Protein AF-0000000083396444 (afdb_homodimer)

pLDDT: mean 74.02, std 21.41, range [16.38, 98.0]

Structure (mmCIF, N/CA/C/O backbone):
data_AF-0000000083396444-model_v1
#
loop_
_entity.id
_entity.type
_entity.pdbx_description
1 polymer 'P-loop containing nucleoside triphosphate hydrolase protein'
#
loop_
_atom_site.group_PDB
_atom_site.id
_atom_site.type_symbol
_atom_site.label_atom_id
_atom_site.label_alt_id
_atom_site.label_comp_id
_atom_site.label_asym_id
_atom_site.label_entity_id
_atom_site.label_seq_id
_atom_site.pdbx_PDB_ins_code
_atom_site.Cartn_x
_atom_site.Cartn_y
_atom_site.Cartn_z
_atom_site.occupancy
_atom_site.B_iso_or_equiv
_atom_site.auth_seq_id
_atom_site.auth_comp_id
_atom_site.auth_asym_id
_atom_site.auth_atom_id
_atom_site.pdbx_PDB_model_num
ATOM 1 N N . MET A 1 1 ? 22.047 0.885 25.062 1 16.83 1 MET A N 1
ATOM 2 C CA . MET A 1 1 ? 21.484 2.23 25.094 1 16.83 1 MET A CA 1
ATOM 3 C C . MET A 1 1 ? 20.594 2.473 23.875 1 16.83 1 MET A C 1
ATOM 5 O O . MET A 1 1 ? 21.062 2.414 22.734 1 16.83 1 MET A O 1
ATOM 9 N N . ALA A 1 2 ? 19.391 2.041 23.828 1 25.8 2 ALA A N 1
ATOM 10 C CA . ALA A 1 2 ? 18.516 2.121 22.656 1 25.8 2 ALA A CA 1
ATOM 11 C C . ALA A 1 2 ? 18.562 3.514 22.031 1 25.8 2 ALA A C 1
ATOM 13 O O . ALA A 1 2 ? 18.375 4.516 22.719 1 25.8 2 ALA A O 1
ATOM 14 N N . HIS A 1 3 ? 19.156 3.809 21.078 1 30.02 3 HIS A N 1
ATOM 15 C CA . HIS A 1 3 ? 19.484 5.102 20.484 1 30.02 3 HIS A CA 1
ATOM 16 C C . HIS A 1 3 ? 18.219 5.895 20.156 1 30.02 3 HIS A C 1
ATOM 18 O O . HIS A 1 3 ? 17.344 5.414 19.438 1 30.02 3 HIS A O 1
ATOM 24 N N . SER A 1 4 ? 17.594 6.656 21.141 1 40.22 4 SER A N 1
ATOM 25 C CA . SER A 1 4 ? 16.484 7.605 21.062 1 40.22 4 SER A CA 1
ATOM 26 C C . SER A 1 4 ? 16.531 8.391 19.75 1 40.22 4 SER A C 1
ATOM 28 O O . SER A 1 4 ? 17.562 8.953 19.391 1 40.22 4 SER A O 1
ATOM 30 N N . ARG A 1 5 ? 15.797 7.934 18.828 1 54.69 5 ARG A N 1
ATOM 31 C CA . ARG A 1 5 ? 15.828 8.734 17.609 1 54.69 5 ARG A CA 1
ATOM 32 C C . ARG A 1 5 ? 15.555 10.203 17.906 1 54.69 5 ARG A C 1
ATOM 34 O O . ARG A 1 5 ? 14.656 10.523 18.688 1 54.69 5 ARG A O 1
ATOM 41 N N . PRO A 1 6 ? 16.406 11.039 17.609 1 63.97 6 PRO A N 1
ATOM 42 C CA . PRO A 1 6 ? 16.156 12.469 17.812 1 63.97 6 PRO A CA 1
ATOM 43 C C . PRO A 1 6 ? 14.852 12.938 17.188 1 63.97 6 PRO A C 1
ATOM 45 O O . PRO A 1 6 ? 14.469 12.453 16.109 1 63.97 6 PRO A O 1
ATOM 48 N N . ARG A 1 7 ? 14 13.688 17.984 1 72.25 7 ARG A N 1
ATOM 49 C CA . ARG A 1 7 ? 12.773 14.312 17.484 1 72.25 7 ARG A CA 1
ATOM 50 C C . ARG A 1 7 ? 13.086 15.328 16.391 1 72.25 7 ARG A C 1
ATOM 52 O O . ARG A 1 7 ? 14.133 15.969 16.422 1 72.25 7 ARG A O 1
ATOM 59 N N . ASP A 1 8 ? 12.219 15.352 15.438 1 81.88 8 ASP A N 1
ATOM 60 C CA . ASP A 1 8 ? 12.336 16.406 14.438 1 81.88 8 ASP A CA 1
ATOM 61 C C . ASP A 1 8 ? 12.07 17.781 15.047 1 81.88 8 ASP A C 1
ATOM 63 O O . ASP A 1 8 ? 11.086 17.969 15.773 1 81.88 8 ASP A O 1
ATOM 67 N N . PRO A 1 9 ? 12.984 18.656 14.867 1 80.56 9 PRO A N 1
ATOM 68 C CA . PRO A 1 9 ? 12.805 19.969 15.484 1 80.56 9 PRO A CA 1
ATOM 69 C C . PRO A 1 9 ? 11.578 20.719 14.961 1 80.56 9 PRO A C 1
ATOM 71 O O . PRO A 1 9 ? 11.344 20.75 13.75 1 80.56 9 PRO A O 1
ATOM 74 N N . VAL A 1 10 ? 10.93 21.188 16 1 85.69 10 VAL A N 1
ATOM 75 C CA . VAL A 1 10 ? 9.867 22.094 15.578 1 85.69 10 VAL A CA 1
ATOM 76 C C . VAL A 1 10 ? 10.469 23.359 14.984 1 85.69 10 VAL A C 1
ATOM 78 O O . VAL A 1 10 ? 11.648 23.656 15.188 1 85.69 10 VAL A O 1
ATOM 81 N N . LEU A 1 11 ? 9.812 24.219 14.305 1 86.06 11 LEU A N 1
ATOM 82 C CA . LEU A 1 11 ? 10.25 25.406 13.586 1 86.06 11 LEU A CA 1
ATOM 83 C C . LEU A 1 11 ? 11.023 26.344 14.508 1 86.06 11 LEU A C 1
ATOM 85 O O . LEU A 1 11 ? 10.5 26.781 15.539 1 86.06 11 LEU A O 1
ATOM 89 N N . GLU A 1 12 ? 12.328 26.531 14.07 1 85.12 12 GLU A N 1
ATOM 90 C CA . GLU A 1 12 ? 13.102 27.562 14.773 1 85.12 12 GLU A CA 1
ATOM 91 C C . GLU A 1 12 ? 12.492 28.953 14.57 1 85.12 12 GLU A C 1
ATOM 93 O O . GLU A 1 12 ? 12.203 29.344 13.438 1 85.12 12 GLU A O 1
ATOM 98 N N . GLY A 1 13 ? 12.203 29.656 15.656 1 86.44 13 GLY A N 1
ATOM 99 C CA . GLY A 1 13 ? 11.594 30.969 15.539 1 86.44 13 GLY A CA 1
ATOM 100 C C . GLY A 1 13 ? 10.078 30.922 15.461 1 86.44 13 GLY A C 1
ATOM 101 O O . GLY A 1 13 ? 9.445 31.859 14.969 1 86.44 13 GLY A O 1
ATOM 102 N N . GLY A 1 14 ? 9.617 29.844 15.836 1 88.81 14 GLY A N 1
ATOM 103 C CA . GLY A 1 14 ? 8.172 29.734 15.875 1 88.81 14 GLY A CA 1
ATOM 104 C C . GLY A 1 14 ? 7.52 30.719 16.828 1 88.81 14 GLY A C 1
ATOM 105 O O . GLY A 1 14 ? 8.055 31 17.891 1 88.81 14 GLY A O 1
ATOM 106 N N . GLN A 1 15 ? 6.402 31.234 16.328 1 89.44 15 GLN A N 1
ATOM 107 C CA . GLN A 1 15 ? 5.625 32.188 17.125 1 89.44 15 GLN A CA 1
ATOM 108 C C . GLN A 1 15 ? 4.273 31.594 17.516 1 89.44 15 GLN A C 1
ATOM 110 O O . GLN A 1 15 ? 3.725 30.75 16.797 1 89.44 15 GLN A O 1
ATOM 115 N N . ASN A 1 16 ? 3.758 32.062 18.641 1 88.94 16 ASN A N 1
ATOM 116 C CA . ASN A 1 16 ? 2.482 31.547 19.125 1 88.94 16 ASN A CA 1
ATOM 117 C C . ASN A 1 16 ? 1.321 31.984 18.25 1 88.94 16 ASN A C 1
ATOM 119 O O . ASN A 1 16 ? 0.198 31.5 18.406 1 88.94 16 ASN A O 1
ATOM 123 N N . THR A 1 17 ? 1.574 32.844 17.297 1 88.44 17 THR A N 1
ATOM 124 C CA . THR A 1 17 ? 0.544 33.281 16.375 1 88.44 17 THR A CA 1
ATOM 125 C C . THR A 1 17 ? 0.634 32.531 15.055 1 88.44 17 THR A C 1
ATOM 127 O O . THR A 1 17 ? -0.191 32.75 14.156 1 88.44 17 THR A O 1
ATOM 130 N N . ASP A 1 18 ? 1.624 31.688 14.945 1 92.56 18 ASP A N 1
ATOM 131 C CA . ASP A 1 18 ? 1.839 30.984 13.68 1 92.56 18 ASP A CA 1
ATOM 132 C C . ASP A 1 18 ? 0.683 30.031 13.375 1 92.56 18 ASP A C 1
ATOM 134 O O . ASP A 1 18 ? 0.172 29.359 14.273 1 92.56 18 ASP A O 1
ATOM 138 N N . LEU A 1 19 ? 0.274 30.078 12.133 1 92.38 19 LEU A N 1
ATOM 139 C CA . LEU A 1 19 ? -0.752 29.156 11.633 1 92.38 19 LEU A CA 1
ATOM 140 C C . LEU A 1 19 ? -0.122 27.953 10.953 1 92.38 19 LEU A C 1
ATOM 142 O O . LEU A 1 19 ? 0.546 28.078 9.93 1 92.38 19 LEU A O 1
ATOM 146 N N . VAL A 1 20 ? -0.366 26.797 11.516 1 93.94 20 VAL A N 1
ATOM 147 C CA . VAL A 1 20 ? 0.302 25.578 11.078 1 93.94 20 VAL A CA 1
ATOM 148 C C . VAL A 1 20 ? -0.603 24.812 10.109 1 93.94 20 VAL A C 1
ATOM 150 O O . VAL A 1 20 ? -1.771 24.547 10.414 1 93.94 20 VAL A O 1
ATOM 153 N N . ILE A 1 21 ? -0.064 24.406 8.961 1 95.81 21 ILE A N 1
ATOM 154 C CA . ILE A 1 21 ? -0.789 23.594 7.98 1 95.81 21 ILE A CA 1
ATOM 155 C C . ILE A 1 21 ? 0.051 22.391 7.578 1 95.81 21 ILE A C 1
ATOM 157 O O . ILE A 1 21 ? 0.877 22.469 6.668 1 95.81 21 ILE A O 1
ATOM 161 N N . PRO A 1 22 ? -0.188 21.281 8.242 1 96.44 22 PRO A N 1
ATOM 162 C CA . PRO A 1 22 ? 0.508 20.062 7.844 1 96.44 22 PRO A CA 1
ATOM 163 C C . PRO A 1 22 ? 0.025 19.516 6.496 1 96.44 22 PRO A C 1
ATOM 165 O O . PRO A 1 22 ? -1.17 19.578 6.195 1 96.44 22 PRO A O 1
ATOM 168 N N . VAL A 1 23 ? 0.986 19.094 5.695 1 96.88 23 VAL A N 1
ATOM 169 C CA . VAL A 1 23 ? 0.71 18.406 4.434 1 96.88 23 VAL A CA 1
ATOM 170 C C . VAL A 1 23 ? 0.989 16.922 4.578 1 96.88 23 VAL A C 1
ATOM 172 O O . VAL A 1 23 ? 2.135 16.516 4.785 1 96.88 23 VAL A O 1
ATOM 175 N N . MET A 1 24 ? -0.096 16.156 4.48 1 95.75 24 MET A N 1
ATOM 176 C CA . MET A 1 24 ? -0.03 14.719 4.73 1 95.75 24 MET A CA 1
ATOM 177 C C . MET A 1 24 ? -0.481 13.93 3.504 1 95.75 24 MET A C 1
ATOM 179 O O . MET A 1 24 ? -0.908 14.516 2.508 1 95.75 24 MET A O 1
ATOM 183 N N . GLY A 1 25 ? -0.339 12.602 3.621 1 94.56 25 GLY A N 1
ATOM 184 C CA . GLY A 1 25 ? -0.701 11.703 2.537 1 94.56 25 GLY A CA 1
ATOM 185 C C . GLY A 1 25 ? 0.295 10.578 2.34 1 94.56 25 GLY A C 1
ATOM 186 O O . GLY A 1 25 ? 1.335 10.539 3 1 94.56 25 GLY A O 1
ATOM 187 N N . PRO A 1 26 ? -0.082 9.695 1.422 1 93.75 26 PRO A N 1
ATOM 188 C CA . PRO A 1 26 ? 0.812 8.562 1.161 1 93.75 26 PRO A CA 1
ATOM 189 C C . PRO A 1 26 ? 2.117 8.992 0.493 1 93.75 26 PRO A C 1
ATOM 191 O O . PRO A 1 26 ? 2.209 10.094 -0.051 1 93.75 26 PRO A O 1
ATOM 194 N N . THR A 1 27 ? 3.057 8.07 0.644 1 91.5 27 THR A N 1
ATOM 195 C CA . THR A 1 27 ? 4.34 8.273 -0.019 1 91.5 27 THR A CA 1
ATOM 196 C C . THR A 1 27 ? 4.148 8.484 -1.518 1 91.5 27 THR A C 1
ATOM 198 O O . THR A 1 27 ? 3.316 7.828 -2.143 1 91.5 27 THR A O 1
ATOM 201 N N . LYS A 1 28 ? 4.848 9.531 -2.08 1 92.12 28 LYS A N 1
ATOM 202 C CA . LYS A 1 28 ? 4.914 9.844 -3.506 1 92.12 28 LYS A CA 1
ATOM 203 C C . LYS A 1 28 ? 3.607 10.469 -3.992 1 92.12 28 LYS A C 1
ATOM 205 O O . LYS A 1 28 ? 3.33 10.477 -5.191 1 92.12 28 LYS A O 1
ATOM 210 N N . ALA A 1 29 ? 2.814 10.961 -3.057 1 93.38 29 ALA A N 1
ATOM 211 C CA . ALA A 1 29 ? 1.575 11.625 -3.447 1 93.38 29 ALA A CA 1
ATOM 212 C C . ALA A 1 29 ? 1.847 13.039 -3.953 1 93.38 29 ALA A C 1
ATOM 214 O O . ALA A 1 29 ? 0.974 13.672 -4.559 1 93.38 29 ALA A O 1
ATOM 215 N N . GLY A 1 30 ? 3.096 13.57 -3.672 1 91.94 30 GLY A N 1
ATOM 216 C CA . GLY A 1 30 ? 3.449 14.891 -4.16 1 91.94 30 GLY A CA 1
ATOM 217 C C . GLY A 1 30 ? 3.49 15.945 -3.064 1 91.94 30 GLY A C 1
ATOM 218 O O . GLY A 1 30 ? 3.396 17.141 -3.34 1 91.94 30 GLY A O 1
ATOM 219 N N . LYS A 1 31 ? 3.658 15.562 -1.846 1 94.19 31 LYS A N 1
ATOM 220 C CA . LYS A 1 31 ? 3.625 16.453 -0.693 1 94.19 31 LYS A CA 1
ATOM 221 C C . LYS A 1 31 ? 4.711 17.531 -0.794 1 94.19 31 LYS A C 1
ATOM 223 O O . LYS A 1 31 ? 4.426 18.719 -0.712 1 94.19 31 LYS A O 1
ATOM 228 N N . SER A 1 32 ? 5.949 17.047 -0.984 1 93.06 32 SER A N 1
ATOM 229 C CA . SER A 1 32 ? 7.066 18 -1.058 1 93.06 32 SER A CA 1
ATOM 230 C C . SER A 1 32 ? 6.926 18.922 -2.258 1 93.06 32 SER A C 1
ATOM 232 O O . SER A 1 32 ? 7.215 20.109 -2.162 1 93.06 32 SER A O 1
ATOM 234 N N . SER A 1 33 ? 6.508 18.359 -3.375 1 90 33 SER A N 1
ATOM 235 C CA . SER A 1 33 ? 6.277 19.172 -4.562 1 90 33 SER A CA 1
ATOM 236 C C . SER A 1 33 ? 5.203 20.219 -4.312 1 90 33 SER A C 1
ATOM 238 O O . SER A 1 33 ? 5.316 21.359 -4.777 1 90 33 SER A O 1
ATOM 240 N N . PHE A 1 34 ? 4.172 19.828 -3.598 1 92 34 PHE A N 1
ATOM 241 C CA . PHE A 1 34 ? 3.082 20.734 -3.273 1 92 34 PHE A CA 1
ATOM 242 C C . PHE A 1 34 ? 3.566 21.875 -2.371 1 92 34 PHE A C 1
ATOM 244 O O . PHE A 1 34 ? 3.258 23.031 -2.607 1 92 34 PHE A O 1
ATOM 251 N N . VAL A 1 35 ? 4.324 21.562 -1.371 1 93.94 35 VAL A N 1
ATOM 252 C CA . VAL A 1 35 ? 4.875 22.562 -0.457 1 93.94 35 VAL A CA 1
ATOM 253 C C . VAL A 1 35 ? 5.797 23.516 -1.221 1 93.94 35 VAL A C 1
ATOM 255 O O . VAL A 1 35 ? 5.758 24.719 -1.014 1 93.94 35 VAL A O 1
ATOM 258 N N . ASN A 1 36 ? 6.594 22.969 -2.148 1 91.56 36 ASN A N 1
ATOM 259 C CA . ASN A 1 36 ? 7.48 23.797 -2.955 1 91.56 36 ASN A CA 1
ATOM 260 C C . ASN A 1 36 ? 6.699 24.797 -3.811 1 91.56 36 ASN A C 1
ATOM 262 O O . ASN A 1 36 ? 7.16 25.906 -4.051 1 91.56 36 ASN A O 1
ATOM 266 N N . GLN A 1 37 ? 5.594 24.359 -4.234 1 88.5 37 GLN A N 1
ATOM 267 C CA . GLN A 1 37 ? 4.746 25.25 -5.008 1 88.5 37 GLN A CA 1
ATOM 268 C C . GLN A 1 37 ? 4.266 26.422 -4.156 1 88.5 37 GLN A C 1
ATOM 270 O O . GLN A 1 37 ? 4.188 27.562 -4.637 1 88.5 37 GLN A O 1
ATOM 275 N N . LEU A 1 38 ? 3.939 26.172 -2.957 1 90.5 38 LEU A N 1
ATOM 276 C CA . LEU A 1 38 ? 3.482 27.203 -2.041 1 90.5 38 LEU A CA 1
ATOM 277 C C . LEU A 1 38 ? 4.633 28.125 -1.643 1 90.5 38 LEU A C 1
ATOM 279 O O . LEU A 1 38 ? 4.441 29.328 -1.481 1 90.5 38 LEU A O 1
ATOM 283 N N . LEU A 1 39 ? 5.77 27.547 -1.544 1 90.31 39 LEU A N 1
ATOM 284 C CA . LEU A 1 39 ? 6.941 28.297 -1.121 1 90.31 39 LEU A CA 1
ATOM 285 C C . LEU A 1 39 ? 7.516 29.109 -2.281 1 90.31 39 LEU A C 1
ATOM 287 O O . LEU A 1 39 ? 8.211 30.094 -2.068 1 90.31 39 LEU A O 1
ATOM 291 N N . GLY A 1 40 ? 7.219 28.688 -3.434 1 84.25 40 GLY A N 1
ATOM 292 C CA . GLY A 1 40 ? 7.832 29.297 -4.598 1 84.25 40 GLY A CA 1
ATOM 293 C C . GLY A 1 40 ? 9.312 29 -4.723 1 84.25 40 GLY A C 1
ATOM 294 O O . GLY A 1 40 ? 10.062 29.797 -5.301 1 84.25 40 GLY A O 1
ATOM 295 N N . SER A 1 41 ? 9.758 28.062 -4.035 1 81.88 41 SER A N 1
ATOM 296 C CA . SER A 1 41 ? 11.148 27.609 -4.035 1 81.88 41 SER A CA 1
ATOM 297 C C . SER A 1 41 ? 11.25 26.094 -3.9 1 81.88 41 SER A C 1
ATOM 299 O O . SER A 1 41 ? 10.242 25.422 -3.689 1 81.88 41 SER A O 1
ATOM 301 N N . HIS A 1 42 ? 12.445 25.641 -4.148 1 82.81 42 HIS A N 1
ATOM 302 C CA . HIS A 1 42 ? 12.68 24.203 -4.059 1 82.81 42 HIS A CA 1
ATOM 303 C C . HIS A 1 42 ? 13.383 23.828 -2.756 1 82.81 42 HIS A C 1
ATOM 305 O O . HIS A 1 42 ? 14.438 23.188 -2.775 1 82.81 42 HIS A O 1
ATOM 311 N N . LEU A 1 43 ? 12.742 24.25 -1.723 1 80.31 43 LEU A N 1
ATOM 312 C CA . LEU A 1 43 ? 13.336 23.984 -0.415 1 80.31 43 LEU A CA 1
ATOM 313 C C . LEU A 1 43 ? 13.125 22.547 0.003 1 80.31 43 LEU A C 1
ATOM 315 O O . LEU A 1 43 ? 14.008 21.938 0.624 1 80.31 43 LEU A O 1
ATOM 319 N N . CYS A 1 44 ? 11.984 22.016 -0.353 1 84.19 44 CYS A N 1
ATOM 320 C CA . CYS A 1 44 ? 11.727 20.625 -0.049 1 84.19 44 CYS A CA 1
ATOM 321 C C . CYS A 1 44 ? 12.398 19.703 -1.068 1 84.19 44 CYS A C 1
ATOM 323 O O . CYS A 1 44 ? 12.328 19.953 -2.273 1 84.19 44 CYS A O 1
ATOM 325 N N . GLU A 1 45 ? 13.047 18.719 -0.571 1 81.75 45 GLU A N 1
ATOM 326 C CA . GLU A 1 45 ? 13.641 17.734 -1.474 1 81.75 45 GLU A CA 1
ATOM 327 C C . GLU A 1 45 ? 12.562 16.922 -2.188 1 81.75 45 GLU A C 1
ATOM 329 O O . GLU A 1 45 ? 11.625 16.438 -1.554 1 81.75 45 GLU A O 1
ATOM 334 N N . VAL A 1 46 ? 12.609 17 -3.48 1 80.44 46 VAL A N 1
ATOM 335 C CA . VAL A 1 46 ? 11.695 16.219 -4.293 1 80.44 46 VAL A CA 1
ATOM 336 C C . VAL A 1 46 ? 12.461 15.117 -5.023 1 80.44 46 VAL A C 1
ATOM 338 O O . VAL A 1 46 ? 13.492 15.383 -5.648 1 80.44 46 VAL A O 1
ATOM 341 N N . GLY A 1 47 ? 12.055 13.898 -4.797 1 70.56 47 GLY A N 1
ATOM 342 C CA . GLY A 1 47 ? 12.797 12.805 -5.395 1 70.56 47 GLY A CA 1
ATOM 343 C C . GLY A 1 47 ? 12.172 12.281 -6.676 1 70.56 47 GLY A C 1
ATOM 344 O O . GLY A 1 47 ? 10.945 12.266 -6.809 1 70.56 47 GLY A O 1
ATOM 345 N N . GLY A 1 48 ? 13.023 12.062 -7.648 1 77.81 48 GLY A N 1
ATOM 346 C CA . GLY A 1 48 ? 12.633 11.391 -8.883 1 77.81 48 GLY A CA 1
ATOM 347 C C . GLY A 1 48 ? 12.836 9.891 -8.836 1 77.81 48 GLY A C 1
ATOM 348 O O . GLY A 1 48 ? 12.562 9.195 -9.812 1 77.81 48 GLY A O 1
ATOM 349 N N . LYS A 1 49 ? 13.219 9.508 -7.727 1 84.44 49 LYS A N 1
ATOM 350 C CA . LYS A 1 49 ? 13.484 8.086 -7.559 1 84.44 49 LYS A CA 1
ATOM 351 C C . LYS A 1 49 ? 12.273 7.363 -6.973 1 84.44 49 LYS A C 1
ATOM 353 O O . LYS A 1 49 ? 11.352 8 -6.453 1 84.44 49 LYS A O 1
ATOM 358 N N . LEU A 1 50 ? 12.297 6.098 -7.152 1 88.81 50 LEU A N 1
ATOM 359 C CA . LEU A 1 50 ? 11.211 5.273 -6.629 1 88.81 50 LEU A CA 1
ATOM 360 C C . LEU A 1 50 ? 11.203 5.293 -5.105 1 88.81 50 LEU A C 1
ATOM 362 O O . LEU A 1 50 ? 10.141 5.254 -4.484 1 88.81 50 LEU A O 1
ATOM 366 N N . ALA A 1 51 ? 12.352 5.387 -4.531 1 83.75 51 ALA A N 1
ATOM 367 C CA . ALA A 1 51 ? 12.453 5.496 -3.08 1 83.75 51 ALA A CA 1
ATOM 368 C C . ALA A 1 51 ? 12.055 6.891 -2.607 1 83.75 51 ALA A C 1
ATOM 370 O O . ALA A 1 51 ? 12.328 7.883 -3.289 1 83.75 51 ALA A O 1
ATOM 371 N N . SER A 1 52 ? 11.438 6.922 -1.429 1 84.19 52 SER A N 1
ATOM 372 C CA . SER A 1 52 ? 11.055 8.211 -0.858 1 84.19 52 SER A CA 1
ATOM 373 C C . SER A 1 52 ? 12.281 9.016 -0.438 1 84.19 52 SER A C 1
ATOM 375 O O . SER A 1 52 ? 13.344 8.445 -0.172 1 84.19 52 SER A O 1
ATOM 377 N N . CYS A 1 53 ? 12.062 10.312 -0.422 1 81.56 53 CYS A N 1
ATOM 378 C CA . CYS A 1 53 ? 13.195 11.156 -0.056 1 81.56 53 CYS A CA 1
ATOM 379 C C . CYS A 1 53 ? 12.883 11.984 1.179 1 81.56 53 CYS A C 1
ATOM 381 O O . CYS A 1 53 ? 13.773 12.617 1.752 1 81.56 53 CYS A O 1
ATOM 383 N N . THR A 1 54 ? 11.656 12.094 1.618 1 86.69 54 THR A N 1
ATOM 384 C CA . THR A 1 54 ? 11.281 12.844 2.811 1 86.69 54 THR A CA 1
ATOM 385 C C . THR A 1 54 ? 11.312 11.945 4.047 1 86.69 54 THR A C 1
ATOM 387 O O . THR A 1 54 ? 10.523 11.008 4.156 1 86.69 54 THR A O 1
ATOM 390 N N . SER A 1 55 ? 12.234 12.188 4.949 1 86.12 55 SER A N 1
ATOM 391 C CA . SER A 1 55 ? 12.359 11.32 6.113 1 86.12 55 SER A CA 1
ATOM 392 C C . SER A 1 55 ? 12.055 12.07 7.402 1 86.12 55 SER A C 1
ATOM 394 O O . SER A 1 55 ? 11.781 11.461 8.438 1 86.12 55 SER A O 1
ATOM 396 N N . LEU A 1 56 ? 12.055 13.352 7.336 1 89.19 56 LEU A N 1
ATOM 397 C CA . LEU A 1 56 ? 11.828 14.172 8.516 1 89.19 56 LEU A CA 1
ATOM 398 C C . LEU A 1 56 ? 10.586 15.039 8.352 1 89.19 56 LEU A C 1
ATOM 400 O O . LEU A 1 56 ? 10.141 15.281 7.227 1 89.19 56 LEU A O 1
ATOM 404 N N . VAL A 1 57 ? 10.023 15.391 9.461 1 93.69 57 VAL A N 1
ATOM 405 C CA . VAL A 1 57 ? 8.977 16.406 9.461 1 93.69 57 VAL A CA 1
ATOM 406 C C . VAL A 1 57 ? 9.609 17.797 9.57 1 93.69 57 VAL A C 1
ATOM 408 O O . VAL A 1 57 ? 10.367 18.078 10.508 1 93.69 57 VAL A O 1
ATOM 411 N N . THR A 1 58 ? 9.336 18.641 8.609 1 93.81 58 THR A N 1
ATOM 412 C CA . THR A 1 58 ? 9.984 19.953 8.586 1 93.81 58 THR A CA 1
ATOM 413 C C . THR A 1 58 ? 8.961 21.047 8.312 1 93.81 58 THR A C 1
ATOM 415 O O . THR A 1 58 ? 8.102 20.906 7.441 1 93.81 58 THR A O 1
ATOM 418 N N . GLY A 1 59 ? 9.07 22.094 9.102 1 94.88 59 GLY A N 1
ATOM 419 C CA . GLY A 1 59 ? 8.234 23.266 8.883 1 94.88 59 GLY A CA 1
ATOM 420 C C . GLY A 1 59 ? 8.906 24.328 8.023 1 94.88 59 GLY A C 1
ATOM 421 O O . GLY A 1 59 ? 10.109 24.562 8.148 1 94.88 59 GLY A O 1
ATOM 422 N N . TYR A 1 60 ? 8.086 24.938 7.133 1 93.88 60 TYR A N 1
ATOM 423 C CA . TYR A 1 60 ? 8.57 26 6.246 1 93.88 60 TYR A CA 1
ATOM 424 C C . TYR A 1 60 ? 7.664 27.219 6.32 1 93.88 60 TYR A C 1
ATOM 426 O O . TYR A 1 60 ? 6.441 27.094 6.379 1 93.88 60 TYR A O 1
ATOM 434 N N . VAL A 1 61 ? 8.297 28.344 6.34 1 92.75 61 VAL A N 1
ATOM 435 C CA . VAL A 1 61 ? 7.578 29.609 6.266 1 92.75 61 VAL A CA 1
ATOM 436 C C . VAL A 1 61 ? 7.75 30.219 4.879 1 92.75 61 VAL A C 1
ATOM 438 O O . VAL A 1 61 ? 8.875 30.484 4.438 1 92.75 61 VAL A O 1
ATOM 441 N N . PRO A 1 62 ? 6.629 30.359 4.207 1 91.06 62 PRO A N 1
ATOM 442 C CA . PRO A 1 62 ? 6.777 31.016 2.906 1 91.06 62 PRO A CA 1
ATOM 443 C C . PRO A 1 62 ? 7.211 32.469 3.025 1 91.06 62 PRO A C 1
ATOM 445 O O . PRO A 1 62 ? 6.793 33.156 3.951 1 91.06 62 PRO A O 1
ATOM 448 N N . PRO A 1 63 ? 8.023 32.938 2.107 1 81.44 63 PRO A N 1
ATOM 449 C CA . PRO A 1 63 ? 8.523 34.312 2.195 1 81.44 63 PRO A CA 1
ATOM 450 C C . PRO A 1 63 ? 7.43 35.344 1.964 1 81.44 63 PRO A C 1
ATOM 452 O O . PRO A 1 63 ? 7.414 36.375 2.629 1 81.44 63 PRO A O 1
ATOM 455 N N . GLN A 1 64 ? 6.594 35.125 0.961 1 80.69 64 GLN A N 1
ATOM 456 C CA . GLN A 1 64 ? 5.562 36.125 0.668 1 80.69 64 GLN A CA 1
ATOM 457 C C . GLN A 1 64 ? 4.266 35.469 0.222 1 80.69 64 GLN A C 1
ATOM 459 O O . GLN A 1 64 ? 4.117 35.094 -0.948 1 80.69 64 GLN A O 1
ATOM 464 N N . PRO A 1 65 ? 3.377 35.344 1.192 1 84.19 65 PRO A N 1
ATOM 465 C CA . PRO A 1 65 ? 2.066 34.906 0.736 1 84.19 65 PRO A CA 1
ATOM 466 C C . PRO A 1 65 ? 1.394 35.875 -0.223 1 84.19 65 PRO A C 1
ATOM 468 O O . PRO A 1 65 ? 1.775 37.031 -0.283 1 84.19 65 PRO A O 1
ATOM 471 N N . PRO A 1 66 ? 0.552 35.312 -1.054 1 85.19 66 PRO A N 1
ATOM 472 C CA . PRO A 1 66 ? -0.137 36.219 -1.974 1 85.19 66 PRO A CA 1
ATOM 473 C C . PRO A 1 66 ? -0.882 37.344 -1.251 1 85.19 66 PRO A C 1
ATOM 475 O O . PRO A 1 66 ? -1.374 37.125 -0.137 1 85.19 66 PRO A O 1
ATOM 478 N N . ASP A 1 67 ? -1.031 38.406 -1.905 1 81.56 67 ASP A N 1
ATOM 479 C CA . ASP A 1 67 ? -1.61 39.625 -1.335 1 81.56 67 ASP A CA 1
ATOM 480 C C . ASP A 1 67 ? -3.051 39.375 -0.885 1 81.56 67 ASP A C 1
ATOM 482 O O . ASP A 1 67 ? -3.498 39.969 0.108 1 81.56 67 ASP A O 1
ATOM 486 N N . ASN A 1 68 ? -3.699 38.531 -1.582 1 80.75 68 ASN A N 1
ATOM 487 C CA . ASN A 1 68 ? -5.109 38.344 -1.276 1 80.75 68 ASN A CA 1
ATOM 488 C C . ASN A 1 68 ? -5.293 37.531 0.012 1 80.75 68 ASN A C 1
ATOM 490 O O . ASN A 1 68 ? -6.422 37.312 0.453 1 80.75 68 ASN A O 1
ATOM 494 N N . LEU A 1 69 ? -4.172 37.188 0.64 1 88.44 69 LEU A N 1
ATOM 495 C CA . LEU A 1 69 ? -4.25 36.469 1.893 1 88.44 69 LEU A CA 1
ATOM 496 C C . LEU A 1 69 ? -3.973 37.375 3.084 1 88.44 69 LEU A C 1
ATOM 498 O O . LEU A 1 69 ? -4.141 36.969 4.234 1 88.44 69 LEU A O 1
ATOM 502 N N . THR A 1 70 ? -3.639 38.594 2.852 1 85.06 70 THR A N 1
ATOM 503 C CA . THR A 1 70 ? -3.232 39.5 3.906 1 85.06 70 THR A CA 1
ATOM 504 C C . THR A 1 70 ? -4.359 39.688 4.918 1 85.06 70 THR A C 1
ATOM 506 O O . THR A 1 70 ? -4.129 39.656 6.125 1 85.06 70 THR A O 1
ATOM 509 N N . THR A 1 71 ? -5.523 39.875 4.383 1 85.44 71 THR A N 1
ATOM 510 C CA . THR A 1 71 ? -6.66 40.125 5.258 1 85.44 71 THR A CA 1
ATOM 511 C C . THR A 1 71 ? -6.992 38.906 6.094 1 85.44 71 THR A C 1
ATOM 513 O O . THR A 1 71 ? -7.332 39 7.273 1 85.44 71 THR A O 1
ATOM 516 N N . VAL A 1 72 ? -6.824 37.781 5.488 1 88.5 72 VAL A N 1
ATOM 517 C CA . VAL A 1 72 ? -7.191 36.562 6.16 1 88.5 72 VAL A CA 1
ATOM 518 C C . VAL A 1 72 ? -6.133 36.188 7.199 1 88.5 72 VAL A C 1
ATOM 520 O O . VAL A 1 72 ? -6.449 35.625 8.25 1 88.5 72 VAL A O 1
ATOM 523 N N . LEU A 1 73 ? -4.984 36.562 7.031 1 89.94 73 LEU A N 1
ATOM 524 C CA . LEU A 1 73 ? -3.871 36.219 7.914 1 89.94 73 LEU A CA 1
ATOM 525 C C . LEU A 1 73 ? -3.82 37.156 9.109 1 89.94 73 LEU A C 1
ATOM 527 O O . LEU A 1 73 ? -3.396 36.75 10.203 1 89.94 73 LEU A O 1
ATOM 531 N N . GLY A 1 74 ? -4.227 38.406 8.969 1 86.38 74 GLY A N 1
ATOM 532 C CA . GLY A 1 74 ? -4.219 39.375 10.055 1 86.38 74 GLY A CA 1
ATOM 533 C C . GLY A 1 74 ? -2.854 39.531 10.688 1 86.38 74 GLY A C 1
ATOM 534 O O . GLY A 1 74 ? -2.732 39.562 11.914 1 86.38 74 GLY A O 1
ATOM 535 N N . GLY A 1 75 ? -1.778 39.531 9.867 1 86.31 75 GLY A N 1
ATOM 536 C CA . GLY A 1 75 ? -0.428 39.719 10.367 1 86.31 75 GLY A CA 1
ATOM 537 C C . GLY A 1 75 ? 0.22 38.438 10.875 1 86.31 75 GLY A C 1
ATOM 538 O O . GLY A 1 75 ? 1.386 38.469 11.281 1 86.31 75 GLY A O 1
ATOM 539 N N . ARG A 1 76 ? -0.476 37.406 10.789 1 90.06 76 ARG A N 1
ATOM 540 C CA . ARG A 1 76 ? 0.063 36.125 11.242 1 90.06 76 ARG A CA 1
ATOM 541 C C . ARG A 1 76 ? 0.856 35.438 10.133 1 90.06 76 ARG A C 1
ATOM 543 O O . ARG A 1 76 ? 0.672 35.75 8.953 1 90.06 76 ARG A O 1
ATOM 550 N N . ARG A 1 77 ? 1.731 34.562 10.539 1 92.25 77 ARG A N 1
ATOM 551 C CA . ARG A 1 77 ? 2.547 33.781 9.594 1 92.25 77 ARG A CA 1
ATOM 552 C C . ARG A 1 77 ? 2.006 32.375 9.414 1 92.25 77 ARG A C 1
ATOM 554 O O . ARG A 1 77 ? 1.417 31.812 10.336 1 92.25 77 ARG A O 1
ATOM 561 N N . ILE A 1 78 ? 2.189 31.875 8.195 1 94 78 ILE A N 1
ATOM 562 C CA . ILE A 1 78 ? 1.812 30.5 7.91 1 94 78 ILE A CA 1
ATOM 563 C C . ILE A 1 78 ? 3.049 29.594 7.973 1 94 78 ILE A C 1
ATOM 565 O O . ILE A 1 78 ? 4.129 29.984 7.523 1 94 78 ILE A O 1
ATOM 569 N N . VAL A 1 79 ? 2.879 28.438 8.555 1 95.31 79 VAL A N 1
ATOM 570 C CA . VAL A 1 79 ? 3.92 27.422 8.562 1 95.31 79 VAL A CA 1
ATOM 571 C C . VAL A 1 79 ? 3.416 26.156 7.863 1 95.31 79 VAL A C 1
ATOM 573 O O . VAL A 1 79 ? 2.541 25.453 8.383 1 95.31 79 VAL A O 1
ATOM 576 N N . PHE A 1 80 ? 3.984 25.875 6.715 1 96.12 80 PHE A N 1
ATOM 577 C CA . PHE A 1 80 ? 3.699 24.609 6.043 1 96.12 80 PHE A CA 1
ATOM 578 C C . PHE A 1 80 ? 4.582 23.5 6.586 1 96.12 80 PHE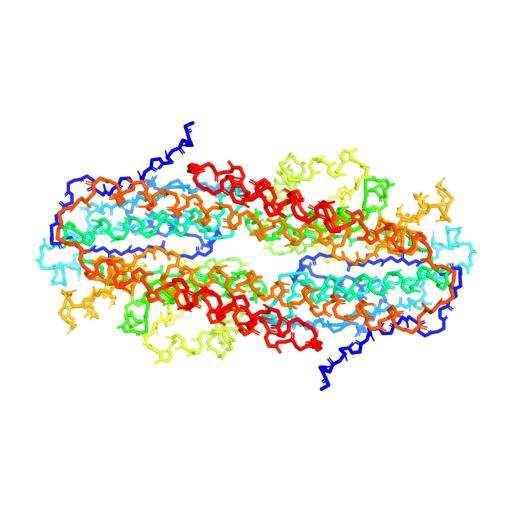 A C 1
ATOM 580 O O . PHE A 1 80 ? 5.797 23.672 6.719 1 96.12 80 PHE A O 1
ATOM 587 N N . VAL A 1 81 ? 3.992 22.391 6.895 1 96 81 VAL A N 1
ATOM 588 C CA . VAL A 1 81 ? 4.746 21.281 7.465 1 96 81 VAL A CA 1
ATOM 589 C C . VAL A 1 81 ? 4.812 20.141 6.465 1 96 81 VAL A C 1
ATOM 591 O O . VAL A 1 81 ? 3.795 19.5 6.164 1 96 81 VAL A O 1
ATOM 594 N N . ASP A 1 82 ? 5.953 19.891 5.93 1 95.56 82 ASP A N 1
ATOM 595 C CA . ASP A 1 82 ? 6.203 18.734 5.082 1 95.56 82 ASP A CA 1
ATOM 596 C C . ASP A 1 82 ? 6.406 17.469 5.926 1 95.56 82 ASP A C 1
ATOM 598 O O . ASP A 1 82 ? 7.211 17.469 6.859 1 95.56 82 ASP A O 1
ATOM 602 N N . THR A 1 83 ? 5.645 16.484 5.633 1 94.75 83 THR A N 1
ATOM 603 C CA . THR A 1 83 ? 5.688 15.25 6.422 1 94.75 83 THR A CA 1
ATOM 604 C C . THR A 1 83 ? 6.062 14.062 5.543 1 94.75 83 THR A C 1
ATOM 606 O O . THR A 1 83 ? 5.734 14.031 4.355 1 94.75 83 THR A O 1
ATOM 609 N N . PRO A 1 84 ? 6.809 13.117 6.152 1 92.81 84 PRO A N 1
ATOM 610 C CA . PRO A 1 84 ? 6.98 11.867 5.41 1 92.81 84 PRO A CA 1
ATOM 611 C C . PRO A 1 84 ? 5.66 11.141 5.172 1 92.81 84 PRO A C 1
ATOM 613 O O . PRO A 1 84 ? 4.75 11.219 5.996 1 92.81 84 PRO A O 1
ATOM 616 N N . GLY A 1 85 ? 5.602 10.523 4.051 1 91.69 85 GLY A N 1
ATOM 617 C CA . GLY A 1 85 ? 4.398 9.766 3.734 1 91.69 85 GLY A CA 1
ATOM 618 C C . GLY A 1 85 ? 4.371 8.391 4.375 1 91.69 85 GLY A C 1
ATOM 619 O O . GLY A 1 85 ? 5.41 7.75 4.523 1 91.69 85 GLY A O 1
ATOM 620 N N . PHE A 1 86 ? 3.158 7.984 4.754 1 87.62 86 PHE A N 1
ATOM 621 C CA . PHE A 1 86 ? 3.002 6.609 5.215 1 87.62 86 PHE A CA 1
ATOM 622 C C . PHE A 1 86 ? 3.258 5.625 4.082 1 87.62 86 PHE A C 1
ATOM 624 O O . PHE A 1 86 ? 3.314 6.02 2.912 1 87.62 86 PHE A O 1
ATOM 631 N N . ASP A 1 87 ? 3.465 4.367 4.438 1 88.56 87 ASP A N 1
ATOM 632 C CA . ASP A 1 87 ? 3.748 3.311 3.473 1 88.56 87 ASP A CA 1
ATOM 633 C C . ASP A 1 87 ? 5.098 3.533 2.795 1 88.56 87 ASP A C 1
ATOM 635 O O . ASP A 1 87 ? 5.246 3.271 1.6 1 88.56 87 ASP A O 1
ATOM 639 N N . ASP A 1 88 ? 5.945 4.145 3.566 1 84.56 88 ASP A N 1
ATOM 640 C CA . ASP A 1 88 ? 7.309 4.375 3.098 1 84.56 88 ASP A CA 1
ATOM 641 C C . ASP A 1 88 ? 8.109 3.074 3.072 1 84.56 88 ASP A C 1
ATOM 643 O O . ASP A 1 88 ? 7.945 2.223 3.949 1 84.56 88 ASP A O 1
ATOM 647 N N . THR A 1 89 ? 8.953 3.008 2.055 1 80.69 89 THR A N 1
ATOM 648 C CA . THR A 1 89 ? 9.719 1.782 1.872 1 80.69 89 THR A CA 1
ATOM 649 C C . THR A 1 89 ? 10.734 1.608 2.996 1 80.69 89 THR A C 1
ATOM 651 O O . THR A 1 89 ? 11.039 0.483 3.4 1 80.69 89 THR A O 1
ATOM 654 N N . HIS A 1 90 ? 11.273 2.689 3.512 1 79.31 90 HIS A N 1
ATOM 655 C CA . HIS A 1 90 ? 12.43 2.598 4.398 1 79.31 90 HIS A CA 1
ATOM 656 C C . HIS A 1 90 ? 12.062 2.996 5.824 1 79.31 90 HIS A C 1
ATOM 658 O O . HIS A 1 90 ? 12.742 2.609 6.777 1 79.31 90 HIS A O 1
ATOM 664 N N . ILE A 1 91 ? 11.031 3.785 5.98 1 80 91 ILE A N 1
ATOM 665 C CA . ILE A 1 91 ? 10.617 4.242 7.301 1 80 91 ILE A CA 1
ATOM 666 C C . ILE A 1 91 ? 9.258 3.635 7.652 1 80 91 ILE A C 1
ATOM 668 O O . ILE A 1 91 ? 8.297 3.771 6.895 1 80 91 ILE A O 1
ATOM 672 N N . GLY A 1 92 ? 9.164 2.979 8.758 1 75.56 92 GLY A N 1
ATOM 673 C CA . GLY A 1 92 ? 7.926 2.338 9.172 1 75.56 92 GLY A CA 1
ATOM 674 C C . GLY A 1 92 ? 6.832 3.328 9.531 1 75.56 92 GLY A C 1
ATOM 675 O O . GLY A 1 92 ? 7.117 4.438 9.984 1 75.56 92 GLY A O 1
ATOM 676 N N . ASP A 1 93 ? 5.629 2.922 9.32 1 77.81 93 ASP A N 1
ATOM 677 C CA . ASP A 1 93 ? 4.477 3.779 9.586 1 77.81 93 ASP A CA 1
ATOM 678 C C . ASP A 1 93 ? 4.461 4.242 11.039 1 77.81 93 ASP A C 1
ATOM 680 O O . ASP A 1 93 ? 4.016 5.355 11.336 1 77.81 93 ASP A O 1
ATOM 684 N N . GLU A 1 94 ? 4.941 3.449 11.898 1 70.94 94 GLU A N 1
ATOM 685 C CA . GLU A 1 94 ? 5.008 3.816 13.312 1 70.94 94 GLU A CA 1
ATOM 686 C C . GLU A 1 94 ? 5.941 5.004 13.531 1 70.94 94 GLU A C 1
ATOM 688 O O . GLU A 1 94 ? 5.633 5.906 14.312 1 70.94 94 GLU A O 1
ATOM 693 N N . GLU A 1 95 ? 7.109 4.816 12.969 1 74.5 95 GLU A N 1
ATOM 694 C CA . GLU A 1 95 ? 8.062 5.918 13.07 1 74.5 95 GLU A CA 1
ATOM 695 C C . GLU A 1 95 ? 7.496 7.195 12.461 1 74.5 95 GLU A C 1
ATOM 697 O O . GLU A 1 95 ? 7.66 8.281 13.016 1 74.5 95 GLU A O 1
ATOM 702 N N . ILE A 1 96 ? 6.855 7.094 11.375 1 83.31 96 ILE A N 1
ATOM 703 C CA . ILE A 1 96 ? 6.258 8.234 10.695 1 83.31 96 ILE A CA 1
ATOM 704 C C . ILE A 1 96 ? 5.195 8.867 11.594 1 83.31 96 ILE A C 1
ATOM 706 O O . ILE A 1 96 ? 5.18 10.086 11.789 1 83.31 96 ILE A O 1
ATOM 710 N N . LEU A 1 97 ? 4.309 8.023 12.141 1 79.81 97 LEU A N 1
ATOM 711 C CA . LEU A 1 97 ? 3.281 8.531 13.047 1 79.81 97 LEU A CA 1
ATOM 712 C C . LEU A 1 97 ? 3.908 9.242 14.242 1 79.81 97 LEU A C 1
ATOM 714 O O . LEU A 1 97 ? 3.436 10.297 14.656 1 79.81 97 LEU A O 1
ATOM 718 N N . SER A 1 98 ? 4.902 8.633 14.781 1 75.19 98 SER A N 1
ATOM 719 C CA . SER A 1 98 ? 5.594 9.227 15.922 1 75.19 98 SER A CA 1
ATOM 720 C C . SER A 1 98 ? 6.156 10.602 15.57 1 75.19 98 SER A C 1
ATOM 722 O O . SER A 1 98 ? 6.008 11.555 16.344 1 75.19 98 SER A O 1
ATOM 724 N N . ARG A 1 99 ? 6.785 10.695 14.477 1 82.75 99 ARG A N 1
ATOM 725 C CA . ARG A 1 99 ? 7.391 11.953 14.055 1 82.75 99 ARG A CA 1
ATOM 726 C C . ARG A 1 99 ? 6.332 13.031 13.844 1 82.75 99 ARG A C 1
ATOM 728 O O . ARG A 1 99 ? 6.488 14.164 14.305 1 82.75 99 ARG A O 1
ATOM 735 N N . ILE A 1 100 ? 5.301 12.648 13.18 1 88.38 100 ILE A N 1
ATOM 736 C CA . ILE A 1 100 ? 4.219 13.586 12.914 1 88.38 100 ILE A CA 1
ATOM 737 C C . ILE A 1 100 ? 3.576 14.023 14.234 1 88.38 100 ILE A C 1
ATOM 739 O O . ILE A 1 100 ? 3.365 15.211 14.461 1 88.38 100 ILE A O 1
ATOM 743 N N . SER A 1 101 ? 3.307 13.062 15.078 1 80.38 101 SER A N 1
ATOM 744 C CA . SER A 1 101 ? 2.695 13.336 16.375 1 80.38 101 SER A CA 1
ATOM 745 C C . SER A 1 101 ? 3.576 14.258 17.219 1 80.38 101 SER A C 1
ATOM 747 O O . SER A 1 101 ? 3.09 15.219 17.812 1 80.38 101 SER A O 1
ATOM 749 N N . ASP A 1 102 ? 4.836 13.922 17.234 1 78.56 102 ASP A N 1
ATOM 750 C CA . ASP A 1 102 ? 5.781 14.719 18.016 1 78.56 102 ASP A CA 1
ATOM 751 C C . ASP A 1 102 ? 5.812 16.172 17.531 1 78.56 102 ASP A C 1
ATOM 753 O O . ASP A 1 102 ? 5.805 17.094 18.328 1 78.56 102 ASP A O 1
ATOM 757 N N . TRP A 1 103 ? 5.898 16.312 16.297 1 89.56 103 TRP A N 1
ATOM 758 C CA . TRP A 1 103 ? 5.973 17.656 15.727 1 89.56 103 TRP A CA 1
ATOM 759 C C . TRP A 1 103 ? 4.699 18.438 16.016 1 89.56 103 TRP A C 1
ATOM 761 O O . TRP A 1 103 ? 4.762 19.594 16.438 1 89.56 103 TRP A O 1
ATOM 771 N N . LEU A 1 104 ? 3.568 17.812 15.773 1 88.69 104 LEU A N 1
ATOM 772 C CA . LEU A 1 104 ? 2.285 18.484 15.969 1 88.69 104 LEU A CA 1
ATOM 773 C C . LEU A 1 104 ? 2.074 18.828 17.438 1 88.69 104 LEU A C 1
ATOM 775 O O . LEU A 1 104 ? 1.557 19.906 17.75 1 88.69 104 LEU A O 1
ATOM 779 N N . THR A 1 1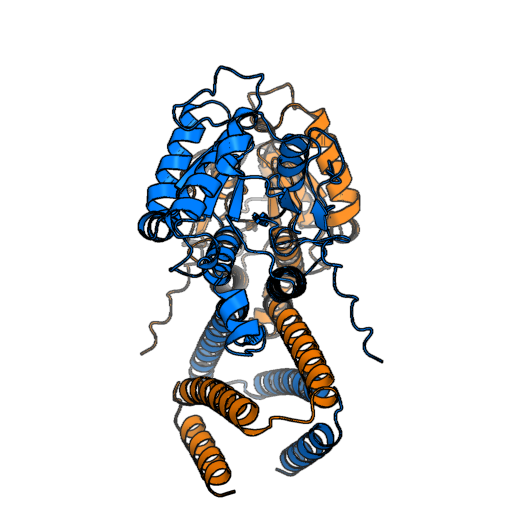05 ? 2.416 17.922 18.297 1 82.75 105 THR A N 1
ATOM 780 C CA . THR A 1 105 ? 2.281 18.203 19.719 1 82.75 105 THR A CA 1
ATOM 781 C C . THR A 1 105 ? 3.264 19.281 20.156 1 82.75 105 THR A C 1
ATOM 783 O O . THR A 1 105 ? 2.936 20.109 21 1 82.75 105 THR A O 1
ATOM 786 N N . GLY A 1 106 ? 4.461 19.203 19.625 1 83.38 106 GLY A N 1
ATOM 787 C CA . GLY A 1 106 ? 5.441 20.234 19.906 1 83.38 106 GLY A CA 1
ATOM 788 C C . GLY A 1 106 ? 4.992 21.625 19.484 1 83.38 106 GLY A C 1
ATOM 789 O O . GLY A 1 106 ? 5.156 22.594 20.234 1 83.38 106 GLY A O 1
ATOM 790 N N . SER A 1 107 ? 4.469 21.734 18.344 1 88.38 107 SER A N 1
ATOM 791 C CA . SER A 1 107 ? 3.963 23.016 17.859 1 88.38 107 SER A CA 1
ATOM 792 C C . SER A 1 107 ? 2.816 23.516 18.719 1 88.38 107 SER A C 1
ATOM 794 O O . SER A 1 107 ? 2.732 24.703 19.016 1 88.38 107 SER A O 1
ATOM 796 N N . TYR A 1 108 ? 1.951 22.625 19.141 1 84.69 108 TYR A N 1
ATOM 797 C CA . TYR A 1 108 ? 0.83 22.969 20.016 1 84.69 108 TYR A CA 1
ATOM 798 C C . TYR A 1 108 ? 1.321 23.484 21.359 1 84.69 108 TYR A C 1
ATOM 800 O O . TYR A 1 108 ? 0.782 24.469 21.875 1 84.69 108 TYR A O 1
ATOM 808 N N . ARG A 1 109 ? 2.312 22.922 21.891 1 82.19 109 ARG A N 1
ATOM 809 C CA . ARG A 1 109 ? 2.877 23.344 23.172 1 82.19 109 ARG A CA 1
ATOM 810 C C . ARG A 1 109 ? 3.484 24.734 23.078 1 82.19 109 ARG A C 1
ATOM 812 O O . ARG A 1 109 ? 3.514 25.469 24.062 1 82.19 109 ARG A O 1
ATOM 819 N N . LYS A 1 110 ? 3.893 25.109 21.891 1 85.06 110 LYS A N 1
ATOM 820 C CA . LYS A 1 110 ? 4.48 26.422 21.656 1 85.06 110 LYS A CA 1
ATOM 821 C C . LYS A 1 110 ? 3.406 27.453 21.359 1 85.06 110 LYS A C 1
ATOM 823 O O . LYS A 1 110 ? 3.717 28.625 21.078 1 85.06 110 LYS A O 1
ATOM 828 N N . GLY A 1 111 ? 2.195 26.984 21.312 1 85.81 111 GLY A N 1
ATOM 829 C CA . GLY A 1 111 ? 1.078 27.891 21.078 1 85.81 111 GLY A CA 1
ATOM 830 C C . GLY A 1 111 ? 0.741 28.062 19.609 1 85.81 111 GLY A C 1
ATOM 831 O O . GLY A 1 111 ? -0.123 28.875 19.25 1 85.81 111 GLY A O 1
ATOM 832 N N . MET A 1 112 ? 1.434 27.359 18.781 1 87.62 112 MET A N 1
ATOM 833 C CA . MET A 1 112 ? 1.098 27.375 17.359 1 87.62 112 MET A CA 1
ATOM 834 C C . MET A 1 112 ? -0.162 26.562 17.078 1 87.62 112 MET A C 1
ATOM 836 O O . MET A 1 112 ? -0.339 25.484 17.641 1 87.62 112 MET A O 1
ATOM 840 N N . HIS A 1 113 ? -0.997 27.078 16.234 1 85.94 113 HIS A N 1
ATOM 841 C CA . HIS A 1 113 ? -2.281 26.422 16.047 1 85.94 113 HIS A CA 1
ATOM 842 C C . HIS A 1 113 ? -2.406 25.875 14.625 1 85.94 113 HIS A C 1
ATOM 844 O O . HIS A 1 113 ? -2.004 26.531 13.664 1 85.94 113 HIS A O 1
ATOM 850 N N . VAL A 1 114 ? -2.965 24.719 14.578 1 89.56 114 VAL A N 1
ATOM 851 C CA . VAL A 1 114 ? -3.26 24.141 13.273 1 89.56 114 VAL A CA 1
ATOM 852 C C . VAL A 1 114 ? -4.461 24.844 12.656 1 89.56 114 VAL A C 1
ATOM 854 O O . VAL A 1 114 ? -5.504 24.984 13.297 1 89.56 114 VAL A O 1
ATOM 857 N N . SER A 1 115 ? -4.293 25.312 11.492 1 91.06 115 SER A N 1
ATOM 858 C CA . SER A 1 115 ? -5.344 26.078 10.828 1 91.06 115 SER A CA 1
ATOM 859 C C . SER A 1 115 ? -5.828 25.359 9.57 1 91.06 115 SER A C 1
ATOM 861 O O . SER A 1 115 ? -6.602 25.922 8.789 1 91.06 115 SER A O 1
ATOM 863 N N . GLY A 1 116 ? -5.422 24.219 9.375 1 93.81 116 GLY A N 1
ATOM 864 C CA . GLY A 1 116 ? -5.801 23.375 8.25 1 93.81 116 GLY A CA 1
ATOM 865 C C . GLY A 1 116 ? -4.891 22.188 8.07 1 93.81 116 GLY A C 1
ATOM 866 O O . GLY A 1 116 ? -3.764 22.172 8.562 1 93.81 116 GLY A O 1
ATOM 867 N N . VAL A 1 117 ? -5.41 21.203 7.461 1 95.88 117 VAL A N 1
ATOM 868 C CA . VAL A 1 117 ? -4.648 20.016 7.09 1 95.88 117 VAL A CA 1
ATOM 869 C C . VAL A 1 117 ? -4.867 19.703 5.609 1 95.88 117 VAL A C 1
ATOM 871 O O . VAL A 1 117 ? -6.004 19.688 5.133 1 95.88 117 VAL A O 1
ATOM 874 N N . ILE A 1 118 ? -3.803 19.531 4.953 1 97.5 118 ILE A N 1
ATOM 875 C CA . ILE A 1 118 ? -3.891 19.172 3.545 1 97.5 118 ILE A CA 1
ATOM 876 C C . ILE A 1 118 ? -3.508 17.703 3.371 1 97.5 118 ILE A C 1
ATOM 878 O O . ILE A 1 118 ? -2.43 17.281 3.797 1 97.5 118 ILE A O 1
ATOM 882 N N . TYR A 1 119 ? -4.367 16.922 2.789 1 97.62 119 TYR A N 1
ATOM 883 C CA . TYR A 1 119 ? -4.133 15.516 2.465 1 97.62 119 TYR A CA 1
ATOM 884 C C . TYR A 1 119 ? -4.059 15.312 0.956 1 97.62 119 TYR A C 1
ATOM 886 O O . TYR A 1 119 ? -5.039 15.531 0.243 1 97.62 119 TYR A O 1
ATOM 894 N N . LEU A 1 120 ? -2.939 14.805 0.501 1 97.31 120 LEU A N 1
ATOM 895 C CA . LEU A 1 120 ? -2.773 14.648 -0.94 1 97.31 120 LEU A CA 1
ATOM 896 C C . LEU A 1 120 ? -3.09 13.219 -1.368 1 97.31 120 LEU A C 1
ATOM 898 O O . LEU A 1 120 ? -2.732 12.266 -0.674 1 97.31 120 LEU A O 1
ATOM 902 N N . HIS A 1 121 ? -3.787 13.117 -2.463 1 96.62 121 HIS A N 1
ATOM 903 C CA . HIS A 1 121 ? -4.09 11.852 -3.107 1 96.62 121 HIS A CA 1
ATOM 904 C C . HIS A 1 121 ? -3.652 11.852 -4.57 1 96.62 121 HIS A C 1
ATOM 906 O O . HIS A 1 121 ? -4.086 12.703 -5.348 1 96.62 121 HIS A O 1
ATOM 912 N N . ASP A 1 122 ? -2.793 10.93 -4.938 1 94.81 122 ASP A N 1
ATOM 913 C CA . ASP A 1 122 ? -2.371 10.75 -6.324 1 94.81 122 ASP A CA 1
ATOM 914 C C . ASP A 1 122 ? -3.494 10.148 -7.168 1 94.81 122 ASP A C 1
ATOM 916 O O . ASP A 1 122 ? -3.768 8.953 -7.086 1 94.81 122 ASP A O 1
ATOM 920 N N . ILE A 1 123 ? -4.07 10.914 -8.016 1 93.75 123 ILE A N 1
ATOM 921 C CA . ILE A 1 123 ? -5.266 10.523 -8.758 1 93.75 123 ILE A CA 1
ATOM 922 C C . ILE A 1 123 ? -4.887 9.531 -9.859 1 93.75 123 ILE A C 1
ATOM 924 O O . ILE A 1 123 ? -5.758 8.875 -10.438 1 93.75 123 ILE A O 1
ATOM 928 N N . SER A 1 124 ? -3.633 9.414 -10.148 1 91.5 124 SER A N 1
ATOM 929 C CA . SER A 1 124 ? -3.207 8.547 -11.25 1 91.5 124 SER A CA 1
ATOM 930 C C . SER A 1 124 ? -3.188 7.086 -10.82 1 91.5 124 SER A C 1
ATOM 932 O O . SER A 1 124 ? -3.023 6.191 -11.656 1 91.5 124 SER A O 1
ATOM 934 N N . ARG A 1 125 ? -3.35 6.828 -9.602 1 91.25 125 ARG A N 1
ATOM 935 C CA . ARG A 1 125 ? -3.396 5.449 -9.125 1 91.25 125 ARG A CA 1
ATOM 936 C C . ARG A 1 125 ? -4.629 4.727 -9.656 1 91.25 125 ARG A C 1
ATOM 938 O O . ARG A 1 125 ? -5.711 5.309 -9.734 1 91.25 125 ARG A O 1
ATOM 945 N N . ASP A 1 126 ? -4.449 3.463 -9.969 1 89.12 126 ASP A N 1
ATOM 946 C CA . ASP A 1 126 ? -5.543 2.709 -10.578 1 89.12 126 ASP A CA 1
ATOM 947 C C . ASP A 1 126 ? -6.375 2 -9.508 1 89.12 126 ASP A C 1
ATOM 949 O O . ASP A 1 126 ? -7.445 1.465 -9.805 1 89.12 126 ASP A O 1
ATOM 953 N N . GLY A 1 127 ? -5.93 2.027 -8.398 1 90.5 127 GLY A N 1
ATOM 954 C CA . GLY A 1 127 ? -6.664 1.356 -7.34 1 90.5 127 GLY A CA 1
ATOM 955 C C . GLY A 1 127 ? -6.59 2.086 -6.012 1 90.5 127 GLY A C 1
ATOM 956 O O . GLY A 1 127 ? -5.641 2.828 -5.758 1 90.5 127 GLY A O 1
ATOM 957 N N . PHE A 1 128 ? -7.711 1.99 -5.219 1 92.88 128 PHE A N 1
ATOM 958 C CA . PHE A 1 128 ? -7.699 2.412 -3.824 1 92.88 128 PHE A CA 1
ATOM 959 C C . PHE A 1 128 ? -7.395 1.235 -2.904 1 92.88 128 PHE A C 1
ATOM 961 O O . PHE A 1 128 ? -8.305 0.525 -2.477 1 92.88 128 PHE A O 1
ATOM 968 N N . THR A 1 129 ? -6.16 1.058 -2.611 1 91.25 129 THR A N 1
ATOM 969 C CA . THR A 1 129 ? -5.633 -0.114 -1.921 1 91.25 129 THR A CA 1
ATOM 970 C C . THR A 1 129 ? -5.875 -0.01 -0.417 1 91.25 129 THR A C 1
ATOM 972 O O . THR A 1 129 ? -6.32 1.028 0.075 1 91.25 129 THR A O 1
ATOM 975 N N . GLU A 1 130 ? -5.641 -1.1 0.25 1 85.75 130 GLU A N 1
ATOM 976 C CA . GLU A 1 130 ? -5.73 -1.104 1.707 1 85.75 130 GLU A CA 1
ATOM 977 C C . GLU A 1 130 ? -4.773 -0.085 2.32 1 85.75 130 GLU A C 1
ATOM 979 O O . GLU A 1 130 ? -5.117 0.586 3.297 1 85.75 130 GLU A O 1
ATOM 984 N N . SER A 1 131 ? -3.566 -0.053 1.798 1 86.5 131 SER A N 1
ATOM 985 C CA . SER A 1 131 ? -2.59 0.907 2.299 1 86.5 131 SER A CA 1
ATOM 986 C C . SER A 1 131 ? -3.111 2.336 2.191 1 86.5 131 SER A C 1
ATOM 988 O O . SER A 1 131 ? -2.9 3.148 3.094 1 86.5 131 SER A O 1
ATOM 990 N N . LEU A 1 132 ? -3.766 2.666 1.1 1 91.56 132 LEU A N 1
ATOM 991 C CA . LEU A 1 132 ? -4.348 3.99 0.922 1 91.56 132 LEU A CA 1
ATOM 992 C C . LEU A 1 132 ? -5.484 4.223 1.912 1 91.56 132 LEU A C 1
ATOM 994 O O . LEU A 1 132 ? -5.609 5.309 2.477 1 91.56 132 LEU A O 1
ATOM 998 N N . SER A 1 133 ? -6.285 3.229 2.033 1 88.62 133 SER A N 1
ATOM 999 C CA . SER A 1 133 ? -7.379 3.307 2.998 1 88.62 133 SER A CA 1
ATOM 1000 C C . SER A 1 133 ? -6.852 3.547 4.41 1 88.62 133 SER A C 1
ATOM 1002 O O . SER A 1 133 ? -7.406 4.359 5.152 1 88.62 133 SER A O 1
ATOM 1004 N N . ARG A 1 134 ? -5.875 2.85 4.711 1 83.38 134 ARG A N 1
ATOM 1005 C CA . ARG A 1 134 ? -5.262 2.996 6.027 1 83.38 134 ARG A CA 1
ATOM 1006 C C . ARG A 1 134 ? -4.68 4.395 6.207 1 83.38 134 ARG A C 1
ATOM 1008 O O . ARG A 1 134 ? -4.738 4.961 7.301 1 83.38 134 ARG A O 1
ATOM 1015 N N . ASN A 1 135 ? -4.035 4.832 5.215 1 90 135 ASN A N 1
ATOM 1016 C CA . ASN A 1 135 ? -3.496 6.188 5.254 1 90 135 ASN A CA 1
ATOM 1017 C C . ASN A 1 135 ? -4.59 7.215 5.527 1 90 135 ASN A C 1
ATOM 1019 O O . ASN A 1 135 ? -4.406 8.117 6.352 1 90 135 ASN A O 1
ATOM 1023 N N . LEU A 1 136 ? -5.676 7.078 4.828 1 91.62 136 LEU A N 1
ATOM 1024 C CA . LEU A 1 136 ? -6.805 7.988 4.992 1 91.62 136 LEU A CA 1
ATOM 1025 C C . LEU A 1 136 ? -7.375 7.895 6.402 1 91.62 136 LEU A C 1
ATOM 1027 O O . LEU A 1 136 ? -7.684 8.914 7.02 1 91.62 136 LEU A O 1
ATOM 1031 N N . THR A 1 137 ? -7.523 6.73 6.875 1 86.25 137 THR A N 1
ATOM 1032 C CA . THR A 1 137 ? -8.031 6.516 8.227 1 86.25 137 THR A CA 1
ATOM 1033 C C . THR A 1 137 ? -7.09 7.117 9.258 1 86.25 137 THR A C 1
ATOM 1035 O O . THR A 1 137 ? -7.535 7.723 10.234 1 86.25 137 THR A O 1
ATOM 1038 N N . MET A 1 138 ? -5.809 6.871 9.023 1 85.69 138 MET A N 1
ATOM 1039 C CA . MET A 1 138 ? -4.797 7.445 9.906 1 85.69 138 MET A CA 1
ATOM 1040 C C . MET A 1 138 ? -4.938 8.961 9.984 1 85.69 138 MET A C 1
ATOM 1042 O O . MET A 1 138 ? -4.922 9.539 11.07 1 85.69 138 MET A O 1
ATOM 1046 N N . MET A 1 139 ? -5.023 9.562 8.875 1 90.62 139 MET A N 1
ATOM 1047 C CA . MET A 1 139 ? -5.211 11.016 8.828 1 90.62 139 MET A CA 1
ATOM 1048 C C . MET A 1 139 ? -6.477 11.422 9.578 1 90.62 139 MET A C 1
ATOM 1050 O O . MET A 1 139 ? -6.465 12.383 10.344 1 90.62 139 MET A O 1
ATOM 1054 N N . SER A 1 140 ? -7.535 10.719 9.359 1 90 140 SER A N 1
ATOM 1055 C CA . SER A 1 140 ? -8.805 11.016 10.023 1 90 140 SER A CA 1
ATOM 1056 C C . SER A 1 140 ? -8.664 10.922 11.539 1 90 140 SER A C 1
ATOM 1058 O O . SER A 1 140 ? -9.227 11.734 12.266 1 90 140 SER A O 1
ATOM 1060 N N . LYS A 1 141 ? -7.938 9.984 11.977 1 83.12 141 LYS A N 1
ATOM 1061 C CA . LYS A 1 141 ? -7.762 9.766 13.406 1 83.12 141 LYS A CA 1
ATOM 1062 C C . LYS A 1 141 ? -6.832 10.812 14.008 1 83.12 141 LYS A C 1
ATOM 1064 O O . LYS A 1 141 ? -6.996 11.203 15.172 1 83.12 141 LYS A O 1
ATOM 1069 N N . LEU A 1 142 ? -5.84 11.18 13.266 1 86.94 142 LEU A N 1
ATOM 1070 C CA . LEU A 1 142 ? -4.953 12.258 13.711 1 86.94 142 LEU A CA 1
ATOM 1071 C C . LEU A 1 142 ? -5.73 13.555 13.891 1 86.94 142 LEU A C 1
ATOM 1073 O O . LEU A 1 142 ? -5.488 14.297 14.852 1 86.94 142 LEU A O 1
ATOM 1077 N N . CYS A 1 143 ? -6.617 13.828 12.984 1 89.75 143 CYS A N 1
ATOM 1078 C CA . CYS A 1 143 ? -7.367 15.078 12.984 1 89.75 143 CYS A CA 1
ATOM 1079 C C . CYS A 1 143 ? -8.562 15.008 13.93 1 89.75 143 CYS A C 1
ATOM 1081 O O . CYS A 1 143 ? -8.82 15.945 14.68 1 89.75 143 CYS A O 1
ATOM 1083 N N . GLY A 1 144 ? -9.219 13.891 13.875 1 85.75 144 GLY A N 1
ATOM 1084 C CA . GLY A 1 144 ? -10.461 13.758 14.617 1 85.75 144 GLY A CA 1
ATOM 1085 C C . GLY A 1 144 ? -11.672 14.289 13.859 1 85.75 144 GLY A C 1
ATOM 1086 O O . GLY A 1 144 ? -11.539 15.18 13.016 1 85.75 144 GLY A O 1
ATOM 1087 N N . GLU A 1 145 ? -12.852 13.812 14.25 1 82.38 145 GLU A N 1
ATOM 1088 C CA . GLU A 1 145 ? -14.102 14.18 13.578 1 82.38 145 GLU A CA 1
ATOM 1089 C C . GLU A 1 145 ? -14.391 15.672 13.734 1 82.38 145 GLU A C 1
ATOM 1091 O O . GLU A 1 145 ? -14.906 16.312 12.812 1 82.38 145 GLU A O 1
ATOM 1096 N N . GLY A 1 146 ? -14.016 16.234 14.805 1 82.94 146 GLY A N 1
ATOM 1097 C CA . GLY A 1 146 ? -14.297 17.625 15.102 1 82.94 146 GLY A CA 1
ATOM 1098 C C . GLY A 1 146 ? -13.445 18.594 14.305 1 82.94 146 GLY A C 1
ATOM 1099 O O . GLY A 1 146 ? -13.75 19.781 14.234 1 82.94 146 GLY A O 1
ATOM 1100 N N . ALA A 1 147 ? -12.438 18.094 13.695 1 88.31 147 ALA A N 1
ATOM 1101 C CA . ALA A 1 147 ? -11.523 18.953 12.945 1 88.31 147 ALA A CA 1
ATOM 1102 C C . ALA A 1 147 ? -11.547 18.625 11.461 1 88.31 147 ALA A C 1
ATOM 1104 O O . ALA A 1 147 ? -10.734 19.141 10.688 1 88.31 147 ALA A O 1
ATOM 1105 N N . MET A 1 148 ? -12.539 17.859 10.984 1 91.44 148 MET A N 1
ATOM 1106 C CA . MET A 1 148 ? -12.547 17.391 9.602 1 91.44 148 MET A CA 1
ATOM 1107 C C . MET A 1 148 ? -12.891 18.516 8.641 1 91.44 148 MET A C 1
ATOM 1109 O O . MET A 1 148 ? -12.523 18.484 7.465 1 91.44 148 MET A O 1
ATOM 1113 N N . ASP A 1 149 ? -13.602 19.484 9.141 1 91.94 149 ASP A N 1
ATOM 1114 C CA . ASP A 1 149 ? -13.922 20.641 8.289 1 91.94 149 ASP A CA 1
ATOM 1115 C C . ASP A 1 149 ? -12.68 21.469 7.996 1 91.94 149 ASP A C 1
ATOM 1117 O O . ASP A 1 149 ? -12.719 22.391 7.172 1 91.94 149 ASP A O 1
ATOM 1121 N N . GLN A 1 150 ? -11.555 21.125 8.609 1 92.56 150 GLN A N 1
ATOM 1122 C CA . GLN A 1 150 ? -10.281 21.781 8.359 1 92.56 150 GLN A CA 1
ATOM 1123 C C . GLN A 1 150 ? -9.375 20.938 7.484 1 92.56 150 GLN A C 1
ATOM 1125 O O . GLN A 1 150 ? -8.172 21.188 7.387 1 92.56 150 GLN A O 1
ATOM 1130 N N . VAL A 1 151 ? -9.945 19.938 6.914 1 95.19 151 VAL A N 1
ATOM 1131 C CA . VAL A 1 151 ? -9.156 19.031 6.086 1 95.19 151 VAL A CA 1
ATOM 1132 C C . VAL A 1 151 ? -9.5 19.266 4.609 1 95.19 151 VAL A C 1
ATOM 1134 O O . VAL A 1 151 ? -10.672 19.266 4.23 1 95.19 151 VAL A O 1
ATOM 1137 N N . ALA A 1 152 ? -8.508 19.516 3.857 1 96.75 152 ALA A N 1
ATOM 1138 C CA . ALA A 1 152 ? -8.617 19.562 2.402 1 96.75 152 ALA A CA 1
ATOM 1139 C C . ALA A 1 152 ? -7.977 18.344 1.761 1 96.75 152 ALA A C 1
ATOM 1141 O O . ALA A 1 152 ? -6.766 18.141 1.876 1 96.75 152 ALA A O 1
ATOM 1142 N N . ILE A 1 153 ? -8.781 17.531 1.067 1 97.19 153 ILE A N 1
ATOM 1143 C CA . ILE A 1 153 ? -8.242 16.453 0.258 1 97.19 153 ILE A CA 1
ATOM 1144 C C . ILE A 1 153 ? -7.91 16.969 -1.141 1 97.19 153 ILE A C 1
ATOM 1146 O O . ILE A 1 153 ? -8.789 17.438 -1.862 1 97.19 153 ILE A O 1
ATOM 1150 N N . VAL A 1 154 ? -6.672 16.812 -1.479 1 96.31 154 VAL A N 1
ATOM 1151 C CA . VAL A 1 154 ? -6.219 17.391 -2.738 1 96.31 154 VAL A CA 1
ATOM 1152 C C . VAL A 1 154 ? -5.723 16.281 -3.668 1 96.31 154 VAL A C 1
ATOM 1154 O O . VAL A 1 154 ? -4.805 15.539 -3.316 1 96.31 154 VAL A O 1
ATOM 1157 N N . THR A 1 155 ? -6.336 16.156 -4.871 1 95.25 155 THR A N 1
ATOM 1158 C CA . THR A 1 155 ? -5.875 15.203 -5.863 1 95.25 155 THR A CA 1
ATOM 1159 C C . THR A 1 155 ? -4.762 15.797 -6.723 1 95.25 155 THR A C 1
ATOM 1161 O O . THR A 1 155 ? -4.867 16.938 -7.176 1 95.25 155 THR A O 1
ATOM 1164 N N . THR A 1 156 ? -3.703 15.039 -6.828 1 92.69 156 THR A N 1
ATOM 1165 C CA . THR A 1 156 ? -2.527 15.461 -7.578 1 92.69 156 THR A CA 1
ATOM 1166 C C . THR A 1 156 ? -2.301 14.562 -8.789 1 92.69 156 THR A C 1
ATOM 1168 O O . THR A 1 156 ? -2.99 13.555 -8.953 1 92.69 156 THR A O 1
ATOM 1171 N N . LYS A 1 157 ? -1.394 14.977 -9.742 1 90.44 157 LYS A N 1
ATOM 1172 C CA . LYS A 1 157 ? -0.863 14.211 -10.867 1 90.44 157 LYS A CA 1
ATOM 1173 C C . LYS A 1 157 ? -1.941 13.953 -11.914 1 90.44 157 LYS A C 1
ATOM 1175 O O . LYS A 1 157 ? -2.025 12.859 -12.477 1 90.44 157 LYS A O 1
ATOM 1180 N N . TRP A 1 158 ? -2.729 14.875 -12.133 1 87.75 158 TRP A N 1
ATOM 1181 C CA . TRP A 1 158 ? -3.764 14.812 -13.164 1 87.75 158 TRP A CA 1
ATOM 1182 C C . TRP A 1 158 ? -3.143 14.695 -14.555 1 87.75 158 TRP A C 1
ATOM 1184 O O . TRP A 1 158 ? -3.781 14.203 -15.484 1 87.75 158 TRP A O 1
ATOM 1194 N N . ASP A 1 159 ? -1.875 15.141 -14.688 1 82.19 159 ASP A N 1
ATOM 1195 C CA . ASP A 1 159 ? -1.166 15.117 -15.961 1 82.19 159 ASP A CA 1
ATOM 1196 C C . ASP A 1 159 ? -0.768 13.695 -16.344 1 82.19 159 ASP A C 1
ATOM 1198 O O . ASP A 1 159 ? -0.369 13.438 -17.484 1 82.19 159 ASP A O 1
ATOM 1202 N N . ARG A 1 160 ? -0.911 12.812 -15.414 1 84.19 160 ARG A N 1
ATOM 1203 C CA . ARG A 1 160 ? -0.548 11.422 -15.672 1 84.19 160 ARG A CA 1
ATOM 1204 C C . ARG A 1 160 ? -1.741 10.633 -16.203 1 84.19 160 ARG A C 1
ATOM 1206 O O . ARG A 1 160 ? -1.605 9.461 -16.562 1 84.19 160 ARG A O 1
ATOM 1213 N N . LEU A 1 161 ? -2.836 11.234 -16.25 1 87 161 LEU A N 1
ATOM 1214 C CA . LEU A 1 161 ? -4.047 10.57 -16.719 1 87 161 LEU A CA 1
ATOM 1215 C C . LEU A 1 161 ? -4.199 10.719 -18.219 1 87 161 LEU A C 1
ATOM 1217 O O . LEU A 1 161 ? -3.555 11.57 -18.844 1 87 161 LEU A O 1
ATOM 1221 N N . GLN A 1 162 ? -4.988 9.828 -18.797 1 81.62 162 GLN A N 1
ATOM 1222 C CA . GLN A 1 162 ? -5.246 9.891 -20.234 1 81.62 162 GLN A CA 1
ATOM 1223 C C . GLN A 1 162 ? -6.039 11.148 -20.594 1 81.62 162 GLN A C 1
ATOM 1225 O O . GLN A 1 162 ? -5.75 11.797 -21.594 1 81.62 162 GLN A O 1
ATOM 1230 N N . ASP A 1 163 ? -7.113 11.422 -19.812 1 83.25 163 ASP A N 1
ATOM 1231 C CA . ASP A 1 163 ? -7.918 12.625 -20 1 83.25 163 ASP A CA 1
ATOM 1232 C C . ASP A 1 163 ? -8.648 13.008 -18.703 1 83.25 163 ASP A C 1
ATOM 1234 O O . ASP A 1 163 ? -8.555 12.297 -17.703 1 83.25 163 ASP A O 1
ATOM 1238 N N . VAL A 1 164 ? -9.281 14.109 -18.844 1 83.69 164 VAL A N 1
ATOM 1239 C CA . VAL A 1 164 ? -9.953 14.672 -17.672 1 83.69 164 VAL A CA 1
ATOM 1240 C C . VAL A 1 164 ? -11.148 13.797 -17.297 1 83.69 164 VAL A C 1
ATOM 1242 O O . VAL A 1 164 ? -11.477 13.656 -16.109 1 83.69 164 VAL A O 1
ATOM 1245 N N . LYS A 1 165 ? -11.742 13.156 -18.266 1 87.38 165 LYS A N 1
ATOM 1246 C CA . LYS A 1 165 ? -12.906 12.312 -18.016 1 87.38 165 LYS A CA 1
ATOM 1247 C C . LYS A 1 165 ? -12.539 11.133 -17.125 1 87.38 165 LYS A C 1
ATOM 1249 O O . LYS A 1 165 ? -13.305 10.75 -16.234 1 87.38 165 LYS A O 1
ATOM 1254 N N . GLU A 1 166 ? -11.367 10.586 -17.344 1 88.75 166 GLU A N 1
ATOM 1255 C CA . GLU A 1 166 ? -10.875 9.508 -16.484 1 88.75 166 GLU A CA 1
ATOM 1256 C C . GLU A 1 166 ? -10.75 9.969 -15.031 1 88.75 166 GLU A C 1
ATOM 1258 O O . GLU A 1 166 ? -11.18 9.273 -14.109 1 88.75 166 GLU A O 1
ATOM 1263 N N . GLY A 1 167 ? -10.148 11.078 -14.875 1 89.62 167 GLY A N 1
ATOM 1264 C CA . GLY A 1 167 ? -9.961 11.633 -13.539 1 89.62 167 GLY A CA 1
ATOM 1265 C C . GLY A 1 167 ? -11.266 11.945 -12.836 1 89.62 167 GLY A C 1
ATOM 1266 O O . GLY A 1 167 ? -11.414 11.648 -11.648 1 89.62 167 GLY A O 1
ATOM 1267 N N . ASP A 1 168 ? -12.195 12.539 -13.594 1 90.31 168 ASP A N 1
ATOM 1268 C CA . ASP A 1 168 ? -13.492 12.875 -13.023 1 90.31 168 ASP A CA 1
ATOM 1269 C C . ASP A 1 168 ? -14.219 11.617 -12.539 1 90.31 168 ASP A C 1
ATOM 1271 O O . ASP A 1 168 ? -14.867 11.633 -11.492 1 90.31 168 ASP A O 1
ATOM 1275 N N . GLY A 1 169 ? -14.156 10.633 -13.344 1 92.31 169 GLY A N 1
ATOM 1276 C CA . GLY A 1 169 ? -14.742 9.375 -12.93 1 92.31 169 GLY A CA 1
ATOM 1277 C C . GLY A 1 169 ? -14.133 8.82 -11.656 1 92.31 169 GLY A C 1
ATOM 1278 O O . GLY A 1 169 ? -14.852 8.336 -10.781 1 92.31 169 GLY A O 1
ATOM 1279 N N . LYS A 1 170 ? -12.844 8.922 -11.562 1 93.94 170 LYS A N 1
ATOM 1280 C CA . LYS A 1 170 ? -12.141 8.445 -10.367 1 93.94 170 LYS A CA 1
ATOM 1281 C C . LYS A 1 170 ? -12.539 9.25 -9.141 1 93.94 170 LYS A C 1
ATOM 1283 O O . LYS A 1 170 ? -12.75 8.688 -8.062 1 93.94 170 LYS A O 1
ATOM 1288 N N . VAL A 1 171 ? -12.617 10.539 -9.297 1 93.62 171 VAL A N 1
ATOM 1289 C CA . VAL A 1 171 ? -12.984 11.406 -8.188 1 93.62 171 VAL A CA 1
ATOM 1290 C C . VAL A 1 171 ? -14.398 11.055 -7.707 1 93.62 171 VAL A C 1
ATOM 1292 O O . VAL A 1 171 ? -14.648 10.992 -6.504 1 93.62 171 VAL A O 1
ATOM 1295 N N . GLU A 1 172 ? -15.25 10.875 -8.664 1 94.44 172 GLU A N 1
ATOM 1296 C CA . GLU A 1 172 ? -16.625 10.5 -8.305 1 94.44 172 GLU A CA 1
ATOM 1297 C C . GLU A 1 172 ? -16.656 9.195 -7.516 1 94.44 172 GLU A C 1
ATOM 1299 O O . GLU A 1 172 ? -17.375 9.086 -6.52 1 94.44 172 GLU A O 1
ATOM 1304 N N . GLU A 1 173 ? -15.922 8.273 -7.957 1 95.12 173 GLU A N 1
ATOM 1305 C CA . GLU A 1 173 ? -15.852 6.996 -7.25 1 95.12 173 GLU A CA 1
ATOM 1306 C C . GLU A 1 173 ? -15.234 7.168 -5.867 1 95.12 173 GLU A C 1
ATOM 1308 O O . GLU A 1 173 ? -15.711 6.582 -4.891 1 95.12 173 GLU A O 1
ATOM 1313 N N . LEU A 1 174 ? -14.164 7.914 -5.793 1 96.19 174 LEU A N 1
ATOM 1314 C CA . LEU A 1 174 ? -13.508 8.18 -4.512 1 96.19 174 LEU A CA 1
ATOM 1315 C C . LEU A 1 174 ? -14.484 8.82 -3.529 1 96.19 174 LEU A C 1
ATOM 1317 O O . LEU A 1 174 ? -14.578 8.398 -2.377 1 96.19 174 LEU A O 1
ATOM 1321 N N . ARG A 1 175 ? -15.219 9.859 -3.996 1 95.81 175 ARG A N 1
ATOM 1322 C CA . ARG A 1 175 ? -16.172 10.57 -3.164 1 95.81 175 ARG A CA 1
ATOM 1323 C C . ARG A 1 175 ? -17.25 9.633 -2.639 1 95.81 175 ARG A C 1
ATOM 1325 O O . ARG A 1 175 ? -17.609 9.68 -1.459 1 95.81 175 ARG A O 1
ATOM 1332 N N . LYS A 1 176 ? -17.703 8.805 -3.494 1 94.06 176 LYS A N 1
ATOM 1333 C CA . LYS A 1 176 ? -18.844 7.957 -3.178 1 94.06 176 LYS A CA 1
ATOM 1334 C C . LYS A 1 176 ? -18.422 6.762 -2.324 1 94.06 176 LYS A C 1
ATOM 1336 O O . LYS A 1 176 ? -19.109 6.422 -1.35 1 94.06 176 LYS A O 1
ATOM 1341 N N . ASP A 1 177 ? -17.312 6.184 -2.656 1 92.31 177 ASP A N 1
ATOM 1342 C CA . ASP A 1 177 ? -17.031 4.867 -2.098 1 92.31 177 ASP A CA 1
ATOM 1343 C C . ASP A 1 177 ? -15.992 4.953 -0.986 1 92.31 177 ASP A C 1
ATOM 1345 O O . ASP A 1 177 ? -15.938 4.094 -0.106 1 92.31 177 ASP A O 1
ATOM 1349 N N . PHE A 1 178 ? -15.156 5.945 -0.993 1 93 178 PHE A N 1
ATOM 1350 C CA . PHE A 1 178 ? -14.008 5.875 -0.095 1 93 178 PHE A CA 1
ATOM 1351 C C . PHE A 1 178 ? -13.922 7.125 0.771 1 93 178 PHE A C 1
ATOM 1353 O O . PHE A 1 178 ? -13.43 7.074 1.899 1 93 178 PHE A O 1
ATOM 1360 N N . TRP A 1 179 ? -14.383 8.297 0.232 1 95.81 179 TRP A N 1
ATOM 1361 C CA . TRP A 1 179 ? -14.242 9.555 0.958 1 95.81 179 TRP A CA 1
ATOM 1362 C C . TRP A 1 179 ? -15.578 9.977 1.574 1 95.81 179 TRP A C 1
ATOM 1364 O O . TRP A 1 179 ? -15.672 11.039 2.182 1 95.81 179 TRP A O 1
ATOM 1374 N N . SER A 1 180 ? -16.625 9.219 1.458 1 94 180 SER A N 1
ATOM 1375 C CA . SER A 1 180 ? -17.984 9.625 1.827 1 94 180 SER A CA 1
ATOM 1376 C C . SER A 1 180 ? -18.047 10.055 3.289 1 94 180 SER A C 1
ATOM 1378 O O . SER A 1 180 ? -18.625 11.094 3.609 1 94 180 SER A O 1
ATOM 1380 N N . LYS A 1 181 ? -17.453 9.344 4.168 1 91.62 181 LYS A N 1
ATOM 1381 C CA . LYS A 1 181 ? -17.531 9.641 5.598 1 91.62 181 LYS A CA 1
ATOM 1382 C C . LYS A 1 181 ? -16.797 10.938 5.934 1 91.62 181 LYS A C 1
ATOM 1384 O O . LYS A 1 181 ? -17.328 11.789 6.641 1 91.62 181 LYS A O 1
ATOM 1389 N N . ILE A 1 182 ? -15.586 11.047 5.43 1 93.31 182 ILE A N 1
ATOM 1390 C CA . ILE A 1 182 ? -14.797 12.219 5.789 1 93.31 182 ILE A CA 1
ATOM 1391 C C . ILE A 1 182 ? -15.414 13.469 5.164 1 93.31 182 ILE A C 1
ATOM 1393 O O . ILE A 1 182 ? -15.375 14.555 5.758 1 93.31 182 ILE A O 1
ATOM 1397 N N . LEU A 1 183 ? -15.969 13.312 4.004 1 95.44 183 LEU A N 1
ATOM 1398 C CA . LEU A 1 183 ? -16.672 14.422 3.373 1 95.44 183 LEU A CA 1
ATOM 1399 C C . LEU A 1 183 ? -17.922 14.797 4.164 1 95.44 183 LEU A C 1
ATOM 1401 O O . LEU A 1 183 ? -18.219 15.984 4.336 1 95.44 183 LEU A O 1
ATOM 1405 N N . ALA A 1 184 ? -18.609 13.828 4.633 1 93.56 184 ALA A N 1
ATOM 1406 C CA . ALA A 1 184 ? -19.781 14.07 5.465 1 93.56 184 ALA A CA 1
ATOM 1407 C C . ALA A 1 184 ? -19.406 14.781 6.758 1 93.56 184 ALA A C 1
ATOM 1409 O O . ALA A 1 184 ? -20.188 15.586 7.281 1 93.56 184 ALA A O 1
ATOM 1410 N N . ASP A 1 185 ? -18.219 14.547 7.207 1 92.44 185 ASP A N 1
ATOM 1411 C CA . ASP A 1 185 ? -17.734 15.141 8.453 1 92.44 185 ASP A CA 1
ATOM 1412 C C . ASP A 1 185 ? -17.203 16.547 8.219 1 92.44 185 ASP A C 1
ATOM 1414 O O . ASP A 1 185 ? -16.812 17.234 9.172 1 92.44 185 ASP A O 1
ATOM 1418 N N . GLY A 1 186 ? -17.109 16.938 6.941 1 93.88 186 GLY A N 1
ATOM 1419 C CA . GLY A 1 186 ? -16.828 18.344 6.699 1 93.88 186 GLY A CA 1
ATOM 1420 C C . GLY A 1 186 ? -15.609 18.562 5.828 1 93.88 186 GLY A C 1
ATOM 1421 O O . GLY A 1 186 ? -15.336 19.688 5.41 1 93.88 186 GLY A O 1
ATOM 1422 N N . ALA A 1 187 ? -14.82 17.484 5.57 1 95.38 187 ALA A N 1
ATOM 1423 C CA . ALA A 1 187 ? -13.664 17.641 4.691 1 95.38 187 ALA A CA 1
ATOM 1424 C C . ALA A 1 187 ? -14.094 18.078 3.293 1 95.38 187 ALA A C 1
ATOM 1426 O O . ALA A 1 187 ? -15.234 17.844 2.887 1 95.38 187 ALA A O 1
ATOM 1427 N N . ARG A 1 188 ? -13.203 18.766 2.633 1 94.56 188 ARG A N 1
ATOM 1428 C CA . ARG A 1 188 ? -13.453 19.203 1.262 1 94.56 188 ARG A CA 1
ATOM 1429 C C . ARG A 1 188 ? -12.367 18.703 0.319 1 94.56 188 ARG A C 1
ATOM 1431 O O . ARG A 1 188 ? -11.203 18.594 0.705 1 94.56 188 ARG A O 1
ATOM 1438 N N . ASP A 1 189 ? -12.773 18.344 -0.901 1 94.44 189 ASP A N 1
ATOM 1439 C CA . ASP A 1 189 ? -11.789 17.875 -1.859 1 94.44 189 ASP A CA 1
ATOM 1440 C C . ASP A 1 189 ? -11.531 18.906 -2.953 1 94.44 189 ASP A C 1
ATOM 1442 O O . ASP A 1 189 ? -12.453 19.625 -3.359 1 94.44 189 ASP A O 1
ATOM 1446 N N . PHE A 1 190 ? -10.273 18.984 -3.338 1 93.12 190 PHE A N 1
ATOM 1447 C CA . PHE A 1 190 ? -9.797 19.922 -4.359 1 93.12 190 PHE A CA 1
ATOM 1448 C C . PHE A 1 190 ? -8.93 19.188 -5.387 1 93.12 190 PHE A C 1
ATOM 1450 O O . PHE A 1 190 ? -8.477 18.078 -5.141 1 93.12 190 PHE A O 1
ATOM 1457 N N . ARG A 1 191 ? -8.797 19.828 -6.566 1 89.5 191 ARG A N 1
ATOM 1458 C CA . ARG A 1 191 ? -7.887 19.359 -7.605 1 89.5 191 ARG A CA 1
ATOM 1459 C C . ARG A 1 191 ? -6.766 20.359 -7.848 1 89.5 191 ARG A C 1
ATOM 1461 O O . ARG A 1 191 ? -7 21.562 -7.859 1 89.5 191 ARG A O 1
ATOM 1468 N N . VAL A 1 192 ? -5.586 19.828 -7.848 1 85.44 192 VAL A N 1
ATOM 1469 C CA . VAL A 1 192 ? -4.465 20.688 -8.219 1 85.44 192 VAL A CA 1
ATOM 1470 C C . VAL A 1 192 ? -3.838 20.188 -9.516 1 85.44 192 VAL A C 1
ATOM 1472 O O . VAL A 1 192 ? -3.586 19 -9.672 1 85.44 192 VAL A O 1
ATOM 1475 N N . GLN A 1 193 ? -3.824 20.969 -10.5 1 72.69 193 GLN A N 1
ATOM 1476 C CA . GLN A 1 193 ? -3.236 20.625 -11.789 1 72.69 193 GLN A CA 1
ATOM 1477 C C . GLN A 1 193 ? -2.064 21.547 -12.133 1 72.69 193 GLN A C 1
ATOM 1479 O O . GLN A 1 193 ? -1.975 22.656 -11.609 1 72.69 193 GLN A O 1
ATOM 1484 N N . PRO A 1 194 ? -1.179 20.859 -12.945 1 62.31 194 PRO A N 1
ATOM 1485 C CA . PRO A 1 194 ? -0.116 21.75 -13.414 1 62.31 194 PRO A CA 1
ATOM 1486 C C . PRO A 1 194 ? -0.646 22.906 -14.258 1 62.31 194 PRO A C 1
ATOM 1488 O O . PRO A 1 194 ? -1.648 22.75 -14.961 1 62.31 194 PRO A O 1
ATOM 1491 N N . PRO A 1 195 ? -0.161 24.016 -13.938 1 56.44 195 PRO A N 1
ATOM 1492 C CA . PRO A 1 195 ? -0.623 25.25 -14.586 1 56.44 195 PRO A CA 1
ATOM 1493 C C . PRO A 1 195 ? -0.679 25.125 -16.109 1 56.44 195 PRO A C 1
ATOM 1495 O O . PRO A 1 195 ? -1.497 25.781 -16.75 1 56.44 195 PRO A O 1
ATOM 1498 N N . ASP A 1 196 ? 0.171 24.359 -16.641 1 55.16 196 ASP A N 1
ATOM 1499 C CA . ASP A 1 196 ? 0.362 24.484 -18.078 1 55.16 196 ASP A CA 1
ATOM 1500 C C . ASP A 1 196 ? -0.682 23.688 -18.844 1 55.16 196 ASP A C 1
ATOM 1502 O O . ASP A 1 196 ? -0.726 23.719 -20.078 1 55.16 196 ASP A O 1
ATOM 1506 N N . ASN A 1 197 ? -1.521 23.016 -18.094 1 54.56 197 ASN A N 1
ATOM 1507 C CA . ASN A 1 197 ? -2.404 22.203 -18.922 1 54.56 197 ASN A CA 1
ATOM 1508 C C . ASN A 1 197 ? -3.869 22.578 -18.703 1 54.56 197 ASN A C 1
ATOM 1510 O O . ASN A 1 197 ? -4.5 22.141 -17.75 1 54.56 197 ASN A O 1
ATOM 1514 N N . MET A 1 198 ? -4.324 23.562 -19.5 1 53.75 198 MET A N 1
ATOM 1515 C CA . MET A 1 198 ? -5.68 24.109 -19.469 1 53.75 198 MET A CA 1
ATOM 1516 C C . MET A 1 198 ? -6.711 23 -19.672 1 53.75 198 MET A C 1
ATOM 1518 O O . MET A 1 198 ? -7.887 23.172 -19.344 1 53.75 198 MET A O 1
ATOM 1522 N N . ALA A 1 199 ? -6.277 21.938 -20.234 1 52 199 ALA A N 1
ATOM 1523 C CA . ALA A 1 199 ? -7.238 20.906 -20.594 1 52 199 ALA A CA 1
ATOM 1524 C C . ALA A 1 199 ? -7.84 20.266 -19.344 1 52 199 ALA A C 1
ATOM 1526 O O . ALA A 1 199 ? -8.945 19.703 -19.391 1 52 199 ALA A O 1
ATOM 1527 N N . TYR A 1 200 ? -7.223 20.578 -18.297 1 56.09 200 TYR A N 1
ATOM 1528 C CA . TYR A 1 200 ? -7.699 19.875 -17.094 1 56.09 200 TYR A CA 1
ATOM 1529 C C . TYR A 1 200 ? -8.344 20.859 -16.125 1 56.09 200 TYR A C 1
ATOM 1531 O O . TYR A 1 200 ? -8.516 20.531 -14.945 1 56.09 200 TYR A O 1
ATOM 1539 N N . PHE A 1 201 ? -8.703 22.031 -16.594 1 53.59 201 PHE A N 1
ATOM 1540 C CA . PHE A 1 201 ? -9.289 23.031 -15.711 1 53.59 201 PHE A CA 1
ATOM 1541 C C . PHE A 1 201 ? -10.734 22.688 -15.375 1 53.59 201 PHE A C 1
ATOM 1543 O O . PHE A 1 201 ? -11.5 22.297 -16.25 1 53.59 201 PHE A O 1
ATOM 1550 N N . SER A 1 202 ? -11.039 22.219 -14.172 1 54.72 202 SER A N 1
ATOM 1551 C CA . SER A 1 202 ? -12.391 22.016 -13.664 1 54.72 202 SER A CA 1
ATOM 1552 C C . SER A 1 202 ? -12.695 22.953 -12.5 1 54.72 202 SER A C 1
ATOM 1554 O O . SER A 1 202 ? -11.805 23.656 -12.023 1 54.72 202 SER A O 1
ATOM 1556 N N . ALA A 1 203 ? -14.039 23.125 -12.203 1 49.62 203 ALA A N 1
ATOM 1557 C CA . ALA A 1 203 ? -14.5 23.938 -11.07 1 49.62 203 ALA A CA 1
ATOM 1558 C C . ALA A 1 203 ? -13.719 23.594 -9.805 1 49.62 203 ALA A C 1
ATOM 1560 O O . ALA A 1 203 ? -13.648 24.406 -8.875 1 49.62 203 ALA A O 1
ATOM 1561 N N . TYR A 1 204 ? -13.125 22.484 -9.844 1 54.22 204 TYR A N 1
ATOM 1562 C CA . TYR A 1 204 ? -12.445 22.016 -8.648 1 54.22 204 TYR A CA 1
ATOM 1563 C C . TYR A 1 204 ? -10.961 22.359 -8.695 1 54.22 204 TYR A C 1
ATOM 1565 O O . TYR A 1 204 ? -10.234 22.125 -7.723 1 54.22 204 TYR A O 1
ATOM 1573 N N . HIS A 1 205 ? -10.648 23 -9.812 1 62.28 205 HIS A N 1
ATOM 1574 C CA . HIS A 1 205 ? -9.25 23.406 -9.914 1 62.28 205 HIS A CA 1
ATOM 1575 C C . HIS A 1 205 ? -8.953 24.594 -9.016 1 62.28 205 HIS A C 1
ATOM 1577 O O . HIS A 1 205 ? -9.734 25.547 -8.961 1 62.28 205 HIS A O 1
ATOM 1583 N N . ARG A 1 206 ? -8.102 24.391 -8.141 1 65.62 206 ARG A N 1
ATOM 1584 C CA . ARG A 1 206 ? -7.625 25.531 -7.363 1 65.62 206 ARG A CA 1
ATOM 1585 C C . ARG A 1 206 ? -6.102 25.594 -7.371 1 65.62 206 ARG A C 1
ATOM 1587 O O . ARG A 1 206 ? -5.434 24.562 -7.465 1 65.62 206 ARG A O 1
ATOM 1594 N N . ASP A 1 207 ? -5.742 26.812 -7.539 1 82.56 207 ASP A N 1
ATOM 1595 C CA . ASP A 1 207 ? -4.336 27.047 -7.219 1 82.56 207 ASP A CA 1
ATOM 1596 C C . ASP A 1 207 ? -4.031 26.688 -5.77 1 82.56 207 ASP A C 1
ATOM 1598 O O . ASP A 1 207 ? -4.898 26.797 -4.902 1 82.56 207 ASP A O 1
ATOM 1602 N N . PRO A 1 208 ? -2.877 26.125 -5.527 1 89.69 208 PRO A N 1
ATOM 1603 C CA . PRO A 1 208 ? -2.498 25.734 -4.168 1 89.69 208 PRO A CA 1
ATOM 1604 C C . PRO A 1 208 ? -2.814 26.797 -3.129 1 89.69 208 PRO A C 1
ATOM 1606 O O . PRO A 1 208 ? -3.324 26.484 -2.051 1 89.69 208 PRO A O 1
ATOM 1609 N N . TRP A 1 209 ? -2.621 28.047 -3.43 1 90.44 209 TRP A N 1
ATOM 1610 C CA . TRP A 1 209 ? -2.9 29.141 -2.492 1 90.44 209 TRP A CA 1
ATOM 1611 C C . TRP A 1 209 ? -4.402 29.312 -2.303 1 90.44 209 TRP A C 1
ATOM 1613 O O . TRP A 1 209 ? -4.852 29.75 -1.241 1 90.44 209 TRP A O 1
ATOM 1623 N N . GLY A 1 210 ? -5.148 29.016 -3.369 1 90.19 210 GLY A N 1
ATOM 1624 C CA . GLY A 1 210 ? -6.598 29.031 -3.215 1 90.19 210 GLY A CA 1
ATOM 1625 C C . GLY A 1 210 ? -7.09 28.031 -2.18 1 90.19 210 GLY A C 1
ATOM 1626 O O . GLY A 1 210 ? -8.016 28.328 -1.42 1 90.19 210 GLY A O 1
ATOM 1627 N N . ILE A 1 211 ? -6.492 26.875 -2.158 1 93.06 211 ILE A N 1
ATOM 1628 C CA . ILE A 1 211 ? -6.832 25.844 -1.178 1 93.06 211 ILE A CA 1
ATOM 1629 C C . ILE A 1 211 ? -6.488 26.344 0.226 1 93.06 211 ILE A C 1
ATOM 1631 O O . ILE A 1 211 ? -7.293 26.219 1.15 1 93.06 211 ILE A O 1
ATOM 1635 N N . VAL A 1 212 ? -5.324 26.938 0.371 1 93.81 212 VAL A N 1
ATOM 1636 C CA . VAL A 1 212 ? -4.867 27.469 1.653 1 93.81 212 VAL A CA 1
ATOM 1637 C C . VAL A 1 212 ? -5.82 28.562 2.135 1 93.81 212 VAL A C 1
ATOM 1639 O O . VAL A 1 212 ? -6.188 28.594 3.312 1 93.81 212 VAL A O 1
ATOM 1642 N N . ARG A 1 213 ? -6.203 29.422 1.229 1 91.94 213 ARG A N 1
ATOM 1643 C CA . ARG A 1 213 ? -7.133 30.484 1.574 1 91.94 213 ARG A CA 1
ATOM 1644 C C . ARG A 1 213 ? -8.438 29.922 2.127 1 91.94 213 ARG A C 1
ATOM 1646 O O . ARG A 1 213 ? -8.953 30.406 3.135 1 91.94 213 ARG A O 1
ATOM 1653 N N . ASP A 1 214 ? -8.945 28.938 1.443 1 91.31 214 ASP A N 1
ATOM 1654 C CA . ASP A 1 214 ? -10.188 28.312 1.886 1 91.31 214 ASP A CA 1
ATOM 1655 C C . ASP A 1 214 ? -10.039 27.75 3.295 1 91.31 214 ASP A C 1
ATOM 1657 O O . ASP A 1 214 ? -10.953 27.859 4.113 1 91.31 214 ASP A O 1
ATOM 1661 N N . LEU A 1 215 ? -8.938 27.109 3.559 1 92.88 215 LEU A N 1
ATOM 1662 C CA . LEU A 1 215 ? -8.68 26.531 4.875 1 92.88 215 LEU A CA 1
ATOM 1663 C C . LEU A 1 215 ? -8.617 27.625 5.941 1 92.88 215 LEU A C 1
ATOM 1665 O O . LEU A 1 215 ? -9.195 27.469 7.02 1 92.88 215 LEU A O 1
ATOM 1669 N N . LEU A 1 216 ? -7.984 28.719 5.66 1 91.44 216 LEU A N 1
ATOM 1670 C CA . LEU A 1 216 ? -7.824 29.812 6.613 1 91.44 216 LEU A CA 1
ATOM 1671 C C . LEU A 1 216 ? -9.164 30.484 6.906 1 91.44 216 LEU A C 1
ATOM 1673 O O . LEU A 1 216 ? -9.43 30.875 8.039 1 91.44 216 LEU A O 1
ATOM 1677 N N . LEU A 1 217 ? -9.938 30.641 5.875 1 90.62 217 LEU A N 1
ATOM 1678 C CA . LEU A 1 217 ? -11.258 31.234 6.066 1 90.62 217 LEU A CA 1
ATOM 1679 C C . LEU A 1 217 ? -12.102 30.375 7.008 1 90.62 217 LEU A C 1
ATOM 1681 O O . LEU A 1 217 ? -12.797 30.906 7.879 1 90.62 217 LEU A O 1
ATOM 1685 N N . THR A 1 218 ? -12.016 29.094 6.801 1 89.19 218 THR A N 1
ATOM 1686 C CA . THR A 1 218 ? -12.742 28.172 7.672 1 89.19 218 THR A CA 1
ATOM 1687 C C . THR A 1 218 ? -12.211 28.25 9.102 1 89.19 218 THR A C 1
ATOM 1689 O O . THR A 1 218 ? -12.984 28.25 10.055 1 89.19 218 THR A O 1
ATOM 1692 N N . ALA A 1 219 ? -10.922 28.297 9.242 1 88 219 ALA A N 1
ATOM 1693 C CA . ALA A 1 219 ? -10.289 28.375 10.562 1 88 219 ALA A CA 1
ATOM 1694 C C . ALA A 1 219 ? -10.68 29.656 11.281 1 88 219 ALA A C 1
ATOM 1696 O O . ALA A 1 219 ? -10.93 29.656 12.492 1 88 219 ALA A O 1
ATOM 1697 N N . ASN A 1 220 ? -10.734 30.719 10.562 1 86.38 220 ASN A N 1
ATOM 1698 C CA . ASN A 1 220 ? -11.078 32 11.141 1 86.38 220 ASN A CA 1
ATOM 1699 C C . ASN A 1 220 ? -12.539 32.031 11.602 1 86.38 220 ASN A C 1
ATOM 1701 O O . ASN A 1 220 ? -12.875 32.719 12.562 1 86.38 220 ASN A O 1
ATOM 1705 N N . ALA A 1 221 ? -13.289 31.359 10.852 1 83.5 221 ALA A N 1
ATOM 1706 C CA . ALA A 1 221 ? -14.695 31.312 11.227 1 83.5 221 ALA A CA 1
ATOM 1707 C C . ALA A 1 221 ? -14.883 30.562 12.547 1 83.5 221 ALA A C 1
ATOM 1709 O O . ALA A 1 221 ? -15.797 30.875 13.312 1 83.5 221 ALA A O 1
ATOM 1710 N N . ARG A 1 222 ? -14.164 29.578 12.914 1 77.56 222 ARG A N 1
ATOM 1711 C CA . ARG A 1 222 ? -14.195 28.812 14.156 1 77.56 222 ARG A CA 1
ATOM 1712 C C . ARG A 1 222 ? -13.422 29.547 15.258 1 77.56 222 ARG A C 1
ATOM 1714 O O . ARG A 1 222 ? -13.523 29.188 16.438 1 77.56 222 ARG A O 1
ATOM 1721 N N . ASP A 1 223 ? -12.938 30.562 15.078 1 65 223 ASP A N 1
ATOM 1722 C CA . ASP A 1 223 ? -11.875 31.094 15.922 1 65 223 ASP A CA 1
ATOM 1723 C C . ASP A 1 223 ? -10.695 30.125 15.992 1 65 223 ASP A C 1
ATOM 1725 O O . ASP A 1 223 ? -10.836 29 16.484 1 65 223 ASP A O 1
ATOM 1729 N N . ALA A 1 224 ? -9.648 30.297 15.375 1 56.12 224 ALA A N 1
ATOM 1730 C CA . ALA A 1 224 ? -8.469 29.469 15.133 1 56.12 224 ALA A CA 1
ATOM 1731 C C . ALA A 1 224 ? -8.016 28.766 16.406 1 56.12 224 ALA A C 1
ATOM 1733 O O . ALA A 1 224 ? -7.566 27.609 16.359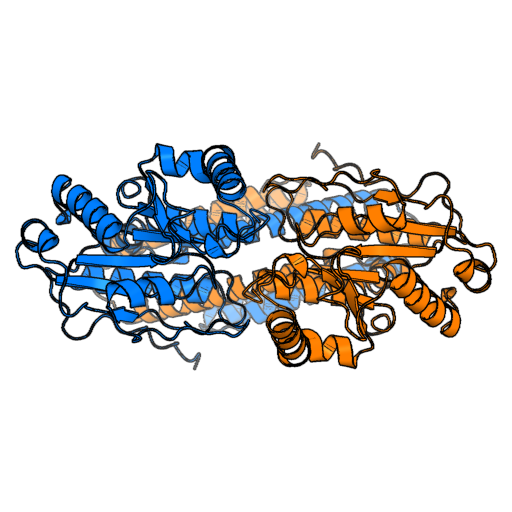 1 56.12 224 ALA A O 1
ATOM 1734 N N . GLN A 1 225 ? -8.234 29.453 17.484 1 59.91 225 GLN A N 1
ATOM 1735 C CA . GLN A 1 225 ? -7.746 28.906 18.75 1 59.91 225 GLN A CA 1
ATOM 1736 C C . GLN A 1 225 ? -8.523 27.656 19.156 1 59.91 225 GLN A C 1
ATOM 1738 O O . GLN A 1 225 ? -8.055 26.859 19.969 1 59.91 225 GLN A O 1
ATOM 1743 N N . ASP A 1 226 ? -9.469 27.438 18.281 1 64.81 226 ASP A N 1
ATOM 1744 C CA . ASP A 1 226 ? -10.359 26.359 18.719 1 64.81 226 ASP A CA 1
ATOM 1745 C C . ASP A 1 226 ? -10.094 25.078 17.953 1 64.81 226 ASP A C 1
ATOM 1747 O O . ASP A 1 226 ? -10.586 24 18.328 1 64.81 226 ASP A O 1
ATOM 1751 N N . VAL A 1 227 ? -9.188 25.25 17.031 1 71.56 227 VAL A N 1
ATOM 1752 C CA . VAL A 1 227 ? -8.992 24.016 16.266 1 71.56 227 VAL A CA 1
ATOM 1753 C C . VAL A 1 227 ? -7.844 23.203 16.859 1 71.56 227 VAL A C 1
ATOM 1755 O O . VAL A 1 227 ? -6.691 23.641 16.844 1 71.56 227 VAL A O 1
ATOM 1758 N N . ILE A 1 228 ? -8.172 22.172 17.547 1 77.38 228 ILE A N 1
ATOM 1759 C CA . ILE A 1 228 ? -7.195 21.25 18.094 1 77.38 228 ILE A CA 1
ATOM 1760 C C . ILE A 1 228 ? -7.379 19.875 17.469 1 77.38 228 ILE A C 1
ATOM 1762 O O . ILE A 1 228 ? -8.484 19.328 17.469 1 77.38 228 ILE A O 1
ATOM 1766 N N . LEU A 1 229 ? -6.316 19.438 16.844 1 80.31 229 LEU A N 1
ATOM 1767 C CA . LEU A 1 229 ? -6.379 18.094 16.297 1 80.31 229 LEU A CA 1
ATOM 1768 C C . LEU A 1 229 ? -6.527 17.062 17.406 1 80.31 229 LEU A C 1
ATOM 1770 O O . LEU A 1 229 ? -6.062 17.281 18.531 1 80.31 229 LEU A O 1
ATOM 1774 N N . GLN A 1 230 ? -7.148 15.977 17 1 80.5 230 GLN A N 1
ATOM 1775 C CA . GLN A 1 230 ? -7.387 14.914 17.969 1 80.5 230 GLN A CA 1
ATOM 1776 C C . GLN A 1 230 ? -6.078 14.445 18.609 1 80.5 230 GLN A C 1
ATOM 1778 O O . GLN A 1 230 ? -6.02 14.203 19.812 1 80.5 230 GLN A O 1
ATOM 1783 N N . ILE A 1 231 ? -5.055 14.336 17.812 1 77.25 231 ILE A N 1
ATOM 1784 C CA . ILE A 1 231 ? -3.779 13.828 18.312 1 77.25 231 ILE A CA 1
ATOM 1785 C C . ILE A 1 231 ? -3.193 14.812 19.328 1 77.25 231 ILE A C 1
ATOM 1787 O O . ILE A 1 231 ? -2.578 14.406 20.312 1 77.25 231 ILE A O 1
ATOM 1791 N N . GLN A 1 232 ? -3.357 16.062 19.094 1 78.25 232 GLN A N 1
ATOM 1792 C CA . GLN A 1 232 ? -2.893 17.094 20.016 1 78.25 232 GLN A CA 1
ATOM 1793 C C . GLN A 1 232 ? -3.686 17.062 21.328 1 78.25 232 GLN A C 1
ATOM 1795 O O . GLN A 1 232 ? -3.105 17.078 22.406 1 78.25 232 GLN A O 1
ATOM 1800 N N . HIS A 1 233 ? -4.957 16.969 21.125 1 82.62 233 HIS A N 1
ATOM 1801 C CA . HIS A 1 233 ? -5.82 16.875 22.297 1 82.62 233 HIS A CA 1
ATOM 1802 C C . HIS A 1 233 ? -5.492 15.625 23.109 1 82.62 233 HIS A C 1
ATOM 1804 O O . HIS A 1 233 ? -5.398 15.703 24.344 1 82.62 233 HIS A O 1
ATOM 1810 N N . GLU A 1 234 ? -5.32 14.594 22.484 1 77.81 234 GLU A N 1
ATOM 1811 C CA . GLU A 1 234 ? -5.094 13.32 23.156 1 77.81 234 GLU A CA 1
ATOM 1812 C C . GLU A 1 234 ? -3.754 13.305 23.891 1 77.81 234 GLU A C 1
ATOM 1814 O O . GLU A 1 234 ? -3.668 12.867 25.031 1 77.81 234 GLU A O 1
ATOM 1819 N N . ILE A 1 235 ? -2.771 13.836 23.266 1 71.12 235 ILE A N 1
ATOM 1820 C CA . ILE A 1 235 ? -1.429 13.719 23.828 1 71.12 235 ILE A CA 1
ATOM 1821 C C . ILE A 1 235 ? -1.17 14.875 24.797 1 71.12 235 ILE A C 1
ATOM 1823 O O . ILE A 1 235 ? -0.643 14.664 25.891 1 71.12 235 ILE A O 1
ATOM 1827 N N . VAL A 1 236 ? -1.569 16.078 24.453 1 73.94 236 VAL A N 1
ATOM 1828 C CA . VAL A 1 236 ? -1.199 17.25 25.25 1 73.94 236 VAL A CA 1
ATOM 1829 C C . VAL A 1 236 ? -2.229 17.469 26.344 1 73.94 236 VAL A C 1
ATOM 1831 O O . VAL A 1 236 ? -1.875 17.594 27.531 1 73.94 236 VAL A O 1
ATOM 1834 N N . ASP A 1 237 ? -3.455 17.469 26 1 79.56 237 ASP A N 1
ATOM 1835 C CA . ASP A 1 237 ? -4.492 17.797 26.984 1 79.56 237 ASP A CA 1
ATOM 1836 C C . ASP A 1 237 ? -4.824 16.578 27.844 1 79.56 237 ASP A C 1
ATOM 1838 O O . ASP A 1 237 ? -4.91 16.688 29.062 1 79.56 237 ASP A O 1
ATOM 1842 N N . ARG A 1 238 ? -4.98 15.391 27.188 1 80.56 238 ARG A N 1
ATOM 1843 C CA . ARG A 1 238 ? -5.391 14.195 27.922 1 80.56 238 ARG A CA 1
ATOM 1844 C C . ARG A 1 238 ? -4.18 13.391 28.375 1 80.56 238 ARG A C 1
ATOM 1846 O O . ARG A 1 238 ? -4.32 12.414 29.125 1 80.56 238 ARG A O 1
ATOM 1853 N N . LYS A 1 239 ? -2.961 13.812 27.922 1 77.75 239 LYS A N 1
ATOM 1854 C CA . LYS A 1 239 ? -1.688 13.234 28.344 1 77.75 239 LYS A CA 1
ATOM 1855 C C . LYS A 1 239 ? -1.626 11.742 28.016 1 77.75 239 LYS A C 1
ATOM 1857 O O . LYS A 1 239 ? -1.189 10.938 28.844 1 77.75 239 LYS A O 1
ATOM 1862 N N . LEU A 1 240 ? -2.303 11.5 26.875 1 66.5 240 LEU A N 1
ATOM 1863 C CA . LEU A 1 240 ? -2.227 10.117 26.406 1 66.5 240 LEU A CA 1
ATOM 1864 C C . LEU A 1 240 ? -0.886 9.844 25.734 1 66.5 240 LEU A C 1
ATOM 1866 O O . LEU A 1 240 ? -0.29 10.742 25.141 1 66.5 240 LEU A O 1
ATOM 1870 N N . LEU A 1 241 ? -0.478 8.656 25.859 1 62.97 241 LEU A N 1
ATOM 1871 C CA . LEU A 1 241 ? 0.647 8.203 25.047 1 62.97 241 LEU A CA 1
ATOM 1872 C C . LEU A 1 241 ? 0.201 7.898 23.625 1 62.97 241 LEU A C 1
ATOM 1874 O O . LEU A 1 241 ? -0.976 7.617 23.391 1 62.97 241 LEU A O 1
ATOM 1878 N N . LEU A 1 242 ? 1.103 7.969 22.672 1 62.59 242 LEU A N 1
ATOM 1879 C CA . LEU A 1 242 ? 0.791 7.828 21.25 1 62.59 242 LEU A CA 1
ATOM 1880 C C . LEU A 1 242 ? 0.017 6.539 21 1 62.59 242 LEU A C 1
ATOM 1882 O O . LEU A 1 242 ? -1.013 6.559 20.312 1 62.59 242 LEU A O 1
ATOM 1886 N N . PRO A 1 243 ? 0.405 5.41 21.562 1 59.81 243 PRO A N 1
ATOM 1887 C CA . PRO A 1 243 ? -0.318 4.168 21.281 1 59.81 243 PRO A CA 1
ATOM 1888 C C . PRO A 1 243 ? -1.76 4.199 21.781 1 59.81 243 PRO A C 1
ATOM 1890 O O . PRO A 1 243 ? -2.594 3.41 21.328 1 59.81 243 PRO A O 1
ATOM 1893 N N . GLN A 1 244 ? -2.041 5.168 22.656 1 60.72 244 GLN A N 1
ATOM 1894 C CA . GLN A 1 244 ? -3.373 5.285 23.234 1 60.72 244 GLN A CA 1
ATOM 1895 C C . GLN A 1 244 ? -4.266 6.191 22.391 1 60.72 244 GLN A C 1
ATOM 1897 O O . GLN A 1 244 ? -5.48 6.238 22.594 1 60.72 244 GLN A O 1
ATOM 1902 N N . THR A 1 245 ? -3.676 6.82 21.578 1 68.25 245 THR A N 1
ATOM 1903 C CA . THR A 1 245 ? -4.441 7.727 20.734 1 68.25 245 THR A CA 1
ATOM 1904 C C . THR A 1 245 ? -5.207 6.949 19.672 1 68.25 245 THR A C 1
ATOM 1906 O O . THR A 1 245 ? -4.91 5.781 19.406 1 68.25 245 THR A O 1
ATOM 1909 N N . GLU A 1 246 ? -6.211 7.555 19.094 1 69.88 246 GLU A N 1
ATOM 1910 C CA . GLU A 1 246 ? -6.969 6.934 18 1 69.88 246 GLU A CA 1
ATOM 1911 C C . GLU A 1 246 ? -6.07 6.617 16.812 1 69.88 246 GLU A C 1
ATOM 1913 O O . GLU A 1 246 ? -6.223 5.578 16.172 1 69.88 246 GLU A O 1
ATOM 1918 N N . ALA A 1 247 ? -5.152 7.465 16.531 1 69.5 247 ALA A N 1
ATOM 1919 C CA . ALA A 1 247 ? -4.203 7.215 15.445 1 69.5 247 ALA A CA 1
ATOM 1920 C C . ALA A 1 247 ? -3.289 6.039 15.781 1 69.5 247 ALA A C 1
ATOM 1922 O O . ALA A 1 247 ? -2.992 5.215 14.914 1 69.5 247 ALA A O 1
ATOM 1923 N N . GLY A 1 248 ? -2.891 6.039 16.969 1 63.75 248 GLY A N 1
ATOM 1924 C CA . GLY A 1 248 ? -2.074 4.918 17.422 1 63.75 248 GLY A CA 1
ATOM 1925 C C . GLY A 1 248 ? -2.801 3.588 17.344 1 63.75 248 GLY A C 1
ATOM 1926 O O . GLY A 1 248 ? -2.223 2.58 16.938 1 63.75 248 GLY A O 1
ATOM 1927 N N . LYS A 1 249 ? -4.07 3.629 17.719 1 62.53 249 LYS A N 1
ATOM 1928 C CA . LYS A 1 249 ? -4.898 2.428 17.672 1 62.53 249 LYS A CA 1
ATOM 1929 C C . LYS A 1 249 ? -5.094 1.942 16.234 1 62.53 249 LYS A C 1
ATOM 1931 O O . LYS A 1 249 ? -5.145 0.737 15.992 1 62.53 249 LYS A O 1
ATOM 1936 N N . GLU A 1 250 ? -5.277 2.842 15.375 1 65.75 250 GLU A N 1
ATOM 1937 C CA . GLU A 1 250 ? -5.422 2.482 13.969 1 65.75 250 GLU A CA 1
ATOM 1938 C C . GLU A 1 250 ? -4.215 1.697 13.469 1 65.75 250 GLU A C 1
ATOM 1940 O O . GLU A 1 250 ? -4.355 0.751 12.688 1 65.75 250 GLU A O 1
ATOM 1945 N N . LEU A 1 251 ? -3.166 2.096 13.789 1 60.91 251 LEU A N 1
ATOM 1946 C CA . LEU A 1 251 ? -1.948 1.399 13.391 1 60.91 251 LEU A CA 1
ATOM 1947 C C . LEU A 1 251 ? -1.91 -0.008 13.984 1 60.91 251 LEU A C 1
ATOM 1949 O O . LEU A 1 251 ? -1.469 -0.95 13.32 1 60.91 251 LEU A O 1
ATOM 1953 N N . GLN A 1 252 ? -2.633 -0.085 15.117 1 54.84 252 GLN A N 1
ATOM 1954 C CA . GLN A 1 252 ? -2.662 -1.354 15.844 1 54.84 252 GLN A CA 1
ATOM 1955 C C . GLN A 1 252 ? -3.705 -2.299 15.25 1 54.84 252 GLN A C 1
ATOM 1957 O O . GLN A 1 252 ? -3.492 -3.512 15.195 1 54.84 252 GLN A O 1
ATOM 1962 N N . MET A 1 253 ? -4.816 -1.798 14.938 1 51.34 253 MET A N 1
ATOM 1963 C CA . MET A 1 253 ? -5.918 -2.592 14.398 1 51.34 253 MET A CA 1
ATOM 1964 C C . MET A 1 253 ? -5.473 -3.385 13.18 1 51.34 253 MET A C 1
ATOM 1966 O O . MET A 1 253 ? -5.852 -4.547 13.016 1 51.34 253 MET A O 1
ATOM 1970 N N . SER A 1 254 ? -4.773 -2.824 12.391 1 50.09 254 SER A N 1
ATOM 1971 C CA . SER A 1 254 ? -4.324 -3.602 11.242 1 50.09 254 SER A CA 1
ATOM 1972 C C . SER A 1 254 ? -3.574 -4.855 11.688 1 50.09 254 SER A C 1
ATOM 1974 O O . SER A 1 254 ? -3.76 -5.93 11.109 1 50.09 254 SER A O 1
ATOM 1976 N N . LEU A 1 255 ? -2.982 -4.746 12.695 1 45.94 255 LEU A N 1
ATOM 1977 C CA . LEU A 1 255 ? -2.24 -5.863 13.273 1 45.94 255 LEU A CA 1
ATOM 1978 C C . LEU A 1 255 ? -3.186 -6.855 13.945 1 45.94 255 LEU A C 1
ATOM 1980 O O . LEU A 1 255 ? -3.033 -8.07 13.789 1 45.94 255 LEU A O 1
ATOM 1984 N N . ALA A 1 256 ? -4.09 -6.32 14.609 1 46.09 256 ALA A N 1
ATOM 1985 C CA . ALA A 1 256 ? -5.078 -7.133 15.32 1 46.09 256 ALA A CA 1
ATOM 1986 C C . ALA A 1 256 ? -5.887 -7.977 14.336 1 46.09 256 ALA A C 1
ATOM 1988 O O . ALA A 1 256 ? -6.164 -9.148 14.609 1 46.09 256 ALA A O 1
ATOM 1989 N N . ASN A 1 257 ? -6.195 -7.379 13.352 1 45.56 257 ASN A N 1
ATOM 1990 C CA . ASN A 1 257 ? -6.949 -8.125 12.344 1 45.56 257 ASN A CA 1
ATOM 1991 C C . ASN A 1 257 ? -6.152 -9.32 11.828 1 45.56 257 ASN A C 1
ATOM 1993 O O . ASN A 1 257 ? -6.711 -10.398 11.617 1 45.56 257 ASN A O 1
ATOM 1997 N N . LEU A 1 258 ? -4.969 -9.039 11.633 1 44.22 258 LEU A N 1
ATOM 1998 C CA . LEU A 1 258 ? -4.113 -10.125 11.164 1 44.22 258 LEU A CA 1
ATOM 1999 C C . LEU A 1 258 ? -4.008 -11.227 12.211 1 44.22 258 LEU A C 1
ATOM 2001 O O . LEU A 1 258 ? -4.062 -12.414 11.883 1 44.22 258 LEU A O 1
ATOM 2005 N N . LEU A 1 259 ? -3.91 -10.727 13.359 1 44.47 259 LEU A N 1
ATOM 2006 C CA . LEU A 1 259 ? -3.82 -11.68 14.461 1 44.47 259 LEU A CA 1
ATOM 2007 C C . LEU A 1 259 ? -5.109 -12.484 14.586 1 44.47 259 LEU A C 1
ATOM 2009 O O . LEU A 1 259 ? -5.07 -13.695 14.836 1 44.47 259 LEU A O 1
ATOM 2013 N N . LYS A 1 260 ? -6.16 -11.828 14.43 1 44.16 260 LYS A N 1
ATOM 2014 C CA . LYS A 1 260 ? -7.461 -12.484 14.43 1 44.16 260 LYS A CA 1
ATOM 2015 C C . LYS A 1 260 ? -7.543 -13.547 13.336 1 44.16 260 LYS A C 1
ATOM 2017 O O . LYS A 1 260 ? -8.008 -14.664 13.578 1 44.16 260 LYS A O 1
ATOM 2022 N N . LYS A 1 261 ? -7.156 -13.195 12.258 1 41.97 261 LYS A N 1
ATOM 2023 C CA . LYS A 1 261 ? -7.203 -14.133 11.141 1 41.97 261 LYS A CA 1
ATOM 2024 C C . LYS A 1 261 ? -6.277 -15.328 11.375 1 41.97 261 LYS A C 1
ATOM 2026 O O . LYS A 1 261 ? -6.637 -16.469 11.078 1 41.97 261 LYS A O 1
ATOM 2031 N N . ALA A 1 262 ? -5.039 -14.93 11.867 1 42.06 262 ALA A N 1
ATOM 2032 C CA . ALA A 1 262 ? -4.121 -16.016 12.234 1 42.06 262 ALA A CA 1
ATOM 2033 C C . ALA A 1 262 ? -4.766 -16.953 13.234 1 42.06 262 ALA A C 1
ATOM 2035 O O . ALA A 1 262 ? -4.617 -18.188 13.125 1 42.06 262 ALA A O 1
ATOM 2036 N N . LYS A 1 263 ? -5.469 -16.312 14.047 1 44 263 LYS A N 1
ATOM 2037 C CA . LYS A 1 263 ? -6.195 -17.094 15.047 1 44 263 LYS A CA 1
ATOM 2038 C C . LYS A 1 263 ? -7.27 -17.953 14.391 1 44 263 LYS A C 1
ATOM 2040 O O . LYS A 1 263 ? -7.441 -19.125 14.758 1 44 263 LYS A O 1
ATOM 2045 N N . ASP A 1 264 ? -7.918 -17.344 13.461 1 45.69 264 ASP A N 1
ATOM 2046 C CA . ASP A 1 264 ? -8.938 -18.078 12.719 1 45.69 264 ASP A CA 1
ATOM 2047 C C . ASP A 1 264 ? -8.32 -19.234 11.938 1 45.69 264 ASP A C 1
ATOM 2049 O O . ASP A 1 264 ? -8.891 -20.328 11.883 1 45.69 264 ASP A O 1
ATOM 2053 N N . LEU A 1 265 ? -7.199 -18.891 11.461 1 43.19 265 LEU A N 1
ATOM 2054 C CA . LEU A 1 265 ? -6.484 -19.938 10.734 1 43.19 265 LEU A CA 1
ATOM 2055 C C . LEU A 1 265 ? -6.082 -21.078 11.664 1 43.19 265 LEU A C 1
ATOM 2057 O O . LEU A 1 265 ? -6.184 -22.25 11.297 1 43.19 265 LEU A O 1
ATOM 2061 N N . ARG A 1 266 ? -5.598 -20.656 12.703 1 44.09 266 ARG A N 1
ATOM 2062 C CA . ARG A 1 266 ? -5.23 -21.656 13.703 1 44.09 266 ARG A CA 1
ATOM 2063 C C . ARG A 1 266 ? -6.426 -22.516 14.094 1 44.09 266 ARG A C 1
ATOM 2065 O O . ARG A 1 266 ? -6.305 -23.734 14.234 1 44.09 266 ARG A O 1
ATOM 2072 N N . ARG A 1 267 ? -7.488 -21.812 14.258 1 47 267 ARG A N 1
ATOM 2073 C CA . ARG A 1 267 ? -8.734 -22.516 14.57 1 47 267 ARG A CA 1
ATOM 2074 C C . ARG A 1 267 ? -9.102 -23.5 13.469 1 47 267 ARG A C 1
ATOM 2076 O O . ARG A 1 267 ? -9.492 -24.641 13.758 1 47 267 ARG A O 1
ATOM 2083 N N . ARG A 1 268 ? -8.859 -23.125 12.305 1 44.91 268 ARG A N 1
ATOM 2084 C CA . ARG A 1 268 ? -9.148 -24.016 11.18 1 44.91 268 ARG A CA 1
ATOM 2085 C C . ARG A 1 268 ? -8.203 -25.203 11.164 1 44.91 268 ARG A C 1
ATOM 2087 O O . ARG A 1 268 ? -8.617 -26.344 10.891 1 44.91 268 ARG A O 1
ATOM 2094 N N . ILE A 1 269 ? -7.027 -24.781 11.477 1 45.22 269 ILE A N 1
ATOM 2095 C CA . ILE A 1 269 ? -6.039 -25.844 11.539 1 45.22 269 ILE A CA 1
ATOM 2096 C C . ILE A 1 269 ? -6.426 -26.844 12.625 1 45.22 269 ILE A C 1
ATOM 2098 O O . ILE A 1 269 ? -6.355 -28.062 12.414 1 45.22 269 ILE A O 1
ATOM 2102 N N . LYS A 1 270 ? -6.809 -26.25 13.695 1 49.62 270 LYS A N 1
ATOM 2103 C CA . LYS A 1 270 ? -7.215 -27.094 14.812 1 49.62 270 LYS A CA 1
ATOM 2104 C C . LYS A 1 270 ? -8.438 -27.938 14.461 1 49.62 270 LYS A C 1
ATOM 2106 O O . LYS A 1 270 ? -8.508 -29.109 14.828 1 49.62 270 LYS A O 1
ATOM 2111 N N . GLU A 1 271 ? -9.297 -27.453 13.711 1 49.62 271 GLU A N 1
ATOM 2112 C CA . GLU A 1 271 ? -10.484 -28.156 13.242 1 49.62 271 GLU A CA 1
ATOM 2113 C C . GLU A 1 271 ? -10.109 -29.281 12.266 1 49.62 271 GLU A C 1
ATOM 2115 O O . GLU A 1 271 ? -10.664 -30.375 12.336 1 49.62 271 GLU A O 1
ATOM 2120 N N . ASP A 1 272 ? -9.141 -28.953 11.508 1 45.53 272 ASP A N 1
ATOM 2121 C CA . ASP A 1 272 ? -8.688 -29.969 10.562 1 45.53 272 ASP A CA 1
ATOM 2122 C C . ASP A 1 272 ? -7.961 -31.109 11.273 1 45.53 272 ASP A C 1
ATOM 2124 O O . ASP A 1 272 ? -8.094 -32.281 10.891 1 45.53 272 ASP A O 1
ATOM 2128 N N . LYS A 1 273 ? -7.184 -30.75 12.32 1 49.31 273 LYS A N 1
ATOM 2129 C CA . LYS A 1 273 ? -6.512 -31.781 13.102 1 49.31 273 LYS A CA 1
ATOM 2130 C C . LYS A 1 273 ? -7.52 -32.688 13.781 1 49.31 273 LYS A C 1
ATOM 2132 O O . LYS A 1 273 ? -7.27 -33.906 13.922 1 49.31 273 LYS A O 1
ATOM 2137 N N . ARG A 1 274 ? -8.547 -32.281 14.203 1 47.53 274 ARG A N 1
ATOM 2138 C CA . ARG A 1 274 ? -9.555 -33.094 14.859 1 47.53 274 ARG A CA 1
ATOM 2139 C C . ARG A 1 274 ? -10.133 -34.156 13.906 1 47.53 274 ARG A C 1
ATOM 2141 O O . ARG A 1 274 ? -10.461 -35.25 14.32 1 47.53 274 ARG A O 1
ATOM 2148 N N . VAL A 1 275 ? -10.109 -33.906 12.617 1 45.78 275 VAL A N 1
ATOM 2149 C CA . VAL A 1 275 ? -10.578 -34.906 11.656 1 45.78 275 VAL A CA 1
ATOM 2150 C C . VAL A 1 275 ? -9.461 -35.906 11.352 1 45.78 275 VAL A C 1
ATOM 2152 O O . VAL A 1 275 ? -9.727 -37.062 11.078 1 45.78 275 VAL A O 1
ATOM 2155 N N . GLY A 1 276 ? -8.102 -35.656 11.312 1 42.72 276 GLY A N 1
ATOM 2156 C CA . GLY A 1 276 ? -7.012 -36.562 10.992 1 42.72 276 GLY A CA 1
ATOM 2157 C C . GLY A 1 276 ? -6.469 -37.281 12.203 1 42.72 276 GLY A C 1
ATOM 2158 O O . GLY A 1 276 ? -5.648 -36.75 12.945 1 42.72 276 GLY A O 1
ATOM 2159 N N . THR A 1 277 ? -7.004 -38.219 12.953 1 38.66 277 THR A N 1
ATOM 2160 C CA . THR A 1 277 ? -6.625 -39.062 14.078 1 38.66 277 THR A CA 1
ATOM 2161 C C . THR A 1 277 ? -5.402 -39.906 13.727 1 38.66 277 THR A C 1
ATOM 2163 O O . THR A 1 277 ? -4.727 -40.438 14.609 1 38.66 277 THR A O 1
ATOM 2166 N N . GLU A 1 278 ? -5.156 -40.75 12.594 1 35.91 278 GLU A N 1
ATOM 2167 C CA . GLU A 1 278 ? -4.246 -41.875 12.781 1 35.91 278 GLU A CA 1
ATOM 2168 C C . GLU A 1 278 ? -2.818 -41.375 13.023 1 35.91 278 GLU A C 1
ATOM 2170 O O . GLU A 1 278 ? -2.162 -41.812 13.969 1 35.91 278 GLU A O 1
ATOM 2175 N N . SER A 1 279 ? -1.675 -41.5 11.992 1 40.47 279 SER A N 1
ATOM 2176 C CA . SER A 1 279 ? -0.232 -41.625 12.172 1 40.47 279 SER A CA 1
ATOM 2177 C C . SER A 1 279 ? 0.36 -40.312 12.742 1 40.47 279 SER A C 1
ATOM 2179 O O . SER A 1 279 ? 0.346 -39.281 12.078 1 40.47 279 SER A O 1
ATOM 2181 N N . SER A 1 280 ? 0.61 -40.062 14.18 1 39.03 280 SER A N 1
ATOM 2182 C CA . SER A 1 280 ? 0.326 -39.188 15.312 1 39.03 280 SER A CA 1
ATOM 2183 C C . SER A 1 280 ? 1.52 -38.281 15.641 1 39.03 280 SER A C 1
ATOM 2185 O O . SER A 1 280 ? 1.349 -37.156 16.062 1 39.03 280 SER A O 1
ATOM 2187 N N . ALA A 1 281 ? 2.807 -38.656 15.703 1 43.41 281 ALA A N 1
ATOM 2188 C CA . ALA A 1 281 ? 3.943 -38.188 16.484 1 43.41 281 ALA A CA 1
ATOM 2189 C C . ALA A 1 281 ? 4.566 -36.969 15.852 1 43.41 281 ALA A C 1
ATOM 2191 O O . ALA A 1 281 ? 4.848 -35.969 16.531 1 43.41 281 ALA A O 1
ATOM 2192 N N . ARG A 1 282 ? 4.941 -37.156 14.609 1 42.34 282 ARG A N 1
ATOM 2193 C CA . ARG A 1 282 ? 5.664 -36.094 13.898 1 42.34 282 ARG A CA 1
ATOM 2194 C C . ARG A 1 282 ? 4.844 -34.812 13.828 1 42.34 282 ARG A C 1
ATOM 2196 O O . ARG A 1 282 ? 5.391 -33.719 13.922 1 42.34 282 ARG A O 1
ATOM 2203 N N . SER A 1 283 ? 3.578 -35.125 13.727 1 39.53 283 SER A N 1
ATOM 2204 C CA . SER A 1 283 ? 2.664 -34 13.734 1 39.53 283 SER A CA 1
ATOM 2205 C C . SER A 1 283 ? 2.703 -33.25 15.062 1 39.53 283 SER A C 1
ATOM 2207 O O . SER A 1 283 ? 2.684 -32.031 15.102 1 39.53 283 SER A O 1
ATOM 2209 N N . LEU A 1 284 ? 3.062 -33.969 16.078 1 43.72 284 LEU A N 1
ATOM 2210 C CA . LEU A 1 284 ? 3.225 -33.469 17.438 1 43.72 284 LEU A CA 1
ATOM 2211 C C . LEU A 1 284 ? 4.523 -32.688 17.578 1 43.72 284 LEU A C 1
ATOM 2213 O O . LEU A 1 284 ? 4.547 -31.641 18.219 1 43.72 284 LEU A O 1
ATOM 2217 N N . GLU A 1 285 ? 5.559 -33.094 17.047 1 44.31 285 GLU A N 1
ATOM 2218 C CA . GLU A 1 285 ? 6.867 -32.438 17.141 1 44.31 285 GLU A CA 1
ATOM 2219 C C . GLU A 1 285 ? 6.875 -31.109 16.406 1 44.31 285 GLU A C 1
ATOM 2221 O O . GLU A 1 285 ? 7.418 -30.125 16.906 1 44.31 285 GLU A O 1
ATOM 2226 N N . MET A 1 286 ? 6.27 -31.297 15.32 1 40.12 286 MET A N 1
ATOM 2227 C CA . MET A 1 286 ? 6.238 -30.078 14.516 1 40.12 286 MET A CA 1
ATOM 2228 C C . MET A 1 286 ? 5.391 -29 15.188 1 40.12 286 MET A C 1
ATOM 2230 O O . MET A 1 286 ? 5.754 -27.828 15.18 1 40.12 286 MET A O 1
ATOM 2234 N N . LEU A 1 287 ? 4.5 -29.531 15.922 1 43.09 287 LEU A N 1
ATOM 2235 C CA . LEU A 1 287 ? 3.668 -28.688 16.766 1 43.09 287 LEU A CA 1
ATOM 2236 C C . LEU A 1 287 ? 4.477 -28.125 17.922 1 43.09 287 LEU A C 1
ATOM 2238 O O . LEU A 1 287 ? 4.348 -26.938 18.266 1 43.09 287 LEU A O 1
ATOM 2242 N N . GLU A 1 288 ? 5.352 -28.828 18.406 1 45.38 288 GLU A N 1
ATOM 2243 C CA . GLU A 1 288 ? 6.219 -28.438 19.516 1 45.38 288 GLU A CA 1
ATOM 2244 C C . GLU A 1 288 ? 7.258 -27.422 19.062 1 45.38 288 GLU A C 1
ATOM 2246 O O . GLU A 1 288 ? 7.508 -26.438 19.766 1 45.38 288 GLU A O 1
ATOM 2251 N N . MET A 1 289 ? 7.746 -27.625 18.125 1 43.53 289 MET A N 1
ATOM 2252 C CA . MET A 1 289 ? 8.781 -26.719 17.625 1 43.53 289 MET A CA 1
ATOM 2253 C C . MET A 1 289 ? 8.195 -25.359 17.281 1 43.53 289 MET A C 1
ATOM 2255 O O . MET A 1 289 ? 8.781 -24.328 17.609 1 43.53 289 MET A O 1
ATOM 2259 N N . ARG A 1 290 ? 7.051 -25.578 16.734 1 41.06 290 ARG A N 1
ATOM 2260 C CA . ARG A 1 290 ? 6.406 -24.312 16.375 1 41.06 290 ARG A CA 1
ATOM 2261 C C . ARG A 1 290 ? 5.949 -23.562 17.625 1 41.06 290 ARG A C 1
ATOM 2263 O O . ARG A 1 290 ? 6.082 -22.344 17.703 1 41.06 290 ARG A O 1
ATOM 2270 N N . GLN A 1 291 ? 5.832 -24.297 18.688 1 43.94 291 GLN A N 1
ATOM 2271 C CA . GLN A 1 291 ? 5.555 -23.75 20 1 43.94 291 GLN A CA 1
ATOM 2272 C C . GLN A 1 291 ? 6.812 -23.141 20.625 1 43.94 291 GLN A C 1
ATOM 2274 O O . GLN A 1 291 ? 6.75 -22.078 21.25 1 43.94 291 GLN A O 1
ATOM 2279 N N . GLU A 1 292 ? 7.859 -23.625 20.5 1 44.84 292 GLU A N 1
ATOM 2280 C CA . GLU A 1 292 ? 9.125 -23.094 21 1 44.84 292 GLU A CA 1
ATOM 2281 C C . GLU A 1 292 ? 9.508 -21.797 20.281 1 44.84 292 GLU A C 1
ATOM 2283 O O . GLU A 1 292 ? 9.977 -20.844 20.906 1 44.84 292 GLU A O 1
ATOM 2288 N N . GLU A 1 293 ? 9.305 -21.844 19.188 1 42.25 293 GLU A N 1
ATOM 2289 C CA . GLU A 1 293 ? 9.656 -20.656 18.422 1 42.25 293 GLU A CA 1
ATOM 2290 C C . GLU A 1 293 ? 8.742 -19.484 18.781 1 42.25 293 GLU A C 1
ATOM 2292 O O . GLU A 1 293 ? 9.203 -18.359 18.938 1 42.25 293 GLU A O 1
ATOM 2297 N N . ILE A 1 294 ? 7.609 -19.875 19.109 1 42.91 294 ILE A N 1
ATOM 2298 C CA . ILE A 1 294 ? 6.676 -18.891 19.641 1 42.91 294 ILE A CA 1
ATOM 2299 C C . ILE A 1 294 ? 7.109 -18.469 21.031 1 42.91 294 ILE A C 1
ATOM 2301 O O . ILE A 1 294 ? 7.109 -17.281 21.359 1 42.91 294 ILE A O 1
ATOM 2305 N N . SER A 1 295 ? 7.672 -19.359 21.734 1 42.94 295 SER A N 1
ATOM 2306 C CA . SER A 1 295 ? 8.195 -19.078 23.062 1 42.94 295 SER A CA 1
ATOM 2307 C C . SER A 1 295 ? 9.445 -18.203 23 1 42.94 295 SER A C 1
ATOM 2309 O O . SER A 1 295 ? 9.594 -17.266 23.781 1 42.94 295 SER A O 1
ATOM 2311 N N . LYS A 1 296 ? 10.273 -18.422 22.359 1 43.06 296 LYS A N 1
ATOM 2312 C CA . LYS A 1 296 ? 11.484 -17.625 22.219 1 43.06 296 LYS A CA 1
ATOM 2313 C C . LYS A 1 296 ? 11.156 -16.203 21.781 1 43.06 296 LYS A C 1
ATOM 2315 O O . LYS A 1 296 ? 11.734 -15.242 22.281 1 43.06 296 LYS A O 1
ATOM 2320 N N . ILE A 1 297 ? 10.258 -16.203 20.922 1 41.28 297 ILE A N 1
ATOM 2321 C CA . ILE A 1 297 ? 9.828 -14.883 20.484 1 41.28 297 ILE A CA 1
ATOM 2322 C C . ILE A 1 297 ? 9.133 -14.164 21.641 1 41.28 297 ILE A C 1
ATOM 2324 O O . ILE A 1 297 ? 9.406 -12.992 21.906 1 41.28 297 ILE A O 1
ATOM 2328 N N . ILE A 1 298 ? 8.625 -15.008 22.438 1 39.06 298 ILE A N 1
ATOM 2329 C CA . ILE A 1 298 ? 8.031 -14.531 23.672 1 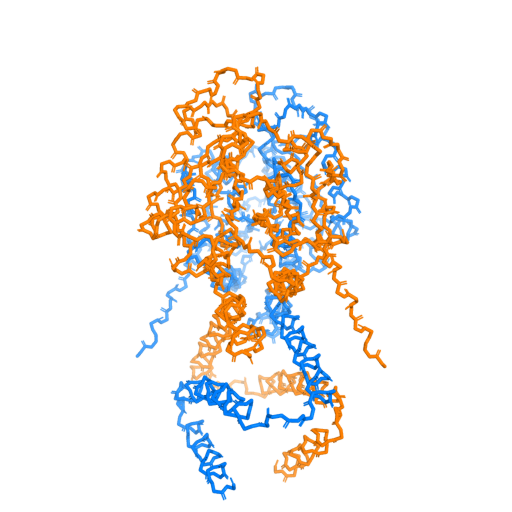39.06 298 ILE A CA 1
ATOM 2330 C C . ILE A 1 298 ? 9.133 -14.195 24.672 1 39.06 298 ILE A C 1
ATOM 2332 O O . ILE A 1 298 ? 9.086 -13.156 25.344 1 39.06 298 ILE A O 1
ATOM 2336 N N . ASP A 1 299 ? 10.156 -14.922 24.766 1 41.22 299 ASP A N 1
ATOM 2337 C CA . ASP A 1 299 ? 11.289 -14.695 25.672 1 41.22 299 ASP A CA 1
ATOM 2338 C C . ASP A 1 299 ? 12.086 -13.461 25.25 1 41.22 299 ASP A C 1
ATOM 2340 O O . ASP A 1 299 ? 12.508 -12.672 26.094 1 41.22 299 ASP A O 1
ATOM 2344 N N . GLN A 1 300 ? 12.359 -13.383 24.156 1 38.38 300 GLN A N 1
ATOM 2345 C CA . GLN A 1 300 ? 13.094 -12.211 23.672 1 38.38 300 GLN A CA 1
ATOM 2346 C C . GLN A 1 300 ? 12.281 -10.938 23.859 1 38.38 300 GLN A C 1
ATOM 2348 O O . GLN A 1 300 ? 12.828 -9.891 24.203 1 38.38 300 GLN A O 1
ATOM 2353 N N . LEU A 1 301 ? 11.078 -11.234 23.75 1 36.44 301 LEU A N 1
ATOM 2354 C CA . LEU A 1 301 ? 10.188 -10.164 24.172 1 36.44 301 LEU A CA 1
ATOM 2355 C C . LEU A 1 301 ? 10.32 -9.914 25.672 1 36.44 301 LEU A C 1
ATOM 2357 O O . LEU A 1 301 ? 10.242 -8.766 26.125 1 36.44 301 LEU A O 1
ATOM 2361 N N . LYS A 1 302 ? 10.742 -10.883 26.391 1 37.31 302 LYS A N 1
ATOM 2362 C CA . LYS A 1 302 ? 10.977 -10.852 27.828 1 37.31 302 LYS A CA 1
ATOM 2363 C C . LYS A 1 302 ? 12.273 -10.109 28.156 1 37.31 302 LYS A C 1
ATOM 2365 O O . LYS A 1 302 ? 12.359 -9.438 29.188 1 37.31 302 LYS A O 1
ATOM 2370 N N . THR A 1 303 ? 13.391 -10.383 27.641 1 34.75 303 THR A N 1
ATOM 2371 C CA . THR A 1 303 ? 14.688 -9.797 27.938 1 34.75 303 THR A CA 1
ATOM 2372 C C . THR A 1 303 ? 14.711 -8.32 27.562 1 34.75 303 THR A C 1
ATOM 2374 O O . THR A 1 303 ? 15.68 -7.609 27.844 1 34.75 303 THR A O 1
ATOM 2377 N N . LEU A 1 304 ? 14.07 -7.719 26.797 1 33.97 304 LEU A N 1
ATOM 2378 C CA . LEU A 1 304 ? 13.953 -6.27 26.688 1 33.97 304 LEU A CA 1
ATOM 2379 C C . LEU A 1 304 ? 13.5 -5.648 28 1 33.97 304 LEU A C 1
ATOM 2381 O O . LEU A 1 304 ? 12.391 -5.91 28.469 1 33.97 304 LEU A O 1
ATOM 2385 N N . LYS A 1 305 ? 14.625 -5.477 29.156 1 31.27 305 LYS A N 1
ATOM 2386 C CA . LYS A 1 305 ? 15.039 -5.469 30.562 1 31.27 305 LYS A CA 1
ATOM 2387 C C . LYS A 1 305 ? 14.312 -4.375 31.328 1 31.27 305 LYS A C 1
ATOM 2389 O O . LYS A 1 305 ? 14.633 -4.117 32.5 1 31.27 305 LYS A O 1
ATOM 2394 N N . GLY A 1 306 ? 13.516 -3.631 31.516 1 32.28 306 GLY A N 1
ATOM 2395 C CA . GLY A 1 306 ? 13.641 -3.131 32.875 1 32.28 306 GLY A CA 1
ATOM 2396 C C . GLY A 1 306 ? 13.586 -4.227 33.938 1 32.28 306 GLY A C 1
ATOM 2397 O O . GLY A 1 306 ? 13.148 -5.344 33.656 1 32.28 306 GLY A O 1
ATOM 2398 N N . PRO A 1 307 ? 14.25 -4.379 35.156 1 31.75 307 PRO A N 1
ATOM 2399 C CA . PRO A 1 307 ? 14.5 -5.441 36.125 1 31.75 307 PRO A CA 1
ATOM 2400 C C . PRO A 1 307 ? 13.383 -6.48 36.156 1 31.75 307 PRO A C 1
ATOM 2402 O O . PRO A 1 307 ? 13.656 -7.684 36.156 1 31.75 307 PRO A O 1
ATOM 2405 N N . GLY A 1 308 ? 12.273 -6.176 36.531 1 33.62 308 GLY A N 1
ATOM 2406 C CA . GLY A 1 308 ? 11.305 -7.152 37 1 33.62 308 GLY A CA 1
ATOM 2407 C C . GLY A 1 308 ? 10.68 -7.961 35.875 1 33.62 308 GLY A C 1
ATOM 2408 O O . GLY A 1 308 ? 10.164 -9.055 36.125 1 33.62 308 GLY A O 1
ATOM 2409 N N . LEU A 1 309 ? 10.844 -7.57 34.781 1 33.44 309 LEU A N 1
ATOM 2410 C CA . LEU A 1 309 ? 10.094 -8.281 33.75 1 33.44 309 LEU A CA 1
ATOM 2411 C C . LEU A 1 309 ? 10.852 -9.516 33.281 1 33.44 309 LEU A C 1
ATOM 2413 O O . LEU A 1 309 ? 10.242 -10.547 33 1 33.44 309 LEU A O 1
ATOM 2417 N N . VAL A 1 310 ? 12.07 -9.5 33.5 1 33 310 VAL A N 1
ATOM 2418 C CA . VAL A 1 310 ? 12.961 -10.609 33.156 1 33 310 VAL A CA 1
ATOM 2419 C C . VAL A 1 310 ? 12.773 -11.742 34.156 1 33 310 VAL A C 1
ATOM 2421 O O . VAL A 1 310 ? 12.672 -12.906 33.781 1 33 310 VAL A O 1
ATOM 2424 N N . SER A 1 311 ? 12.82 -11.359 35.406 1 33.47 311 SER A N 1
ATOM 2425 C CA . SER A 1 311 ? 12.727 -12.352 36.469 1 33.47 311 SER A CA 1
ATOM 2426 C C . SER A 1 311 ? 11.414 -13.125 36.375 1 33.47 311 SER A C 1
ATOM 2428 O O . SER A 1 311 ? 11.398 -14.352 36.5 1 33.47 311 SER A O 1
ATOM 2430 N N . ARG A 1 312 ? 10.273 -12.523 36.062 1 35.03 312 ARG A N 1
ATOM 2431 C CA . ARG A 1 312 ? 9.008 -13.242 36.094 1 35.03 312 ARG A CA 1
ATOM 2432 C C . ARG A 1 312 ? 8.773 -14.016 34.812 1 35.03 312 ARG A C 1
ATOM 2434 O O . ARG A 1 312 ? 8.219 -15.117 34.844 1 35.03 312 ARG A O 1
ATOM 2441 N N . ALA A 1 313 ? 9.398 -13.68 33.906 1 34 313 ALA A N 1
ATOM 2442 C CA . ALA A 1 313 ? 9.422 -14.477 32.656 1 34 313 ALA A CA 1
ATOM 2443 C C . ALA A 1 313 ? 10.227 -15.758 32.875 1 34 313 ALA A C 1
ATOM 2445 O O . ALA A 1 313 ? 9.805 -16.828 32.438 1 34 313 ALA A O 1
ATOM 2446 N N . ARG A 1 314 ? 11.242 -15.578 33.531 1 33.25 314 ARG A N 1
ATOM 2447 C CA . ARG A 1 314 ? 12.07 -16.734 33.844 1 33.25 314 ARG A CA 1
ATOM 2448 C C . ARG A 1 314 ? 11.312 -17.734 34.719 1 33.25 314 ARG A C 1
ATOM 2450 O O . ARG A 1 314 ? 11.359 -18.938 34.469 1 33.25 314 ARG A O 1
ATOM 2457 N N . ARG A 1 315 ? 10.75 -17.281 35.719 1 36.09 315 ARG A N 1
ATOM 2458 C CA . ARG A 1 315 ? 10.047 -18.156 36.656 1 36.09 315 ARG A CA 1
ATOM 2459 C C . ARG A 1 315 ? 8.836 -18.797 36 1 36.09 315 ARG A C 1
ATOM 2461 O O . ARG A 1 315 ? 8.57 -19.984 36.188 1 36.09 315 ARG A O 1
ATOM 2468 N N . LEU A 1 316 ? 8.258 -18.172 35.25 1 32.78 316 LEU A N 1
ATOM 2469 C CA . LEU A 1 316 ? 7.113 -18.688 34.5 1 32.78 316 LEU A CA 1
ATOM 2470 C C . LEU A 1 316 ? 7.562 -19.672 33.438 1 32.78 316 LEU A C 1
ATOM 2472 O O . LEU A 1 316 ? 6.934 -20.719 33.25 1 32.78 316 LEU A O 1
ATOM 2476 N N . PHE A 1 317 ? 8.656 -19.516 33 1 34.47 317 PHE A N 1
ATOM 2477 C CA . PHE A 1 317 ? 9.242 -20.516 32.125 1 34.47 317 PHE A CA 1
ATOM 2478 C C . PHE A 1 317 ? 9.773 -21.703 32.906 1 34.47 317 PHE A C 1
ATOM 2480 O O . PHE A 1 317 ? 9.719 -22.844 32.406 1 34.47 317 PHE A O 1
ATOM 2487 N N . GLN A 1 318 ? 10.352 -21.422 33.938 1 32.94 318 GLN A N 1
ATOM 2488 C CA . GLN A 1 318 ? 10.766 -22.531 34.812 1 32.94 318 GLN A CA 1
ATOM 2489 C C . GLN A 1 318 ? 9.57 -23.375 35.219 1 32.94 318 GLN A C 1
ATOM 2491 O O . GLN A 1 318 ? 9.672 -24.594 35.312 1 32.94 318 GLN A O 1
ATOM 2496 N N . LEU A 1 319 ? 8.453 -22.812 35.344 1 33.34 319 LEU A N 1
ATOM 2497 C CA . LEU A 1 319 ? 7.266 -23.578 35.719 1 33.34 319 LEU A CA 1
ATOM 2498 C C . LEU A 1 319 ? 6.645 -24.266 34.531 1 33.34 319 LEU A C 1
ATOM 2500 O O . LEU A 1 319 ? 6.078 -25.344 34.625 1 33.34 319 LEU A O 1
ATOM 2504 N N . PHE A 1 320 ? 6.91 -23.75 33.469 1 34.94 320 PHE A N 1
ATOM 2505 C CA . PHE A 1 320 ? 6.547 -24.484 32.25 1 34.94 320 PHE A CA 1
ATOM 2506 C C . PHE A 1 320 ? 7.523 -25.625 32 1 34.94 320 PHE A C 1
ATOM 2508 O O . PHE A 1 320 ? 7.164 -26.641 31.391 1 34.94 320 PHE A O 1
ATOM 2515 N N . SER A 1 321 ? 8.617 -25.453 32.344 1 30.75 321 SER A N 1
ATOM 2516 C CA . SER A 1 321 ? 9.57 -26.547 32.25 1 30.75 321 SER A CA 1
ATOM 2517 C C . SER A 1 321 ? 9.266 -27.625 33.312 1 30.75 321 SER A C 1
ATOM 2519 O O . SER A 1 321 ? 9.648 -28.781 33.156 1 30.75 321 SER A O 1
ATOM 2521 N N . ASN A 1 322 ? 8.805 -27.125 34.438 1 31.61 322 ASN A N 1
ATOM 2522 C CA . ASN A 1 322 ? 8.539 -28.141 35.438 1 31.61 322 ASN A CA 1
ATOM 2523 C C . ASN A 1 322 ? 7.145 -28.734 35.281 1 31.61 322 ASN A C 1
ATOM 2525 O O . ASN A 1 322 ? 6.727 -29.562 36.094 1 31.61 322 ASN A O 1
ATOM 2529 N N . SER A 1 323 ? 6.297 -28.109 34.5 1 29.39 323 SER A N 1
ATOM 2530 C CA . SER A 1 323 ? 5.141 -28.984 34.344 1 29.39 323 SER A CA 1
ATOM 2531 C C . SER A 1 323 ? 5.23 -29.781 33.031 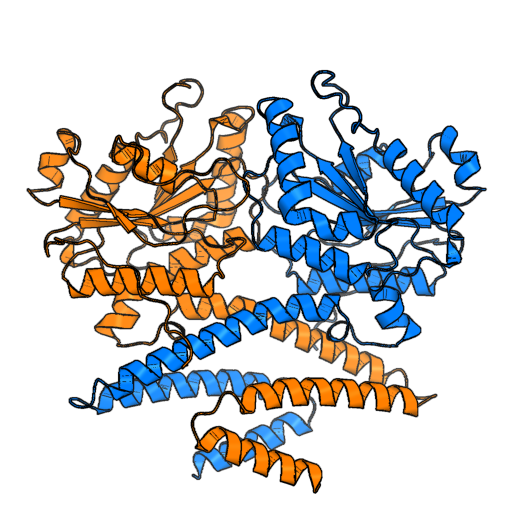1 29.39 323 SER A C 1
ATOM 2533 O O . SER A 1 323 ? 5.699 -29.266 32.031 1 29.39 323 SER A O 1
ATOM 2535 N N . MET B 1 1 ? -20.922 -20.844 15.375 1 16.38 1 MET B N 1
ATOM 2536 C CA . MET B 1 1 ? -20.266 -21.641 14.336 1 16.38 1 MET B CA 1
ATOM 2537 C C . MET B 1 1 ? -19.438 -20.75 13.414 1 16.38 1 MET B C 1
ATOM 2539 O O . MET B 1 1 ? -19.984 -19.859 12.75 1 16.38 1 MET B O 1
ATOM 2543 N N . ALA B 1 2 ? -18.328 -20.297 13.742 1 25.81 2 ALA B N 1
ATOM 2544 C CA . ALA B 1 2 ? -17.562 -19.344 12.93 1 25.81 2 ALA B CA 1
ATOM 2545 C C . ALA B 1 2 ? -17.594 -19.734 11.453 1 25.81 2 ALA B C 1
ATOM 2547 O O . ALA B 1 2 ? -17.312 -20.891 11.109 1 25.81 2 ALA B O 1
ATOM 2548 N N . HIS B 1 3 ? -18.188 -19.219 10.609 1 30.44 3 HIS B N 1
ATOM 2549 C CA . HIS B 1 3 ? -18.516 -19.578 9.234 1 30.44 3 HIS B CA 1
ATOM 2550 C C . HIS B 1 3 ? -17.25 -19.781 8.406 1 30.44 3 HIS B C 1
ATOM 2552 O O . HIS B 1 3 ? -16.406 -18.875 8.32 1 30.44 3 HIS B O 1
ATOM 2558 N N . SER B 1 4 ? -16.547 -21 8.383 1 39.81 4 SER B N 1
ATOM 2559 C CA . SER B 1 4 ? -15.422 -21.469 7.586 1 39.81 4 SER B CA 1
ATOM 2560 C C . SER B 1 4 ? -15.5 -20.953 6.156 1 39.81 4 SER B C 1
ATOM 2562 O O . SER B 1 4 ? -16.531 -21.062 5.5 1 39.81 4 SER B O 1
ATOM 2564 N N . ARG B 1 5 ? -14.805 -19.922 5.895 1 54.75 5 ARG B N 1
ATOM 2565 C CA . ARG B 1 5 ? -14.859 -19.453 4.512 1 54.75 5 ARG B CA 1
ATOM 2566 C C . ARG B 1 5 ? -14.586 -20.609 3.545 1 54.75 5 ARG B C 1
ATOM 2568 O O . ARG B 1 5 ? -13.688 -21.422 3.773 1 54.75 5 ARG B O 1
ATOM 2575 N N . PRO B 1 6 ? -15.477 -20.875 2.715 1 62.56 6 PRO B N 1
ATOM 2576 C CA . PRO B 1 6 ? -15.25 -21.922 1.714 1 62.56 6 PRO B CA 1
ATOM 2577 C C . PRO B 1 6 ? -13.961 -21.719 0.922 1 62.56 6 PRO B C 1
ATOM 2579 O O . PRO B 1 6 ? -13.609 -20.578 0.607 1 62.56 6 PRO B O 1
ATOM 2582 N N . ARG B 1 7 ? -13.133 -22.781 0.819 1 72.69 7 ARG B N 1
ATOM 2583 C CA . ARG B 1 7 ? -11.922 -22.766 0.002 1 72.69 7 ARG B CA 1
ATOM 2584 C C . ARG B 1 7 ? -12.266 -22.547 -1.471 1 72.69 7 ARG B C 1
ATOM 2586 O O . ARG B 1 7 ? -13.32 -22.984 -1.937 1 72.69 7 ARG B O 1
ATOM 2593 N N . ASP B 1 8 ? -11.367 -21.844 -2.107 1 82.88 8 ASP B N 1
ATOM 2594 C CA . ASP B 1 8 ? -11.523 -21.719 -3.555 1 82.88 8 ASP B CA 1
ATOM 2595 C C . ASP B 1 8 ? -11.25 -23.047 -4.25 1 82.88 8 ASP B C 1
ATOM 2597 O O . ASP B 1 8 ? -10.25 -23.719 -3.969 1 82.88 8 ASP B O 1
ATOM 2601 N N . PRO B 1 9 ? -12.172 -23.469 -5.02 1 80.75 9 PRO B N 1
ATOM 2602 C CA . PRO B 1 9 ? -12 -24.781 -5.66 1 80.75 9 PRO B CA 1
ATOM 2603 C C . PRO B 1 9 ? -10.789 -24.812 -6.594 1 80.75 9 PRO B C 1
ATOM 2605 O O . PRO B 1 9 ? -10.586 -23.891 -7.383 1 80.75 9 PRO B O 1
ATOM 2608 N N . VAL B 1 10 ? -10.133 -25.906 -6.328 1 85.75 10 VAL B N 1
ATOM 2609 C CA . VAL B 1 10 ? -9.086 -26.125 -7.32 1 85.75 10 VAL B CA 1
ATOM 2610 C C . VAL B 1 10 ? -9.719 -26.469 -8.672 1 85.75 10 VAL B C 1
ATOM 2612 O O . VAL B 1 10 ? -10.898 -26.797 -8.742 1 85.75 10 VAL B O 1
ATOM 2615 N N . LEU B 1 11 ? -9.078 -26.469 -9.781 1 86 11 LEU B N 1
ATOM 2616 C CA . LEU B 1 11 ? -9.547 -26.656 -11.148 1 86 11 LEU B CA 1
ATOM 2617 C C . LEU B 1 11 ? -10.312 -27.969 -11.289 1 86 11 LEU B C 1
ATOM 2619 O O . LEU B 1 11 ? -9.773 -29.031 -11 1 86 11 LEU B O 1
ATOM 2623 N N . GLU B 1 12 ? -11.633 -27.75 -11.68 1 84.88 12 GLU B N 1
ATOM 2624 C CA . GLU B 1 12 ? -12.398 -28.953 -12.023 1 84.88 12 GLU B CA 1
ATOM 2625 C C . GLU B 1 12 ? -11.82 -29.641 -13.25 1 84.88 12 GLU B C 1
ATOM 2627 O O . GLU B 1 12 ? -11.562 -29 -14.273 1 84.88 12 GLU B O 1
ATOM 2632 N N . GLY B 1 13 ? -11.516 -30.938 -13.141 1 86.38 13 GLY B N 1
ATOM 2633 C CA . GLY B 1 13 ? -10.93 -31.656 -14.258 1 86.38 13 GLY B CA 1
ATOM 2634 C C . GLY B 1 13 ? -9.414 -31.547 -14.312 1 86.38 13 GLY B C 1
ATOM 2635 O O . GLY B 1 13 ? -8.812 -31.75 -15.367 1 86.38 13 GLY B O 1
ATOM 2636 N N . GLY B 1 14 ? -8.938 -31.172 -13.234 1 88.88 14 GLY B N 1
ATOM 2637 C CA . GLY B 1 14 ? -7.484 -31.109 -13.156 1 88.88 14 GLY B CA 1
ATOM 2638 C C . GLY B 1 14 ? -6.824 -32.469 -13.344 1 88.88 14 GLY B C 1
ATOM 2639 O O . GLY B 1 14 ? -7.344 -33.5 -12.891 1 88.88 14 GLY B O 1
ATOM 2640 N N . GLN B 1 15 ? -5.727 -32.406 -14.078 1 89.44 15 GLN B N 1
ATOM 2641 C CA . GLN B 1 15 ? -4.941 -33.594 -14.336 1 89.44 15 GLN B CA 1
ATOM 2642 C C . GLN B 1 15 ? -3.578 -33.531 -13.656 1 89.44 15 GLN B C 1
ATOM 2644 O O . GLN B 1 15 ? -3.035 -32.438 -13.461 1 89.44 15 GLN B O 1
ATOM 2649 N N . ASN B 1 16 ? -3.055 -34.688 -13.328 1 89 16 ASN B N 1
ATOM 2650 C CA . ASN B 1 16 ? -1.768 -34.719 -12.641 1 89 16 ASN B CA 1
ATOM 2651 C C . ASN B 1 16 ? -0.626 -34.312 -13.562 1 89 16 ASN B C 1
ATOM 2653 O O . ASN B 1 16 ? 0.507 -34.125 -13.117 1 89 16 ASN B O 1
ATOM 2657 N N . THR B 1 17 ? -0.907 -34.094 -14.812 1 88.38 17 THR B N 1
ATOM 2658 C CA . THR B 1 17 ? 0.099 -33.656 -15.773 1 88.38 17 THR B CA 1
ATOM 2659 C C . THR B 1 17 ? -0.007 -32.156 -16.016 1 88.38 17 THR B C 1
ATOM 2661 O O . THR B 1 17 ? 0.801 -31.578 -16.75 1 88.38 17 THR B O 1
ATOM 2664 N N . ASP B 1 18 ? -0.987 -31.547 -15.391 1 92.5 18 ASP B N 1
ATOM 2665 C CA . ASP B 1 18 ? -1.218 -30.125 -15.625 1 92.5 18 ASP B CA 1
ATOM 2666 C C . ASP B 1 18 ? -0.055 -29.281 -15.102 1 92.5 18 ASP B C 1
ATOM 2668 O O . ASP B 1 18 ? 0.484 -29.562 -14.031 1 92.5 18 ASP B O 1
ATOM 2672 N N . LEU B 1 19 ? 0.336 -28.328 -15.922 1 92.44 19 LEU B N 1
ATOM 2673 C CA . LEU B 1 19 ? 1.363 -27.359 -15.547 1 92.44 19 LEU B CA 1
ATOM 2674 C C . LEU B 1 19 ? 0.734 -26.078 -15.008 1 92.44 19 LEU B C 1
ATOM 2676 O O . LEU B 1 19 ? 0.044 -25.375 -15.742 1 92.44 19 LEU B O 1
ATOM 2680 N N . VAL B 1 20 ? 1.006 -25.797 -13.75 1 93.94 20 VAL B N 1
ATOM 2681 C CA . VAL B 1 20 ? 0.344 -24.703 -13.055 1 93.94 20 VAL B CA 1
ATOM 2682 C C . VAL B 1 20 ? 1.235 -23.453 -13.078 1 93.94 20 VAL B C 1
ATOM 2684 O O . VAL B 1 20 ? 2.414 -23.531 -12.727 1 93.94 20 VAL B O 1
ATOM 2687 N N . ILE B 1 21 ? 0.674 -22.312 -13.484 1 95.88 21 ILE B N 1
ATOM 2688 C CA . ILE B 1 21 ? 1.386 -21.031 -13.484 1 95.88 21 ILE B CA 1
ATOM 2689 C C . ILE B 1 21 ? 0.55 -19.984 -12.766 1 95.88 21 ILE B C 1
ATOM 2691 O O . ILE B 1 21 ? -0.301 -19.328 -13.383 1 95.88 21 ILE B O 1
ATOM 2695 N N . PRO B 1 22 ? 0.814 -19.812 -11.484 1 96.44 22 PRO B N 1
ATOM 2696 C CA . PRO B 1 22 ? 0.125 -18.734 -10.766 1 96.44 22 PRO B CA 1
ATOM 2697 C C . PRO B 1 22 ? 0.585 -17.344 -11.195 1 96.44 22 PRO B C 1
ATOM 2699 O O . PRO B 1 22 ? 1.772 -17.141 -11.461 1 96.44 22 PRO B O 1
ATOM 2702 N N . VAL B 1 23 ? -0.388 -16.453 -11.344 1 96.94 23 VAL B N 1
ATOM 2703 C CA . VAL B 1 23 ? -0.133 -15.039 -11.609 1 96.94 23 VAL B CA 1
ATOM 2704 C C . VAL B 1 23 ? -0.391 -14.227 -10.344 1 96.94 23 VAL B C 1
ATOM 2706 O O . VAL B 1 23 ? -1.526 -14.141 -9.867 1 96.94 23 VAL B O 1
ATOM 2709 N N . MET B 1 24 ? 0.707 -13.664 -9.836 1 95.75 24 MET B N 1
ATOM 2710 C CA . MET B 1 24 ? 0.664 -12.961 -8.562 1 95.75 24 MET B CA 1
ATOM 2711 C C . MET B 1 24 ? 1.096 -11.508 -8.727 1 95.75 24 MET B C 1
ATOM 2713 O O . MET B 1 24 ? 1.502 -11.094 -9.812 1 95.75 24 MET B O 1
ATOM 2717 N N . GLY B 1 25 ? 0.955 -10.758 -7.617 1 94.62 25 GLY B N 1
ATOM 2718 C CA . GLY B 1 25 ? 1.303 -9.344 -7.605 1 94.62 25 GLY B CA 1
ATOM 2719 C C . GLY B 1 25 ? 0.318 -8.492 -6.828 1 94.62 25 GLY B C 1
ATOM 2720 O O . GLY B 1 25 ? -0.707 -8.992 -6.359 1 94.62 25 GLY B O 1
ATOM 2721 N N . PRO B 1 26 ? 0.694 -7.23 -6.719 1 93.75 26 PRO B N 1
ATOM 2722 C CA . PRO B 1 26 ? -0.189 -6.328 -5.977 1 93.75 26 PRO B CA 1
ATOM 2723 C C . PRO B 1 26 ? -1.516 -6.082 -6.691 1 93.75 26 PRO B C 1
ATOM 2725 O O . PRO B 1 26 ? -1.632 -6.344 -7.891 1 93.75 26 PRO B O 1
ATOM 2728 N N . THR B 1 27 ? -2.441 -5.633 -5.852 1 91.56 27 THR B N 1
ATOM 2729 C CA . THR B 1 27 ? -3.744 -5.254 -6.391 1 91.56 27 THR B CA 1
ATOM 2730 C C . THR B 1 27 ? -3.59 -4.219 -7.5 1 91.56 27 THR B C 1
ATOM 2732 O O . THR B 1 27 ? -2.771 -3.305 -7.398 1 91.56 27 THR B O 1
ATOM 2735 N N . LYS B 1 28 ? -4.312 -4.449 -8.664 1 92.19 28 LYS B N 1
ATOM 2736 C CA . LYS B 1 28 ? -4.418 -3.535 -9.797 1 92.19 28 LYS B CA 1
ATOM 2737 C C . LYS B 1 28 ? -3.131 -3.525 -10.617 1 92.19 28 LYS B C 1
ATOM 2739 O O . LYS B 1 28 ? -2.883 -2.59 -11.383 1 92.19 28 LYS B O 1
ATOM 2744 N N . ALA B 1 29 ? -2.326 -4.555 -10.438 1 93.38 29 ALA B N 1
ATOM 2745 C CA . ALA B 1 29 ? -1.102 -4.652 -11.227 1 93.38 29 ALA B CA 1
ATOM 2746 C C . ALA B 1 29 ? -1.4 -5.148 -12.641 1 93.38 29 ALA B C 1
ATOM 2748 O O . ALA B 1 29 ? -0.548 -5.062 -13.523 1 93.38 29 ALA B O 1
ATOM 2749 N N . GLY B 1 30 ? -2.639 -5.707 -12.844 1 91.88 30 GLY B N 1
ATOM 2750 C CA . GLY B 1 30 ? -3.018 -6.16 -14.172 1 91.88 30 GLY B CA 1
ATOM 2751 C C . GLY B 1 30 ? -3.047 -7.672 -14.305 1 91.88 30 GLY B C 1
ATOM 2752 O O . GLY B 1 30 ? -2.975 -8.211 -15.414 1 91.88 30 GLY B O 1
ATOM 2753 N N . LYS B 1 31 ? -3.186 -8.383 -13.234 1 94.25 31 LYS B N 1
ATOM 2754 C CA . LYS B 1 31 ? -3.139 -9.844 -13.211 1 94.25 31 LYS B CA 1
ATOM 2755 C C . LYS B 1 31 ? -4.238 -10.438 -14.078 1 94.25 31 LYS B C 1
ATOM 2757 O O . LYS B 1 31 ? -3.965 -11.25 -14.977 1 94.25 31 LYS B O 1
ATOM 2762 N N . SER B 1 32 ? -5.484 -10.016 -13.805 1 93 32 SER B N 1
ATOM 2763 C CA . SER B 1 32 ? -6.609 -10.555 -14.555 1 93 32 SER B CA 1
ATOM 2764 C C . SER B 1 32 ? -6.508 -10.203 -16.031 1 93 32 SER B C 1
ATOM 2766 O O . SER B 1 32 ? -6.805 -11.023 -16.906 1 93 32 SER B O 1
ATOM 2768 N N . SER B 1 33 ? -6.121 -8.977 -16.312 1 89.88 33 SER B N 1
ATOM 2769 C CA . SER B 1 33 ? -5.93 -8.555 -17.688 1 89.88 33 SER B CA 1
ATOM 2770 C C . SER B 1 33 ? -4.859 -9.398 -18.391 1 89.88 33 SER B C 1
ATOM 2772 O O . SER B 1 33 ? -5 -9.75 -19.562 1 89.88 33 SER B O 1
ATOM 2774 N N . PHE B 1 34 ? -3.803 -9.688 -17.656 1 91.94 34 PHE B N 1
ATOM 2775 C CA . PHE B 1 34 ? -2.717 -10.5 -18.203 1 91.94 34 PHE B CA 1
ATOM 2776 C C . PHE B 1 34 ? -3.195 -11.914 -18.5 1 91.94 34 PHE B C 1
ATOM 2778 O O . PHE B 1 34 ? -2.91 -12.453 -19.562 1 91.94 34 PHE B O 1
ATOM 2785 N N . VAL B 1 35 ? -3.918 -12.508 -17.609 1 94 35 VAL B N 1
ATOM 2786 C CA . VAL B 1 35 ? -4.461 -13.852 -17.797 1 94 35 VAL B CA 1
ATOM 2787 C C . VAL B 1 35 ? -5.41 -13.859 -19 1 94 35 VAL B C 1
ATOM 2789 O O . VAL B 1 35 ? -5.379 -14.773 -19.812 1 94 35 VAL B O 1
ATOM 2792 N N . ASN B 1 36 ? -6.223 -12.805 -19.141 1 91.56 36 ASN B N 1
ATOM 2793 C CA . ASN B 1 36 ? -7.141 -12.703 -20.266 1 91.56 36 ASN B CA 1
ATOM 2794 C C . ASN B 1 36 ? -6.387 -12.648 -21.594 1 91.56 36 ASN B C 1
ATOM 2796 O O . ASN B 1 36 ? -6.867 -13.164 -22.609 1 91.56 36 ASN B O 1
ATOM 2800 N N . GLN B 1 37 ? -5.281 -12.039 -21.562 1 88.44 37 GLN B N 1
ATOM 2801 C CA . GLN B 1 37 ? -4.461 -11.984 -22.766 1 88.44 37 GLN B CA 1
ATOM 2802 C C . GLN B 1 37 ? -3.979 -13.383 -23.156 1 88.44 37 GLN B C 1
ATOM 2804 O O . GLN B 1 37 ? -3.926 -13.711 -24.344 1 88.44 37 GLN B O 1
ATOM 2809 N N . LEU B 1 38 ? -3.617 -14.148 -22.203 1 90.5 38 LEU B N 1
ATOM 2810 C CA . LEU B 1 38 ? -3.15 -15.508 -22.453 1 90.5 38 LEU B CA 1
ATOM 2811 C C . LEU B 1 38 ? -4.301 -16.406 -22.891 1 90.5 38 LEU B C 1
ATOM 2813 O O . LEU B 1 38 ? -4.121 -17.281 -23.75 1 90.5 38 LEU B O 1
ATOM 2817 N N . LEU B 1 39 ? -5.441 -16.125 -22.344 1 90.44 39 LEU B N 1
ATOM 2818 C CA . LEU B 1 39 ? -6.613 -16.938 -22.656 1 90.44 39 LEU B CA 1
ATOM 2819 C C . LEU B 1 39 ? -7.219 -16.547 -23.984 1 90.44 39 LEU B C 1
ATOM 2821 O O . LEU B 1 39 ? -7.922 -17.344 -24.625 1 90.44 39 LEU B O 1
ATOM 2825 N N . GLY B 1 40 ? -6.941 -15.367 -24.391 1 84.06 40 GLY B N 1
ATOM 2826 C CA . GLY B 1 40 ? -7.582 -14.852 -25.594 1 84.06 40 GLY B CA 1
ATOM 2827 C C . GLY B 1 40 ? -9.062 -14.578 -25.406 1 84.06 40 GLY B C 1
ATOM 2828 O O . GLY B 1 40 ? -9.828 -14.617 -26.359 1 84.06 40 GLY B O 1
ATOM 2829 N N . SER B 1 41 ? -9.484 -14.531 -24.219 1 81.69 41 SER B N 1
ATOM 2830 C CA . SER B 1 41 ? -10.867 -14.258 -23.844 1 81.69 41 SER B CA 1
ATOM 2831 C C . SER B 1 41 ? -10.945 -13.43 -22.578 1 81.69 41 SER B C 1
ATOM 2833 O O . SER B 1 41 ? -9.922 -13.156 -21.938 1 81.69 41 SER B O 1
ATOM 2835 N N . HIS B 1 42 ? -12.141 -12.961 -22.344 1 82.69 42 HIS B N 1
ATOM 2836 C CA . HIS B 1 42 ? -12.352 -12.133 -21.156 1 82.69 42 HIS B CA 1
ATOM 2837 C C . HIS B 1 42 ? -13.031 -12.93 -20.047 1 82.69 42 HIS B C 1
ATOM 2839 O O . HIS B 1 42 ? -14.07 -12.516 -19.531 1 82.69 42 HIS B O 1
ATOM 2845 N N . LEU B 1 43 ? -12.359 -13.977 -19.719 1 80.19 43 LEU B N 1
ATOM 2846 C CA . LEU B 1 43 ? -12.93 -14.852 -18.703 1 80.19 43 LEU B CA 1
ATOM 2847 C C . LEU B 1 43 ? -12.695 -14.266 -17.312 1 80.19 43 LEU B C 1
ATOM 2849 O O . LEU B 1 43 ? -13.562 -14.383 -16.438 1 80.19 43 LEU B O 1
ATOM 2853 N N . CYS B 1 44 ? -11.57 -13.656 -17.156 1 84.06 44 CYS B N 1
ATOM 2854 C CA . CYS B 1 44 ? -11.289 -13.016 -15.875 1 84.06 44 CYS B CA 1
ATOM 2855 C C . CYS B 1 44 ? -11.969 -11.656 -15.789 1 84.06 44 CYS B C 1
ATOM 2857 O O . CYS B 1 44 ? -11.938 -10.875 -16.734 1 84.06 44 CYS B O 1
ATOM 2859 N N . GLU B 1 45 ? -12.594 -11.43 -14.688 1 81.62 45 GLU B N 1
ATOM 2860 C CA . GLU B 1 45 ? -13.195 -10.117 -14.469 1 81.62 45 GLU B CA 1
ATOM 2861 C C . GLU B 1 45 ? -12.133 -9.039 -14.297 1 81.62 45 GLU B C 1
ATOM 2863 O O . GLU B 1 45 ? -11.172 -9.219 -13.539 1 81.62 45 GLU B O 1
ATOM 2868 N N . VAL B 1 46 ? -12.188 -8.086 -15.18 1 80.31 46 VAL B N 1
ATOM 2869 C CA . VAL B 1 46 ? -11.281 -6.949 -15.086 1 80.31 46 VAL B CA 1
ATOM 2870 C C . VAL B 1 46 ? -12.055 -5.699 -14.672 1 80.31 46 VAL B C 1
ATOM 2872 O O . VAL B 1 46 ? -13.102 -5.387 -15.25 1 80.31 46 VAL B O 1
ATOM 2875 N N . GLY B 1 47 ? -11.656 -5.121 -13.578 1 70.19 47 GLY B N 1
ATOM 2876 C CA . GLY B 1 47 ? -12.398 -3.973 -13.086 1 70.19 47 GLY B CA 1
ATOM 2877 C C . GLY B 1 47 ? -11.789 -2.645 -13.492 1 70.19 47 GLY B C 1
ATOM 2878 O O . GLY B 1 47 ? -10.562 -2.518 -13.57 1 70.19 47 GLY B O 1
ATOM 2879 N N . GLY B 1 48 ? -12.656 -1.758 -13.93 1 77.75 48 GLY B N 1
ATOM 2880 C CA . GLY B 1 48 ? -12.281 -0.375 -14.195 1 77.75 48 GLY B CA 1
ATOM 2881 C C . GLY B 1 48 ? -12.469 0.527 -12.984 1 77.75 48 GLY B C 1
ATOM 2882 O O . GLY B 1 48 ? -12.211 1.73 -13.062 1 77.75 48 GLY B O 1
ATOM 2883 N N . LYS B 1 49 ? -12.812 -0.115 -11.977 1 84.25 49 LYS B N 1
ATOM 2884 C CA . LYS B 1 49 ? -13.055 0.642 -10.75 1 84.25 49 LYS B CA 1
ATOM 2885 C C . LYS B 1 49 ? -11.828 0.65 -9.852 1 84.25 49 LYS B C 1
ATOM 2887 O O . LYS B 1 49 ? -10.906 -0.143 -10.047 1 84.25 49 LYS B O 1
ATOM 2892 N N . LEU B 1 50 ? -11.844 1.581 -8.984 1 88.56 50 LEU B N 1
ATOM 2893 C CA . LEU B 1 50 ? -10.734 1.702 -8.039 1 88.56 50 LEU B CA 1
ATOM 2894 C C . LEU B 1 50 ? -10.688 0.502 -7.098 1 88.56 50 LEU B C 1
ATOM 2896 O O . LEU B 1 50 ? -9.609 0.057 -6.707 1 88.56 50 LEU B O 1
ATOM 2900 N N . ALA B 1 51 ? -11.828 -0.007 -6.777 1 83.44 51 ALA B N 1
ATOM 2901 C CA . ALA B 1 51 ? -11.891 -1.207 -5.949 1 83.44 51 ALA B CA 1
ATOM 2902 C C . ALA B 1 51 ? -11.508 -2.449 -6.746 1 83.44 51 ALA B C 1
ATOM 2904 O O . ALA B 1 51 ? -11.805 -2.543 -7.941 1 83.44 51 ALA B O 1
ATOM 2905 N N . SER B 1 52 ? -10.867 -3.379 -6.055 1 84 52 SER B N 1
ATOM 2906 C CA . SER B 1 52 ? -10.484 -4.629 -6.703 1 84 52 SER B CA 1
ATOM 2907 C C . SER B 1 52 ? -11.703 -5.473 -7.043 1 84 52 SER B C 1
ATOM 2909 O O . SER B 1 52 ? -12.758 -5.336 -6.406 1 84 52 SER B O 1
ATOM 2911 N N . CYS B 1 53 ? -11.508 -6.297 -8.055 1 81.38 53 CYS B N 1
ATOM 2912 C CA . CYS B 1 53 ? -12.641 -7.125 -8.461 1 81.38 53 CYS B CA 1
ATOM 2913 C C . CYS B 1 53 ? -12.305 -8.602 -8.344 1 81.38 53 CYS B C 1
ATOM 2915 O O . CYS B 1 53 ? -13.188 -9.461 -8.461 1 81.38 53 CYS B O 1
ATOM 2917 N N . THR B 1 54 ? -11.078 -9 -8.172 1 86.88 54 THR B N 1
ATOM 2918 C CA . THR B 1 54 ? -10.688 -10.398 -8.023 1 86.88 54 THR B CA 1
ATOM 2919 C C . THR B 1 54 ? -10.68 -10.805 -6.555 1 86.88 54 THR B C 1
ATOM 2921 O O . THR B 1 54 ? -9.875 -10.297 -5.77 1 86.88 54 THR B O 1
ATOM 2924 N N . SER B 1 55 ? -11.57 -11.672 -6.156 1 86.06 55 SER B N 1
ATOM 2925 C CA . SER B 1 55 ? -11.664 -12.031 -4.746 1 86.06 55 SER B CA 1
ATOM 2926 C C . SER B 1 55 ? -11.336 -13.508 -4.535 1 86.06 55 SER B C 1
ATOM 2928 O O . SER B 1 55 ? -11.031 -13.93 -3.416 1 86.06 55 SER B O 1
ATOM 2930 N N . LEU B 1 56 ? -11.359 -14.258 -5.582 1 89.31 56 LEU B N 1
ATOM 2931 C CA . LEU B 1 56 ? -11.117 -15.695 -5.488 1 89.31 56 LEU B CA 1
ATOM 2932 C C . LEU B 1 56 ? -9.883 -16.078 -6.297 1 89.31 56 LEU B C 1
ATOM 2934 O O . LEU B 1 56 ? -9.469 -15.359 -7.203 1 89.31 56 LEU B O 1
ATOM 2938 N N . VAL B 1 57 ? -9.305 -17.172 -5.898 1 93.69 57 VAL B N 1
ATOM 2939 C CA . VAL B 1 57 ? -8.273 -17.797 -6.715 1 93.69 57 VAL B CA 1
ATOM 2940 C C . VAL B 1 57 ? -8.914 -18.75 -7.719 1 93.69 57 VAL B C 1
ATOM 2942 O O . VAL B 1 57 ? -9.641 -19.672 -7.332 1 93.69 57 VAL B O 1
ATOM 2945 N N . THR B 1 58 ? -8.664 -18.516 -8.984 1 93.81 58 THR B N 1
ATOM 2946 C CA . THR B 1 58 ? -9.32 -19.328 -10.008 1 93.81 58 THR B CA 1
ATOM 2947 C C . THR B 1 58 ? -8.32 -19.797 -11.055 1 93.81 58 THR B C 1
ATOM 2949 O O . THR B 1 58 ? -7.477 -19.016 -11.508 1 93.81 58 THR B O 1
ATOM 2952 N N . GLY B 1 59 ? -8.43 -21.062 -11.383 1 94.94 59 GLY B N 1
ATOM 2953 C CA . GLY B 1 59 ? -7.617 -21.625 -12.453 1 94.94 59 GLY B CA 1
ATOM 2954 C C . GLY B 1 59 ? -8.312 -21.625 -13.797 1 94.94 59 GLY B C 1
ATOM 2955 O O . GLY B 1 59 ? -9.516 -21.875 -13.883 1 94.94 59 GLY B O 1
ATOM 2956 N N . TYR B 1 60 ? -7.527 -21.297 -14.852 1 93.94 60 TYR B N 1
ATOM 2957 C CA . TYR B 1 60 ? -8.039 -21.281 -16.219 1 93.94 60 TYR B CA 1
ATOM 2958 C C . TYR B 1 60 ? -7.148 -22.094 -17.156 1 93.94 60 TYR B C 1
ATOM 2960 O O . TYR B 1 60 ? -5.922 -22.047 -17.047 1 93.94 60 TYR B O 1
ATOM 2968 N N . VAL B 1 61 ? -7.789 -22.812 -18 1 92.81 61 VAL B N 1
ATOM 2969 C CA . VAL B 1 61 ? -7.082 -23.547 -19.047 1 92.81 61 VAL B CA 1
ATOM 2970 C C . VAL B 1 61 ? -7.293 -22.844 -20.391 1 92.81 61 VAL B C 1
ATOM 2972 O O . VAL B 1 61 ? -8.43 -22.672 -20.844 1 92.81 61 VAL B O 1
ATOM 2975 N N . PRO B 1 62 ? -6.191 -22.375 -20.938 1 91.06 62 PRO B N 1
ATOM 2976 C CA . PRO B 1 62 ? -6.371 -21.781 -22.266 1 91.06 62 PRO B CA 1
ATOM 2977 C C . PRO B 1 62 ? -6.82 -22.781 -23.328 1 91.06 62 PRO B C 1
ATOM 2979 O O . PRO B 1 62 ? -6.391 -23.938 -23.297 1 91.06 62 PRO B O 1
ATOM 2982 N N . PRO B 1 63 ? -7.664 -22.344 -24.25 1 81.38 63 PRO B N 1
ATOM 2983 C CA . PRO B 1 63 ? -8.18 -23.281 -25.25 1 81.38 63 PRO B CA 1
ATOM 2984 C C . PRO B 1 63 ? -7.098 -23.734 -26.234 1 81.38 63 PRO B C 1
ATOM 2986 O O . PRO B 1 63 ? -7.078 -24.906 -26.625 1 81.38 63 PRO B O 1
ATOM 2989 N N . GLN B 1 64 ? -6.285 -22.812 -26.703 1 80.5 64 GLN B N 1
ATOM 2990 C CA . GLN B 1 64 ? -5.273 -23.188 -27.672 1 80.5 64 GLN B CA 1
ATOM 2991 C C . GLN B 1 64 ? -3.979 -22.406 -27.469 1 80.5 64 GLN B C 1
ATOM 2993 O O . GLN B 1 64 ? -3.854 -21.266 -27.906 1 80.5 64 GLN B O 1
ATOM 2998 N N . PRO B 1 65 ? -3.057 -23.109 -26.797 1 83.94 65 PRO B N 1
ATOM 2999 C CA . PRO B 1 65 ? -1.749 -22.453 -26.75 1 83.94 65 PRO B CA 1
ATOM 3000 C C . PRO B 1 65 ? -1.109 -22.297 -28.125 1 83.94 65 PRO B C 1
ATOM 3002 O O . PRO B 1 65 ? -1.508 -22.984 -29.078 1 83.94 65 PRO B O 1
ATOM 3005 N N . PRO B 1 66 ? -0.284 -21.297 -28.234 1 85 66 PRO B N 1
ATOM 3006 C CA . PRO B 1 66 ? 0.375 -21.141 -29.531 1 85 66 PRO B CA 1
ATOM 3007 C C . PRO B 1 66 ? 1.12 -22.391 -29.969 1 85 66 PRO B C 1
ATOM 3009 O O . PRO B 1 66 ? 1.637 -23.141 -29.141 1 85 66 PRO B O 1
ATOM 3012 N N . ASP B 1 67 ? 1.239 -22.547 -31.219 1 81.31 67 ASP B N 1
ATOM 3013 C CA . ASP B 1 67 ? 1.812 -23.75 -31.828 1 81.31 67 ASP B CA 1
ATOM 3014 C C . ASP B 1 67 ? 3.264 -23.938 -31.391 1 81.31 67 ASP B C 1
ATOM 3016 O O . ASP B 1 67 ? 3.725 -25.078 -31.234 1 81.31 67 ASP B O 1
ATOM 3020 N N . ASN B 1 68 ? 3.904 -22.875 -31.188 1 80.75 68 ASN B N 1
ATOM 3021 C CA . ASN B 1 68 ? 5.324 -22.969 -30.875 1 80.75 68 ASN B CA 1
ATOM 3022 C C . ASN B 1 68 ? 5.547 -23.484 -29.453 1 80.75 68 ASN B C 1
ATOM 3024 O O . ASN B 1 68 ? 6.688 -23.672 -29.031 1 80.75 68 ASN B O 1
ATOM 3028 N N . LEU B 1 69 ? 4.449 -23.766 -28.766 1 88.25 69 LEU B N 1
ATOM 3029 C CA . LEU B 1 69 ? 4.566 -24.281 -27.406 1 88.25 69 LEU B CA 1
ATOM 3030 C C . LEU B 1 69 ? 4.305 -25.781 -27.359 1 88.25 69 LEU B C 1
ATOM 3032 O O . LEU B 1 69 ? 4.5 -26.422 -26.328 1 88.25 69 LEU B O 1
ATOM 3036 N N . THR B 1 70 ? 3.947 -26.359 -28.438 1 84.88 70 THR B N 1
ATOM 3037 C CA . THR B 1 70 ? 3.553 -27.766 -28.484 1 84.88 70 THR B CA 1
ATOM 3038 C C . THR B 1 70 ? 4.703 -28.672 -28.047 1 84.88 70 THR B C 1
ATOM 3040 O O . THR B 1 70 ? 4.5 -29.594 -27.25 1 84.88 70 THR B O 1
ATOM 3043 N N . THR B 1 71 ? 5.855 -28.344 -28.547 1 85.19 71 THR B N 1
ATOM 3044 C CA . THR B 1 71 ? 7.008 -29.188 -28.219 1 85.19 71 THR B CA 1
ATOM 3045 C C . THR B 1 71 ? 7.371 -29.062 -26.75 1 85.19 71 THR B C 1
ATOM 3047 O O . THR B 1 71 ? 7.738 -30.047 -26.109 1 85.19 71 THR B O 1
ATOM 3050 N N . VAL B 1 72 ? 7.199 -27.906 -26.25 1 88.38 72 VAL B N 1
ATOM 3051 C CA . VAL B 1 72 ? 7.594 -27.641 -24.875 1 88.38 72 VAL B CA 1
ATOM 3052 C C . VAL B 1 72 ? 6.562 -28.234 -23.922 1 88.38 72 VAL B C 1
ATOM 3054 O O . VAL B 1 72 ? 6.91 -28.719 -22.844 1 88.38 72 VAL B O 1
ATOM 3057 N N . LEU B 1 73 ? 5.402 -28.344 -24.297 1 89.75 73 LEU B N 1
ATOM 3058 C CA . LEU B 1 73 ? 4.312 -28.828 -23.453 1 89.75 73 LEU B CA 1
ATOM 3059 C C . LEU B 1 73 ? 4.277 -30.344 -23.438 1 89.75 73 LEU B C 1
ATOM 3061 O O . LEU B 1 73 ? 3.883 -30.953 -22.438 1 89.75 73 LEU B O 1
ATOM 3065 N N . GLY B 1 74 ? 4.668 -31.016 -24.5 1 86.31 74 GLY B N 1
ATOM 3066 C CA . GLY B 1 74 ? 4.676 -32.469 -24.578 1 86.31 74 GLY B CA 1
ATOM 3067 C C . GLY B 1 74 ? 3.324 -33.094 -24.281 1 86.31 74 GLY B C 1
ATOM 3068 O O . GLY B 1 74 ? 3.232 -34.062 -23.516 1 86.31 74 GLY B O 1
ATOM 3069 N N . GLY B 1 75 ? 2.227 -32.469 -24.75 1 86.12 75 GLY B N 1
ATOM 3070 C CA . GLY B 1 75 ? 0.886 -33 -24.578 1 86.12 75 GLY B CA 1
ATOM 3071 C C . GLY B 1 75 ? 0.265 -32.594 -23.25 1 86.12 75 GLY B C 1
ATOM 3072 O O . GLY B 1 75 ? -0.888 -32.938 -22.969 1 86.12 75 GLY B O 1
ATOM 3073 N N . ARG B 1 76 ? 0.976 -31.859 -22.484 1 90.06 76 ARG B N 1
ATOM 3074 C CA . ARG B 1 76 ? 0.46 -31.422 -21.188 1 90.06 76 ARG B CA 1
ATOM 3075 C C . ARG B 1 76 ? -0.35 -30.141 -21.344 1 90.06 76 ARG B C 1
ATOM 3077 O O . ARG B 1 76 ? -0.199 -29.406 -22.328 1 90.06 76 ARG B O 1
ATOM 3084 N N . ARG B 1 77 ? -1.21 -29.906 -20.375 1 92.25 77 ARG B N 1
ATOM 3085 C CA . ARG B 1 77 ? -2.035 -28.688 -20.359 1 92.25 77 ARG B CA 1
ATOM 3086 C C . ARG B 1 77 ? -1.481 -27.672 -19.375 1 92.25 77 ARG B C 1
ATOM 3088 O O . ARG B 1 77 ? -0.862 -28.031 -18.375 1 92.25 77 ARG B O 1
ATOM 3095 N N . ILE B 1 78 ? -1.674 -26.406 -19.734 1 94 78 ILE B N 1
ATOM 3096 C CA . ILE B 1 78 ? -1.289 -25.312 -18.844 1 94 78 ILE B CA 1
ATOM 3097 C C . ILE B 1 78 ? -2.512 -24.812 -18.078 1 94 78 ILE B C 1
ATOM 3099 O O . ILE B 1 78 ? -3.607 -24.719 -18.641 1 94 78 ILE B O 1
ATOM 3103 N N . VAL B 1 79 ? -2.322 -24.547 -16.812 1 95.44 79 VAL B N 1
ATOM 3104 C CA . VAL B 1 79 ? -3.352 -23.922 -15.977 1 95.44 79 VAL B CA 1
ATOM 3105 C C . VAL B 1 79 ? -2.848 -22.578 -15.445 1 95.44 79 VAL B C 1
ATOM 3107 O O . VAL B 1 79 ? -1.947 -22.547 -14.609 1 95.44 79 VAL B O 1
ATOM 3110 N N . PHE B 1 80 ? -3.445 -21.516 -15.938 1 96.19 80 PHE B N 1
ATOM 3111 C CA . PHE B 1 80 ? -3.162 -20.203 -15.375 1 96.19 80 PHE B CA 1
ATOM 3112 C C . PHE B 1 80 ? -4.02 -19.938 -14.141 1 96.19 80 PHE B C 1
ATOM 3114 O O . PHE B 1 80 ? -5.23 -20.156 -14.164 1 96.19 80 PHE B O 1
ATOM 3121 N N . VAL B 1 81 ? -3.404 -19.484 -13.102 1 96.06 81 VAL B N 1
ATOM 3122 C CA . VAL B 1 81 ? -4.133 -19.25 -11.859 1 96.06 81 VAL B CA 1
ATOM 3123 C C . VAL B 1 81 ? -4.211 -17.75 -11.586 1 96.06 81 VAL B C 1
ATOM 3125 O O . VAL B 1 81 ? -3.191 -17.109 -11.312 1 96.06 81 VAL B O 1
ATOM 3128 N N . ASP B 1 82 ? -5.363 -17.172 -11.703 1 95.62 82 ASP B N 1
ATOM 3129 C CA . ASP B 1 82 ? -5.621 -15.789 -11.32 1 95.62 82 ASP B CA 1
ATOM 3130 C C . ASP B 1 82 ? -5.797 -15.664 -9.812 1 95.62 82 ASP B C 1
ATOM 3132 O O . ASP B 1 82 ? -6.586 -16.391 -9.211 1 95.62 82 ASP B O 1
ATOM 3136 N N . THR B 1 83 ? -5.027 -14.828 -9.227 1 94.75 83 THR B N 1
ATOM 3137 C CA . THR B 1 83 ? -5.039 -14.672 -7.777 1 94.75 83 THR B CA 1
ATOM 3138 C C . THR B 1 83 ? -5.418 -13.25 -7.387 1 94.75 83 THR B C 1
ATOM 3140 O O . THR B 1 83 ? -5.121 -12.297 -8.117 1 94.75 83 THR B O 1
ATOM 3143 N N . PRO B 1 84 ? -6.137 -13.133 -6.266 1 92.81 84 PRO B N 1
ATOM 3144 C CA . PRO B 1 84 ? -6.312 -11.773 -5.75 1 92.81 84 PRO B CA 1
ATOM 3145 C C . PRO B 1 84 ? -4.988 -11.117 -5.359 1 92.81 84 PRO B C 1
ATOM 3147 O O . PRO B 1 84 ? -4.059 -11.805 -4.93 1 92.81 84 PRO B O 1
ATOM 3150 N N . GLY B 1 85 ? -4.941 -9.875 -5.578 1 91.62 85 GLY B N 1
ATOM 3151 C CA . GLY B 1 85 ? -3.738 -9.141 -5.215 1 91.62 85 GLY B CA 1
ATOM 3152 C C . GLY B 1 85 ? -3.68 -8.781 -3.742 1 91.62 85 GLY B C 1
ATOM 3153 O O . GLY B 1 85 ? -4.711 -8.516 -3.123 1 91.62 85 GLY B O 1
ATOM 3154 N N . PHE B 1 86 ? -2.447 -8.797 -3.229 1 87.75 86 PHE B N 1
ATOM 3155 C CA . PHE B 1 86 ? -2.264 -8.297 -1.871 1 87.75 86 PHE B CA 1
ATOM 3156 C C . PHE B 1 86 ? -2.535 -6.801 -1.804 1 87.75 86 PHE B C 1
ATOM 3158 O O . PHE B 1 86 ? -2.629 -6.133 -2.838 1 87.75 86 PHE B O 1
ATOM 3165 N N . ASP B 1 87 ? -2.715 -6.297 -0.589 1 88.62 87 ASP B N 1
ATOM 3166 C CA . ASP B 1 87 ? -3.008 -4.887 -0.359 1 88.62 87 ASP B CA 1
ATOM 3167 C C . ASP B 1 87 ? -4.375 -4.512 -0.928 1 88.62 87 ASP B C 1
ATOM 3169 O O . ASP B 1 87 ? -4.547 -3.416 -1.467 1 88.62 87 ASP B O 1
ATOM 3173 N N . ASP B 1 88 ? -5.223 -5.508 -0.897 1 84.94 88 ASP B N 1
ATOM 3174 C CA . ASP B 1 88 ? -6.598 -5.305 -1.349 1 84.94 88 ASP B CA 1
ATOM 3175 C C . ASP B 1 88 ? -7.387 -4.473 -0.341 1 84.94 88 ASP B C 1
ATOM 3177 O O . ASP B 1 88 ? -7.203 -4.609 0.869 1 84.94 88 ASP B O 1
ATOM 3181 N N . THR B 1 89 ? -8.242 -3.645 -0.91 1 80.94 89 THR B N 1
ATOM 3182 C CA . THR B 1 89 ? -9.008 -2.736 -0.061 1 80.94 89 THR B CA 1
ATOM 3183 C C . THR B 1 89 ? -9.992 -3.51 0.812 1 80.94 89 THR B C 1
ATOM 3185 O O . THR B 1 89 ? -10.266 -3.113 1.945 1 80.94 89 THR B O 1
ATOM 3188 N N . HIS B 1 90 ? -10.523 -4.598 0.326 1 79.25 90 HIS B N 1
ATOM 3189 C CA . HIS B 1 90 ? -11.656 -5.242 0.987 1 79.25 90 HIS B CA 1
ATOM 3190 C C . HIS B 1 90 ? -11.258 -6.598 1.567 1 79.25 90 HIS B C 1
ATOM 3192 O O . HIS B 1 90 ? -11.906 -7.098 2.484 1 79.25 90 HIS B O 1
ATOM 3198 N N . ILE B 1 91 ? -10.258 -7.203 1.013 1 80.06 91 ILE B N 1
ATOM 3199 C CA . ILE B 1 91 ? -9.812 -8.516 1.475 1 80.06 91 ILE B CA 1
ATOM 3200 C C . ILE B 1 91 ? -8.445 -8.398 2.141 1 80.06 91 ILE B C 1
ATOM 3202 O O . ILE B 1 91 ? -7.496 -7.887 1.539 1 80.06 91 ILE B O 1
ATOM 3206 N N . GLY B 1 92 ? -8.32 -8.852 3.342 1 75.56 92 GLY B N 1
ATOM 3207 C CA . GLY B 1 92 ? -7.062 -8.766 4.074 1 75.56 92 GLY B CA 1
ATOM 3208 C C . GLY B 1 92 ? -5.977 -9.656 3.5 1 75.56 92 GLY B C 1
ATOM 3209 O O . GLY B 1 92 ? -6.266 -10.711 2.93 1 75.56 92 GLY B O 1
ATOM 3210 N N . ASP B 1 93 ? -4.773 -9.219 3.65 1 77.75 93 ASP B N 1
ATOM 3211 C CA . ASP B 1 93 ? -3.627 -9.953 3.123 1 77.75 93 ASP B CA 1
ATOM 3212 C C . ASP B 1 93 ? -3.588 -11.383 3.668 1 77.75 93 ASP B C 1
ATOM 3214 O O . ASP B 1 93 ? -3.152 -12.305 2.977 1 77.75 93 ASP B O 1
ATOM 3218 N N . GLU B 1 94 ? -4.043 -11.562 4.844 1 70.88 94 GLU B N 1
ATOM 3219 C CA . GLU B 1 94 ? -4.082 -12.891 5.438 1 70.88 94 GLU B CA 1
ATOM 3220 C C . GLU B 1 94 ? -5.023 -13.82 4.672 1 70.88 94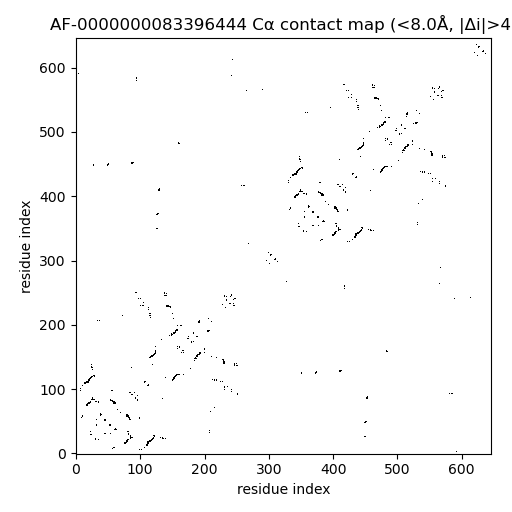 GLU B C 1
ATOM 3222 O O . GLU B 1 94 ? -4.707 -14.984 4.441 1 70.88 94 GLU B O 1
ATOM 3227 N N . GLU B 1 95 ? -6.191 -13.281 4.48 1 74.5 95 GLU B N 1
ATOM 3228 C CA . GLU B 1 95 ? -7.152 -14.055 3.705 1 74.5 95 GLU B CA 1
ATOM 3229 C C . GLU B 1 95 ? -6.613 -14.375 2.312 1 74.5 95 GLU B C 1
ATOM 3231 O O . GLU B 1 95 ? -6.777 -15.484 1.815 1 74.5 95 GLU B O 1
ATOM 3236 N N . ILE B 1 96 ? -6 -13.453 1.711 1 83.44 96 ILE B N 1
ATOM 3237 C CA . ILE B 1 96 ? -5.43 -13.633 0.381 1 83.44 96 ILE B CA 1
ATOM 3238 C C . ILE B 1 96 ? -4.352 -14.711 0.424 1 83.44 96 ILE B C 1
ATOM 3240 O O . ILE B 1 96 ? -4.348 -15.625 -0.407 1 83.44 96 ILE B O 1
ATOM 3244 N N . LEU B 1 97 ? -3.441 -14.602 1.392 1 79.62 97 LEU B N 1
ATOM 3245 C CA . LEU B 1 97 ? -2.398 -15.609 1.54 1 79.62 97 LEU B CA 1
ATOM 3246 C C . LEU B 1 97 ? -3.006 -17 1.748 1 79.62 97 LEU B C 1
ATOM 3248 O O . LEU B 1 97 ? -2.537 -17.969 1.169 1 79.62 97 LEU B O 1
ATOM 3252 N N . SER B 1 98 ? -3.992 -17.047 2.58 1 75.44 98 SER B N 1
ATOM 3253 C CA . SER B 1 98 ? -4.664 -18.312 2.844 1 75.44 98 SER B CA 1
ATOM 3254 C C . SER B 1 98 ? -5.25 -18.906 1.564 1 75.44 98 SER B C 1
ATOM 3256 O O . SER B 1 98 ? -5.094 -20.094 1.299 1 75.44 98 SER B O 1
ATOM 3258 N N . ARG B 1 99 ? -5.91 -18.141 0.818 1 82.75 99 ARG B N 1
ATOM 3259 C CA . ARG B 1 99 ? -6.539 -18.594 -0.414 1 82.75 99 ARG B CA 1
ATOM 3260 C C . ARG B 1 99 ? -5.496 -19.094 -1.409 1 82.75 99 ARG B C 1
ATOM 3262 O O . ARG B 1 99 ? -5.652 -20.156 -2.004 1 82.75 99 ARG B O 1
ATOM 3269 N N . ILE B 1 100 ? -4.48 -18.312 -1.554 1 88.38 100 ILE B N 1
ATOM 3270 C CA . ILE B 1 100 ? -3.414 -18.688 -2.479 1 88.38 100 ILE B CA 1
ATOM 3271 C C . ILE B 1 100 ? -2.75 -19.984 -2.008 1 88.38 100 ILE B C 1
ATOM 3273 O O . ILE B 1 100 ? -2.549 -20.906 -2.797 1 88.38 100 ILE B O 1
ATOM 3277 N N . SER B 1 101 ? -2.438 -20.031 -0.731 1 80.38 101 SER B N 1
ATOM 3278 C CA . SER B 1 101 ? -1.803 -21.219 -0.152 1 80.38 101 SER B CA 1
ATOM 3279 C C . SER B 1 101 ? -2.678 -22.453 -0.323 1 80.38 101 SER B C 1
ATOM 3281 O O . SER B 1 101 ? -2.189 -23.516 -0.721 1 80.38 101 SER B O 1
ATOM 3283 N N . ASP B 1 102 ? -3.932 -22.281 -0.017 1 78.62 102 ASP B N 1
ATOM 3284 C CA . ASP B 1 102 ? -4.871 -23.391 -0.134 1 78.62 102 ASP B CA 1
ATOM 3285 C C . ASP B 1 102 ? -4.926 -23.906 -1.566 1 78.62 102 ASP B C 1
ATOM 3287 O O . ASP B 1 102 ? -4.914 -25.125 -1.791 1 78.62 102 ASP B O 1
ATOM 3291 N N . TRP B 1 103 ? -5.043 -23.047 -2.449 1 89.5 103 TRP B N 1
ATOM 3292 C CA . TRP B 1 103 ? -5.145 -23.438 -3.85 1 89.5 103 TRP B CA 1
ATOM 3293 C C . TRP B 1 103 ? -3.877 -24.156 -4.309 1 89.5 103 TRP B C 1
ATOM 3295 O O . TRP B 1 103 ? -3.943 -25.203 -4.941 1 89.5 103 TRP B O 1
ATOM 3305 N N . LEU B 1 104 ? -2.744 -23.547 -4 1 88.62 104 LEU B N 1
ATOM 3306 C CA . LEU B 1 104 ? -1.467 -24.109 -4.434 1 88.62 104 LEU B CA 1
ATOM 3307 C C . LEU B 1 104 ? -1.226 -25.469 -3.793 1 88.62 104 LEU B C 1
ATOM 3309 O O . LEU B 1 104 ? -0.718 -26.391 -4.445 1 88.62 104 LEU B O 1
ATOM 3313 N N . THR B 1 105 ? -1.54 -25.578 -2.543 1 82.31 105 THR B N 1
ATOM 3314 C CA . THR B 1 105 ? -1.375 -26.859 -1.866 1 82.31 105 THR B CA 1
ATOM 3315 C C . THR B 1 105 ? -2.357 -27.891 -2.412 1 82.31 105 THR B C 1
ATOM 3317 O O . THR B 1 105 ? -2.018 -29.062 -2.551 1 82.31 105 THR B O 1
ATOM 3320 N N . GLY B 1 106 ? -3.564 -27.422 -2.654 1 83.31 106 GLY B N 1
ATOM 3321 C CA . GLY B 1 106 ? -4.547 -28.312 -3.26 1 83.31 106 GLY B CA 1
ATOM 3322 C C . GLY B 1 106 ? -4.117 -28.844 -4.617 1 83.31 106 GLY B C 1
ATOM 3323 O O . GLY B 1 106 ? -4.273 -30.031 -4.906 1 83.31 106 GLY B O 1
ATOM 3324 N N . SER B 1 107 ? -3.625 -28.016 -5.438 1 88.19 107 SER B N 1
ATOM 3325 C CA . SER B 1 107 ? -3.143 -28.422 -6.75 1 88.19 107 SER B CA 1
ATOM 3326 C C . SER B 1 107 ? -1.981 -29.406 -6.625 1 88.19 107 SER B C 1
ATOM 3328 O O . SER B 1 107 ? -1.905 -30.391 -7.371 1 88.19 107 SER B O 1
ATOM 3330 N N . TYR B 1 108 ? -1.1 -29.172 -5.691 1 84.56 108 TYR B N 1
ATOM 3331 C CA . TYR B 1 108 ? 0.039 -30.047 -5.438 1 84.56 108 TYR B CA 1
ATOM 3332 C C . TYR B 1 108 ? -0.425 -31.438 -5 1 84.56 108 TYR B C 1
ATOM 3334 O O . TYR B 1 108 ? 0.118 -32.438 -5.449 1 84.56 108 TYR B O 1
ATOM 3342 N N . ARG B 1 109 ? -1.395 -31.5 -4.188 1 82.12 109 ARG B N 1
ATOM 3343 C CA . ARG B 1 109 ? -1.931 -32.781 -3.705 1 82.12 109 ARG B CA 1
ATOM 3344 C C . ARG B 1 109 ? -2.559 -33.562 -4.844 1 82.12 109 ARG B C 1
ATOM 3346 O O . ARG B 1 109 ? -2.576 -34.812 -4.805 1 82.12 109 ARG B O 1
ATOM 3353 N N . LYS B 1 110 ? -2.996 -32.875 -5.859 1 85 110 LYS B N 1
ATOM 3354 C CA . LYS B 1 110 ? -3.605 -33.531 -7.016 1 85 110 LYS B CA 1
ATOM 3355 C C . LYS B 1 110 ? -2.551 -33.938 -8.047 1 85 110 LYS B C 1
ATOM 3357 O O . LYS B 1 110 ? -2.881 -34.438 -9.117 1 85 110 LYS B O 1
ATOM 3362 N N . GLY B 1 111 ? -1.344 -33.594 -7.723 1 85.75 111 GLY B N 1
ATOM 3363 C CA . GLY B 1 111 ? -0.244 -33.969 -8.594 1 85.75 111 GLY B CA 1
ATOM 3364 C C . GLY B 1 111 ? 0.058 -32.906 -9.656 1 85.75 111 GLY B C 1
ATOM 3365 O O . GLY B 1 111 ? 0.903 -33.125 -10.523 1 85.75 111 GLY B O 1
ATOM 3366 N N . MET B 1 112 ? -0.647 -31.828 -9.609 1 87.75 112 MET B N 1
ATOM 3367 C CA . MET B 1 112 ? -0.347 -30.734 -10.523 1 87.75 112 MET B CA 1
ATOM 3368 C C . MET B 1 112 ? 0.911 -30 -10.086 1 87.75 112 MET B C 1
ATOM 3370 O O . MET B 1 112 ? 1.092 -29.719 -8.906 1 87.75 112 MET B O 1
ATOM 3374 N N . HIS B 1 113 ? 1.745 -29.656 -11.023 1 85.94 113 HIS B N 1
ATOM 3375 C CA . HIS B 1 113 ? 3.027 -29.078 -10.656 1 85.94 113 HIS B CA 1
ATOM 3376 C C . HIS B 1 113 ? 3.125 -27.625 -11.117 1 85.94 113 HIS B C 1
ATOM 3378 O O . HIS B 1 113 ? 2.693 -27.297 -12.227 1 85.94 113 HIS B O 1
ATOM 3384 N N . VAL B 1 114 ? 3.695 -26.859 -10.266 1 89.62 114 VAL B N 1
ATOM 3385 C CA . VAL B 1 114 ? 3.965 -25.469 -10.641 1 89.62 114 VAL B CA 1
ATOM 3386 C C . VAL B 1 114 ? 5.145 -25.422 -11.617 1 89.62 114 VAL B C 1
ATOM 3388 O O . VAL B 1 114 ? 6.199 -26 -11.344 1 89.62 114 VAL B O 1
ATOM 3391 N N . SER B 1 115 ? 4.945 -24.812 -12.695 1 91.19 115 SER B N 1
ATOM 3392 C CA . SER B 1 115 ? 5.977 -24.75 -13.734 1 91.19 115 SER B CA 1
ATOM 3393 C C . SER B 1 115 ? 6.438 -23.328 -13.977 1 91.19 115 SER B C 1
ATOM 3395 O O . SER B 1 115 ? 7.199 -23.062 -14.914 1 91.19 115 SER B O 1
ATOM 3397 N N . GLY B 1 116 ? 6.039 -22.453 -13.219 1 93.94 116 GLY B N 1
ATOM 3398 C CA . GLY B 1 116 ? 6.406 -21.047 -13.266 1 93.94 116 GLY B CA 1
ATOM 3399 C C . GLY B 1 116 ? 5.508 -20.172 -12.422 1 93.94 116 GLY B C 1
ATOM 3400 O O . GLY B 1 116 ? 4.387 -20.562 -12.078 1 93.94 116 GLY B O 1
ATOM 3401 N N . VAL B 1 117 ? 6.027 -19.094 -12.047 1 95.81 117 VAL B N 1
ATOM 3402 C CA . VAL B 1 117 ? 5.273 -18.062 -11.328 1 95.81 117 VAL B CA 1
ATOM 3403 C C . VAL B 1 117 ? 5.465 -16.703 -12.016 1 95.81 117 VAL B C 1
ATOM 3405 O O . VAL B 1 117 ? 6.59 -16.328 -12.336 1 95.81 117 VAL B O 1
ATOM 3408 N N . ILE B 1 118 ? 4.383 -16.094 -12.273 1 97.5 118 ILE B N 1
ATOM 3409 C CA . ILE B 1 118 ? 4.441 -14.766 -12.875 1 97.5 118 ILE B CA 1
ATOM 3410 C C . ILE B 1 118 ? 4.074 -13.719 -11.828 1 97.5 118 ILE B C 1
ATOM 3412 O O . ILE B 1 118 ? 3.02 -13.805 -11.195 1 97.5 118 ILE B O 1
ATOM 3416 N N . TYR B 1 119 ? 4.953 -12.805 -11.617 1 98 119 TYR B N 1
ATOM 3417 C CA . TYR B 1 119 ? 4.73 -11.68 -10.711 1 98 119 TYR B CA 1
ATOM 3418 C C . TYR B 1 119 ? 4.629 -10.367 -11.492 1 98 119 TYR B C 1
ATOM 3420 O O . TYR B 1 119 ? 5.598 -9.938 -12.117 1 98 119 TYR B O 1
ATOM 3428 N N . LEU B 1 120 ? 3.477 -9.68 -11.344 1 97.25 120 LEU B N 1
ATOM 3429 C CA . LEU B 1 120 ? 3.277 -8.453 -12.109 1 97.25 120 LEU B CA 1
ATOM 3430 C C . LEU B 1 120 ? 3.602 -7.223 -11.273 1 97.25 120 LEU B C 1
ATOM 3432 O O . LEU B 1 120 ? 3.275 -7.176 -10.086 1 97.25 120 LEU B O 1
ATOM 3436 N N . HIS B 1 121 ? 4.266 -6.297 -11.898 1 96.69 121 HIS B N 1
ATOM 3437 C CA . HIS B 1 121 ? 4.57 -4.996 -11.312 1 96.69 121 HIS B CA 1
ATOM 3438 C C . HIS B 1 121 ? 4.105 -3.863 -12.219 1 96.69 121 HIS B C 1
ATOM 3440 O O . HIS B 1 121 ? 4.512 -3.781 -13.383 1 96.69 121 HIS B O 1
ATOM 3446 N N . ASP B 1 122 ? 3.234 -3 -11.719 1 94.81 122 ASP B N 1
ATOM 3447 C CA . ASP B 1 122 ? 2.785 -1.81 -12.438 1 94.81 122 ASP B CA 1
ATOM 3448 C C . ASP B 1 122 ? 3.896 -0.766 -12.516 1 94.81 122 ASP B C 1
ATOM 3450 O O . ASP B 1 122 ? 4.188 -0.08 -11.539 1 94.81 122 ASP B O 1
ATOM 3454 N N . ILE B 1 123 ? 4.449 -0.578 -13.656 1 93.75 123 ILE B N 1
ATOM 3455 C CA . ILE B 1 123 ? 5.629 0.258 -13.852 1 93.75 123 ILE B CA 1
ATOM 3456 C C . ILE B 1 123 ? 5.238 1.73 -13.75 1 93.75 123 ILE B C 1
ATOM 3458 O O . ILE B 1 123 ? 6.105 2.6 -13.617 1 93.75 123 ILE B O 1
ATOM 3462 N N . SER B 1 124 ? 3.971 2.023 -13.812 1 91.5 124 SER B N 1
ATOM 3463 C CA . SER B 1 124 ? 3.531 3.414 -13.812 1 91.5 124 SER B CA 1
ATOM 3464 C C . SER B 1 124 ? 3.539 3.994 -12.398 1 91.5 124 SER B C 1
ATOM 3466 O O . SER B 1 124 ? 3.373 5.203 -12.219 1 91.5 124 SER B O 1
ATOM 3468 N N . ARG B 1 125 ? 3.74 3.197 -11.438 1 91.19 125 ARG B N 1
ATOM 3469 C CA . ARG B 1 125 ? 3.816 3.684 -10.062 1 91.19 125 ARG B CA 1
ATOM 3470 C C . ARG B 1 125 ? 5.043 4.566 -9.867 1 91.19 125 ARG B C 1
ATOM 3472 O O . ARG B 1 125 ? 6.117 4.273 -10.391 1 91.19 125 ARG B O 1
ATOM 3479 N N . ASP B 1 126 ? 4.867 5.605 -9.07 1 89.12 126 ASP B N 1
ATOM 3480 C CA . ASP B 1 126 ? 5.953 6.559 -8.891 1 89.12 126 ASP B CA 1
ATOM 3481 C C . ASP B 1 126 ? 6.82 6.18 -7.691 1 89.12 126 ASP B C 1
ATOM 3483 O O . ASP B 1 126 ? 7.891 6.754 -7.484 1 89.12 126 ASP B O 1
ATOM 3487 N N . GLY B 1 127 ? 6.402 5.297 -7.016 1 90.44 127 GLY B N 1
ATOM 3488 C CA . GLY B 1 127 ? 7.168 4.895 -5.844 1 90.44 127 GLY B CA 1
ATOM 3489 C C . GLY B 1 127 ? 7.117 3.402 -5.582 1 90.44 127 GLY B C 1
ATOM 3490 O O . GLY B 1 127 ? 6.164 2.73 -5.977 1 90.44 127 GLY B O 1
ATOM 3491 N N . PHE B 1 128 ? 8.258 2.855 -5.039 1 92.88 128 PHE B N 1
ATOM 3492 C CA . PHE B 1 128 ? 8.273 1.504 -4.496 1 92.88 128 PHE B CA 1
ATOM 3493 C C . PHE B 1 128 ? 8 1.521 -2.996 1 92.88 128 PHE B C 1
ATOM 3495 O O . PHE B 1 128 ? 8.93 1.64 -2.193 1 92.88 128 PHE B O 1
ATOM 3502 N N . THR B 1 129 ? 6.77 1.386 -2.65 1 91.19 129 THR B N 1
ATOM 3503 C CA . THR B 1 129 ? 6.27 1.575 -1.293 1 91.19 129 THR B CA 1
ATOM 3504 C C . THR B 1 129 ? 6.543 0.342 -0.438 1 91.19 129 THR B C 1
ATOM 3506 O O . THR B 1 129 ? 6.992 -0.687 -0.948 1 91.19 129 THR B O 1
ATOM 3509 N N . GLU B 1 130 ? 6.34 0.507 0.837 1 85.62 130 GLU B N 1
ATOM 3510 C CA . GLU B 1 130 ? 6.461 -0.625 1.749 1 85.62 130 GLU B CA 1
ATOM 3511 C C . GLU B 1 130 ? 5.508 -1.752 1.361 1 85.62 130 GLU B C 1
ATOM 3513 O O . GLU B 1 130 ? 5.863 -2.93 1.443 1 85.62 130 GLU B O 1
ATOM 3518 N N . SER B 1 131 ? 4.293 -1.38 1.041 1 86.38 131 SER B N 1
ATOM 3519 C CA . SER B 1 131 ? 3.316 -2.383 0.63 1 86.38 131 SER B CA 1
ATOM 3520 C C . SER B 1 131 ? 3.82 -3.188 -0.564 1 86.38 131 SER B C 1
ATOM 3522 O O . SER B 1 131 ? 3.619 -4.402 -0.629 1 86.38 131 SER B O 1
ATOM 3524 N N . LEU B 1 132 ? 4.445 -2.541 -1.524 1 91.62 132 LEU B N 1
ATOM 3525 C CA . LEU B 1 132 ? 5.008 -3.229 -2.682 1 91.62 132 LEU B CA 1
ATOM 3526 C C . LEU B 1 132 ? 6.16 -4.133 -2.266 1 91.62 132 LEU B C 1
ATOM 3528 O O . LEU B 1 132 ? 6.285 -5.254 -2.766 1 91.62 132 LEU B O 1
ATOM 3532 N N . SER B 1 133 ? 6.984 -3.592 -1.431 1 88.56 133 SER B N 1
ATOM 3533 C CA . SER B 1 133 ? 8.094 -4.383 -0.914 1 88.56 133 SER B CA 1
ATOM 3534 C C . SER B 1 133 ? 7.602 -5.641 -0.208 1 88.56 133 SER B C 1
ATOM 3536 O O . SER B 1 133 ? 8.164 -6.723 -0.389 1 88.56 133 SER B O 1
ATOM 3538 N N . ARG B 1 134 ? 6.617 -5.457 0.548 1 83.38 134 ARG B N 1
ATOM 3539 C CA . ARG B 1 134 ? 6.035 -6.586 1.267 1 83.38 134 ARG B CA 1
ATOM 3540 C C . ARG B 1 134 ? 5.441 -7.602 0.299 1 83.38 134 ARG B C 1
ATOM 3542 O O . ARG B 1 134 ? 5.52 -8.812 0.534 1 83.38 134 ARG B O 1
ATOM 3549 N N . ASN B 1 135 ? 4.777 -7.113 -0.645 1 90 135 ASN B N 1
ATOM 3550 C CA . ASN B 1 135 ? 4.227 -7.996 -1.669 1 90 135 ASN B CA 1
ATOM 3551 C C . ASN B 1 135 ? 5.312 -8.844 -2.32 1 90 135 ASN B C 1
ATOM 3553 O O . ASN B 1 135 ? 5.141 -10.055 -2.504 1 90 135 ASN B O 1
ATOM 3557 N N . LEU B 1 136 ? 6.391 -8.195 -2.678 1 91.62 136 LEU B N 1
ATOM 3558 C CA . LEU B 1 136 ? 7.512 -8.883 -3.307 1 91.62 136 LEU B CA 1
ATOM 3559 C C . LEU B 1 136 ? 8.109 -9.922 -2.363 1 91.62 136 LEU B C 1
ATOM 3561 O O . LEU B 1 136 ? 8.422 -11.039 -2.779 1 91.62 136 LEU B O 1
ATOM 3565 N N . THR B 1 137 ? 8.289 -9.555 -1.156 1 86.19 137 THR B N 1
ATOM 3566 C CA . THR B 1 137 ? 8.828 -10.469 -0.157 1 86.19 137 THR B CA 1
ATOM 3567 C C . THR B 1 137 ? 7.898 -11.664 0.041 1 86.19 137 THR B C 1
ATOM 3569 O O . THR B 1 137 ? 8.359 -12.805 0.166 1 86.19 137 THR B O 1
ATOM 3572 N N . MET B 1 138 ? 6.609 -11.344 0.105 1 85.69 138 MET B N 1
ATOM 3573 C CA . MET B 1 138 ? 5.613 -12.398 0.234 1 85.69 138 MET B CA 1
ATOM 3574 C C . MET B 1 138 ? 5.738 -13.406 -0.904 1 85.69 138 MET B C 1
ATOM 3576 O O . MET B 1 138 ? 5.742 -14.617 -0.669 1 85.69 138 MET B O 1
ATOM 3580 N N . MET B 1 139 ? 5.793 -12.922 -2.072 1 90.69 139 MET B N 1
ATOM 3581 C CA . MET B 1 139 ? 5.965 -13.789 -3.232 1 90.69 139 MET B CA 1
ATOM 3582 C C . MET B 1 139 ? 7.238 -14.617 -3.107 1 90.69 139 MET B C 1
ATOM 3584 O O . MET B 1 139 ? 7.23 -15.82 -3.375 1 90.69 139 MET B O 1
ATOM 3588 N N . SER B 1 140 ? 8.305 -13.992 -2.717 1 90 140 SER B N 1
ATOM 3589 C CA . SER B 1 140 ? 9.578 -14.688 -2.559 1 90 140 SER B CA 1
ATOM 3590 C C . SER B 1 140 ? 9.477 -15.805 -1.531 1 90 140 SER B C 1
ATOM 3592 O O . SER B 1 140 ? 10.039 -16.891 -1.724 1 90 140 SER B O 1
ATOM 3594 N N . LYS B 1 141 ? 8.758 -15.57 -0.508 1 83.12 141 LYS B N 1
ATOM 3595 C CA . LYS B 1 141 ? 8.617 -16.562 0.559 1 83.12 141 LYS B CA 1
ATOM 3596 C C . LYS B 1 141 ? 7.691 -17.688 0.136 1 83.12 141 LYS B C 1
ATOM 3598 O O . LYS B 1 141 ? 7.875 -18.844 0.55 1 83.12 141 LYS B O 1
ATOM 3603 N N . LEU B 1 142 ? 6.68 -17.359 -0.604 1 86.94 142 LEU B N 1
ATOM 3604 C CA . LEU B 1 142 ? 5.793 -18.391 -1.148 1 86.94 142 LEU B CA 1
ATOM 3605 C C . LEU B 1 142 ? 6.559 -19.328 -2.068 1 86.94 142 LEU B C 1
ATOM 3607 O O . LEU B 1 142 ? 6.34 -20.547 -2.039 1 86.94 142 LEU B O 1
ATOM 3611 N N . CYS B 1 143 ? 7.426 -18.781 -2.863 1 89.81 143 CYS B N 1
ATOM 3612 C CA . CYS B 1 143 ? 8.164 -19.547 -3.859 1 89.81 143 CYS B CA 1
ATOM 3613 C C . CYS B 1 143 ? 9.375 -20.219 -3.236 1 89.81 143 CYS B C 1
ATOM 3615 O O . CYS B 1 143 ? 9.641 -21.391 -3.504 1 89.81 143 CYS B O 1
ATOM 3617 N N . GLY B 1 144 ? 10.055 -19.484 -2.422 1 85.62 144 GLY B N 1
ATOM 3618 C CA . GLY B 1 144 ? 11.312 -19.969 -1.886 1 85.62 144 GLY B CA 1
ATOM 3619 C C . GLY B 1 144 ? 12.5 -19.688 -2.797 1 85.62 144 GLY B C 1
ATOM 3620 O O . GLY B 1 144 ? 12.336 -19.594 -4.016 1 85.62 144 GLY B O 1
ATOM 3621 N N . GLU B 1 145 ? 13.688 -19.688 -2.217 1 82.31 145 GLU B N 1
ATOM 3622 C CA . GLU B 1 145 ? 14.914 -19.391 -2.949 1 82.31 145 GLU B CA 1
ATOM 3623 C C . GLU B 1 145 ? 15.188 -20.438 -4.027 1 82.31 145 GLU B C 1
ATOM 3625 O O . GLU B 1 145 ? 15.68 -20.109 -5.105 1 82.31 145 GLU B O 1
ATOM 3630 N N . GLY B 1 146 ? 14.836 -21.625 -3.775 1 82.62 146 GLY B N 1
ATOM 3631 C CA . GLY B 1 146 ? 15.117 -22.719 -4.688 1 82.62 146 GLY B CA 1
ATOM 3632 C C . GLY B 1 146 ? 14.234 -22.719 -5.918 1 82.62 146 GLY B C 1
ATOM 3633 O O . GLY B 1 146 ? 14.523 -23.391 -6.902 1 82.62 146 GLY B O 1
ATOM 3634 N N . ALA B 1 147 ? 13.211 -21.938 -5.879 1 88.38 147 ALA B N 1
ATOM 3635 C CA . ALA B 1 147 ? 12.273 -21.906 -7 1 88.38 147 ALA B CA 1
ATOM 3636 C C . ALA B 1 147 ? 12.266 -20.531 -7.676 1 88.38 147 ALA B C 1
ATOM 3638 O O . ALA B 1 147 ? 11.438 -20.266 -8.547 1 88.38 147 ALA B O 1
ATOM 3639 N N . MET B 1 148 ? 13.258 -19.672 -7.391 1 91.38 148 MET B N 1
ATOM 3640 C CA . MET B 1 148 ? 13.242 -18.297 -7.891 1 91.38 148 MET B CA 1
ATOM 3641 C C . MET B 1 148 ? 13.555 -18.266 -9.383 1 91.38 148 MET B C 1
ATOM 3643 O O . MET B 1 148 ? 13.156 -17.328 -10.078 1 91.38 148 MET B O 1
ATOM 3647 N N . ASP B 1 149 ? 14.266 -19.234 -9.844 1 92 149 ASP B N 1
ATOM 3648 C CA . ASP B 1 149 ? 14.562 -19.281 -11.273 1 92 149 ASP B CA 1
ATOM 3649 C C . ASP B 1 149 ? 13.305 -19.594 -12.086 1 92 149 ASP B C 1
ATOM 3651 O O . ASP B 1 149 ? 13.312 -19.516 -13.312 1 92 149 ASP B O 1
ATOM 3655 N N . GLN B 1 150 ? 12.203 -19.875 -11.406 1 92.56 150 GLN B N 1
ATOM 3656 C CA . GLN B 1 150 ? 10.914 -20.109 -12.055 1 92.56 150 GLN B CA 1
ATOM 3657 C C . GLN B 1 150 ? 10 -18.891 -11.914 1 92.56 150 GLN B C 1
ATOM 3659 O O . GLN B 1 150 ? 8.789 -19 -12.156 1 92.56 150 GLN B O 1
ATOM 3664 N N . VAL B 1 151 ? 10.57 -17.828 -11.508 1 95.19 151 VAL B N 1
ATOM 3665 C CA . VAL B 1 151 ? 9.773 -16.625 -11.305 1 95.19 151 VAL B CA 1
ATOM 3666 C C . VAL B 1 151 ? 10.07 -15.609 -12.406 1 95.19 151 VAL B C 1
ATOM 3668 O O . VAL B 1 151 ? 11.234 -15.297 -12.672 1 95.19 151 VAL B O 1
ATOM 3671 N N . ALA B 1 152 ? 9.055 -15.18 -13.039 1 96.69 152 ALA B N 1
ATOM 3672 C CA . ALA B 1 152 ? 9.133 -14.078 -13.992 1 96.69 152 ALA B CA 1
ATOM 3673 C C . ALA B 1 152 ? 8.492 -12.82 -13.422 1 96.69 152 ALA B C 1
ATOM 3675 O O . ALA B 1 152 ? 7.285 -12.789 -13.164 1 96.69 152 ALA B O 1
ATOM 3676 N N . ILE B 1 153 ? 9.289 -11.773 -13.25 1 97.12 153 ILE B N 1
ATOM 3677 C CA . ILE B 1 153 ? 8.742 -10.469 -12.891 1 97.12 153 ILE B CA 1
ATOM 3678 C C . ILE B 1 153 ? 8.375 -9.695 -14.164 1 97.12 153 ILE B C 1
ATOM 3680 O O . ILE B 1 153 ? 9.234 -9.422 -15 1 97.12 153 ILE B O 1
ATOM 3684 N N . VAL B 1 154 ? 7.129 -9.344 -14.219 1 96.25 154 VAL B N 1
ATOM 3685 C CA . VAL B 1 154 ? 6.645 -8.727 -15.453 1 96.25 154 VAL B CA 1
ATOM 3686 C C . VAL B 1 154 ? 6.137 -7.316 -15.164 1 96.25 154 VAL B C 1
ATOM 3688 O O . VAL B 1 154 ? 5.234 -7.133 -14.344 1 96.25 154 VAL B O 1
ATOM 3691 N N . THR B 1 155 ? 6.73 -6.297 -15.836 1 95.12 155 THR B N 1
ATOM 3692 C CA . THR B 1 155 ? 6.258 -4.926 -15.695 1 95.12 155 THR B CA 1
ATOM 3693 C C . THR B 1 155 ? 5.121 -4.641 -16.672 1 95.12 155 THR B C 1
ATOM 3695 O O . THR B 1 155 ? 5.199 -5.004 -17.844 1 95.12 155 THR B O 1
ATOM 3698 N N . THR B 1 156 ? 4.055 -4.09 -16.125 1 92.62 156 THR B N 1
ATOM 3699 C CA . THR B 1 156 ? 2.855 -3.787 -16.906 1 92.62 156 THR B CA 1
ATOM 3700 C C . THR B 1 156 ? 2.611 -2.281 -16.953 1 92.62 156 THR B C 1
ATOM 3702 O O . THR B 1 156 ? 3.307 -1.513 -16.281 1 92.62 156 THR B O 1
ATOM 3705 N N . LYS B 1 157 ? 1.678 -1.808 -17.844 1 90.31 157 LYS B N 1
ATOM 3706 C CA . LYS B 1 157 ? 1.13 -0.458 -17.938 1 90.31 157 LYS B CA 1
ATOM 3707 C C . LYS B 1 157 ? 2.188 0.532 -18.422 1 90.31 157 LYS B C 1
ATOM 3709 O O . LYS B 1 157 ? 2.271 1.653 -17.906 1 90.31 157 LYS B O 1
ATOM 3714 N N . TRP B 1 158 ? 2.959 0.136 -19.297 1 87.75 158 TRP B N 1
ATOM 3715 C CA . TRP B 1 158 ? 3.969 0.992 -19.906 1 87.75 158 TRP B CA 1
ATOM 3716 C C . TRP B 1 158 ? 3.318 2.143 -20.672 1 87.75 158 TRP B C 1
ATOM 3718 O O . TRP B 1 158 ? 3.943 3.184 -20.891 1 87.75 158 TRP B O 1
ATOM 3728 N N . ASP B 1 159 ? 2.043 1.97 -21.062 1 82.12 159 ASP B N 1
ATOM 3729 C CA . ASP B 1 159 ? 1.305 2.973 -21.828 1 82.12 159 ASP B CA 1
ATOM 3730 C C . ASP B 1 159 ? 0.917 4.156 -20.938 1 82.12 159 ASP B C 1
ATOM 3732 O O . ASP B 1 159 ? 0.501 5.203 -21.438 1 82.12 159 ASP B O 1
ATOM 3736 N N . ARG B 1 160 ? 1.1 3.977 -19.672 1 84.06 160 ARG B N 1
ATOM 3737 C CA . ARG B 1 160 ? 0.75 5.043 -18.75 1 84.06 160 ARG B CA 1
ATOM 3738 C C . ARG B 1 160 ? 1.942 5.957 -18.484 1 84.06 160 ARG B C 1
ATOM 3740 O O . ARG B 1 160 ? 1.814 6.973 -17.797 1 84.06 160 ARG B O 1
ATOM 3747 N N . LEU B 1 161 ? 3.023 5.633 -19.016 1 87 161 LEU B N 1
ATOM 3748 C CA . LEU B 1 161 ? 4.23 6.426 -18.812 1 87 161 LEU B CA 1
ATOM 3749 C C . LEU B 1 161 ? 4.352 7.516 -19.875 1 87 161 LEU B C 1
ATOM 3751 O O . LEU B 1 161 ? 3.684 7.453 -20.906 1 87 161 LEU B O 1
ATOM 3755 N N . GLN B 1 162 ? 5.137 8.523 -19.547 1 81.69 162 GLN B N 1
ATOM 3756 C CA . GLN B 1 162 ? 5.363 9.609 -20.5 1 81.69 162 GLN B CA 1
ATOM 3757 C C . GLN B 1 162 ? 6.133 9.109 -21.734 1 81.69 162 GLN B C 1
ATOM 3759 O O . GLN B 1 162 ? 5.812 9.477 -22.859 1 81.69 162 GLN B O 1
ATOM 3764 N N . ASP B 1 163 ? 7.207 8.336 -21.484 1 83.12 163 ASP B N 1
ATOM 3765 C CA . ASP B 1 163 ? 7.996 7.742 -22.562 1 83.12 163 ASP B CA 1
ATOM 3766 C C . ASP B 1 163 ? 8.75 6.508 -22.062 1 83.12 163 ASP B C 1
ATOM 3768 O O . ASP B 1 163 ? 8.68 6.16 -20.891 1 83.12 163 ASP B O 1
ATOM 3772 N N . VAL B 1 164 ? 9.367 5.922 -23.031 1 83.56 164 VAL B N 1
ATOM 3773 C CA . VAL B 1 164 ? 10.062 4.668 -22.75 1 83.56 164 VAL B CA 1
ATOM 3774 C C . VAL B 1 164 ? 11.273 4.93 -21.859 1 83.56 164 VAL B C 1
ATOM 3776 O O . VAL B 1 164 ? 11.625 4.098 -21.031 1 83.56 164 VAL B O 1
ATOM 3779 N N . LYS B 1 165 ? 11.852 6.102 -22 1 87.31 165 LYS B N 1
ATOM 3780 C CA . LYS B 1 165 ? 13.023 6.449 -21.203 1 87.31 165 LYS B CA 1
ATOM 3781 C C . LYS B 1 165 ? 12.695 6.484 -19.719 1 87.31 165 LYS B C 1
ATOM 3783 O O . LYS B 1 165 ? 13.484 6.031 -18.875 1 87.31 165 LYS B O 1
ATOM 3788 N N . GLU B 1 166 ? 11.523 6.98 -19.391 1 88.75 166 GLU B N 1
ATOM 3789 C CA . GLU B 1 166 ? 11.07 6.98 -18 1 88.75 166 GLU B CA 1
ATOM 3790 C C . GLU B 1 166 ? 10.961 5.559 -17.453 1 88.75 166 GLU B C 1
ATOM 3792 O O . GLU B 1 166 ? 11.422 5.281 -16.344 1 88.75 166 GLU B O 1
ATOM 3797 N N . GLY B 1 167 ? 10.359 4.73 -18.219 1 89.69 167 GLY B N 1
ATOM 3798 C CA . GLY B 1 167 ? 10.188 3.346 -17.812 1 89.69 167 GLY B CA 1
ATOM 3799 C C . GLY B 1 167 ? 11.508 2.611 -17.641 1 89.69 167 GLY B C 1
ATOM 3800 O O . GLY B 1 167 ? 11.688 1.872 -16.672 1 89.69 167 GLY B O 1
ATOM 3801 N N . ASP B 1 168 ? 12.414 2.834 -18.594 1 90.25 168 ASP B N 1
ATOM 3802 C CA . ASP B 1 168 ? 13.719 2.191 -18.531 1 90.25 168 ASP B CA 1
ATOM 3803 C C . ASP B 1 168 ? 14.477 2.613 -17.266 1 90.25 168 ASP B C 1
ATOM 3805 O O . ASP B 1 168 ? 15.141 1.795 -16.641 1 90.25 168 ASP B O 1
ATOM 3809 N N . GLY B 1 169 ? 14.398 3.85 -17 1 92.38 169 GLY B N 1
ATOM 3810 C CA . GLY B 1 169 ? 15.016 4.324 -15.773 1 92.38 169 GLY B CA 1
ATOM 3811 C C . GLY B 1 169 ? 14.438 3.67 -14.523 1 92.38 169 GLY B C 1
ATOM 3812 O O . GLY B 1 169 ? 15.188 3.295 -13.617 1 92.38 169 GLY B O 1
ATOM 3813 N N . LYS B 1 170 ? 13.148 3.523 -14.508 1 93.94 170 LYS B N 1
ATOM 3814 C CA . LYS B 1 170 ? 12.484 2.885 -13.383 1 93.94 170 LYS B CA 1
ATOM 3815 C C . LYS B 1 170 ? 12.898 1.423 -13.25 1 93.94 170 LYS B C 1
ATOM 3817 O O . LYS B 1 170 ? 13.141 0.938 -12.141 1 93.94 170 LYS B O 1
ATOM 3822 N N . VAL B 1 171 ? 12.953 0.743 -14.359 1 93.62 171 VAL B N 1
ATOM 3823 C CA . VAL B 1 171 ? 13.344 -0.663 -14.344 1 93.62 171 VAL B CA 1
ATOM 3824 C C . VAL B 1 171 ? 14.766 -0.8 -13.812 1 93.62 171 VAL B C 1
ATOM 3826 O O . VAL B 1 171 ? 15.055 -1.699 -13.016 1 93.62 171 VAL B O 1
ATOM 3829 N N . GLU B 1 172 ? 15.609 0.067 -14.289 1 94.44 172 GLU B N 1
ATOM 3830 C CA . GLU B 1 172 ? 16.984 0.04 -13.812 1 94.44 172 GLU B CA 1
ATOM 3831 C C . GLU B 1 172 ? 17.047 0.236 -12.297 1 94.44 172 GLU B C 1
ATOM 3833 O O . GLU B 1 172 ? 17.797 -0.466 -11.609 1 94.44 172 GLU B O 1
ATOM 3838 N N . GLU B 1 173 ? 16.328 1.156 -11.828 1 95.19 173 GLU B N 1
ATOM 3839 C CA . GLU B 1 173 ? 16.281 1.4 -10.391 1 95.19 173 GLU B CA 1
ATOM 3840 C C . GLU B 1 173 ? 15.695 0.203 -9.648 1 95.19 173 GLU B C 1
ATOM 3842 O O . GLU B 1 173 ? 16.203 -0.183 -8.594 1 95.19 173 GLU B O 1
ATOM 3847 N N . LEU B 1 174 ? 14.625 -0.342 -10.156 1 96.19 174 LEU B N 1
ATOM 3848 C CA . LEU B 1 174 ? 14 -1.512 -9.547 1 96.19 174 LEU B CA 1
ATOM 3849 C C . LEU B 1 174 ? 14.984 -2.67 -9.461 1 96.19 174 LEU B C 1
ATOM 3851 O O . LEU B 1 174 ? 15.109 -3.301 -8.406 1 96.19 174 LEU B O 1
ATOM 3855 N N . ARG B 1 175 ? 15.695 -2.941 -10.578 1 95.88 175 ARG B N 1
ATOM 3856 C CA . ARG B 1 175 ? 16.672 -4.027 -10.633 1 95.88 175 ARG B CA 1
ATOM 3857 C C . ARG B 1 175 ? 17.766 -3.834 -9.594 1 95.88 175 ARG B C 1
ATOM 3859 O O . ARG B 1 175 ? 18.141 -4.781 -8.906 1 95.88 175 ARG B O 1
ATOM 3866 N N . LYS B 1 176 ? 18.203 -2.646 -9.5 1 94.12 176 LYS B N 1
ATOM 3867 C CA . LYS B 1 176 ? 19.359 -2.35 -8.664 1 94.12 176 LYS B CA 1
ATOM 3868 C C . LYS B 1 176 ? 18.969 -2.277 -7.191 1 94.12 176 LYS B C 1
ATOM 3870 O O . LYS B 1 176 ? 19.672 -2.824 -6.332 1 94.12 176 LYS B O 1
ATOM 3875 N N . ASP B 1 177 ? 17.859 -1.659 -6.922 1 92.44 177 ASP B N 1
ATOM 3876 C CA . ASP B 1 177 ? 17.609 -1.274 -5.535 1 92.44 177 ASP B CA 1
ATOM 3877 C C . ASP B 1 177 ? 16.594 -2.209 -4.887 1 92.44 177 ASP B C 1
ATOM 3879 O O . ASP B 1 177 ? 16.562 -2.355 -3.664 1 92.44 177 ASP B O 1
ATOM 3883 N N . PHE B 1 178 ? 15.75 -2.84 -5.652 1 92.94 178 PHE B N 1
ATOM 3884 C CA . PHE B 1 178 ? 14.625 -3.508 -5.012 1 92.94 178 PHE B CA 1
ATOM 3885 C C . PHE B 1 178 ? 14.539 -4.965 -5.445 1 92.94 178 PHE B C 1
ATOM 3887 O O . PHE B 1 178 ? 14.07 -5.816 -4.688 1 92.94 178 PHE B O 1
ATOM 3894 N N . TRP B 1 179 ? 14.977 -5.27 -6.691 1 95.69 179 TRP B N 1
ATOM 3895 C CA . TRP B 1 179 ? 14.836 -6.625 -7.215 1 95.69 179 TRP B CA 1
ATOM 3896 C C . TRP B 1 179 ? 16.172 -7.355 -7.191 1 95.69 179 TRP B C 1
ATOM 3898 O O . TRP B 1 179 ? 16.281 -8.492 -7.652 1 95.69 179 TRP B O 1
ATOM 3908 N N . SER B 1 180 ? 17.234 -6.785 -6.699 1 94 180 SER B N 1
ATOM 3909 C CA . SER B 1 180 ? 18.594 -7.316 -6.816 1 94 180 SER B CA 1
ATOM 3910 C C . SER B 1 180 ? 18.688 -8.727 -6.246 1 94 180 SER B C 1
ATOM 3912 O O . SER B 1 180 ? 19.266 -9.617 -6.875 1 94 180 SER B O 1
ATOM 3914 N N . LYS B 1 181 ? 18.109 -8.977 -5.121 1 91.5 181 LYS B N 1
ATOM 3915 C CA . LYS B 1 181 ? 18.219 -10.273 -4.461 1 91.5 181 LYS B CA 1
ATOM 3916 C C . LYS B 1 181 ? 17.469 -11.352 -5.246 1 91.5 181 LYS B C 1
ATOM 3918 O O . LYS B 1 181 ? 18.016 -12.438 -5.484 1 91.5 181 LYS B O 1
ATOM 3923 N N . ILE B 1 182 ? 16.25 -11.055 -5.633 1 93.25 182 ILE B N 1
ATOM 3924 C CA . ILE B 1 182 ? 15.469 -12.078 -6.305 1 93.25 182 ILE B CA 1
ATOM 3925 C C . ILE B 1 182 ? 16.062 -12.367 -7.684 1 93.25 182 ILE B C 1
ATOM 3927 O O . ILE B 1 182 ? 16.016 -13.5 -8.156 1 93.25 182 ILE B O 1
ATOM 3931 N N . LEU B 1 183 ? 16.594 -11.344 -8.297 1 95.44 183 LEU B N 1
ATOM 3932 C CA . LEU B 1 183 ? 17.266 -11.547 -9.57 1 95.44 183 LEU B CA 1
ATOM 3933 C C . LEU B 1 183 ? 18.531 -12.383 -9.398 1 95.44 183 LEU B C 1
ATOM 3935 O O . LEU B 1 183 ? 18.812 -13.258 -10.219 1 95.44 183 LEU B O 1
ATOM 3939 N N . ALA B 1 184 ? 19.234 -12.133 -8.359 1 93.62 184 ALA B N 1
ATOM 3940 C CA . ALA B 1 184 ? 20.422 -12.922 -8.055 1 93.62 184 ALA B CA 1
ATOM 3941 C C . ALA B 1 184 ? 20.062 -14.383 -7.797 1 93.62 184 ALA B C 1
ATOM 3943 O O . ALA B 1 184 ? 20.844 -15.281 -8.117 1 93.62 184 ALA B O 1
ATOM 3944 N N . ASP B 1 185 ? 18.875 -14.594 -7.305 1 92.38 185 ASP B N 1
ATOM 3945 C CA . ASP B 1 185 ? 18.422 -15.945 -6.977 1 92.38 185 ASP B CA 1
ATOM 3946 C C . ASP B 1 185 ? 17.859 -16.656 -8.203 1 92.38 185 ASP B C 1
ATOM 3948 O O . ASP B 1 185 ? 17.5 -17.828 -8.141 1 92.38 185 ASP B O 1
ATOM 3952 N N . GLY B 1 186 ? 17.75 -15.883 -9.305 1 93.81 186 GLY B N 1
ATOM 3953 C CA . GLY B 1 186 ? 17.453 -16.578 -10.547 1 93.81 186 GLY B CA 1
ATOM 3954 C C . GLY B 1 186 ? 16.203 -16.047 -11.242 1 93.81 186 GLY B C 1
ATOM 3955 O O . GLY B 1 186 ? 15.914 -16.438 -12.375 1 93.81 186 GLY B O 1
ATOM 3956 N N . ALA B 1 187 ? 15.422 -15.195 -10.547 1 95.31 187 ALA B N 1
ATOM 3957 C CA . ALA B 1 187 ? 14.25 -14.617 -11.195 1 95.31 187 ALA B CA 1
ATOM 3958 C C . ALA B 1 187 ? 14.648 -13.789 -12.414 1 95.31 187 ALA B C 1
ATOM 3960 O O . ALA B 1 187 ? 15.781 -13.32 -12.508 1 95.31 187 ALA B O 1
ATOM 3961 N N . ARG B 1 188 ? 13.742 -13.703 -13.336 1 94.5 188 ARG B N 1
ATOM 3962 C CA . ARG B 1 188 ? 13.953 -12.906 -14.539 1 94.5 188 ARG B CA 1
ATOM 3963 C C . ARG B 1 188 ? 12.852 -11.859 -14.703 1 94.5 188 ARG B C 1
ATOM 3965 O O . ARG B 1 188 ? 11.703 -12.109 -14.344 1 94.5 188 ARG B O 1
ATOM 3972 N N . ASP B 1 189 ? 13.234 -10.695 -15.211 1 94.31 189 ASP B N 1
ATOM 3973 C CA . ASP B 1 189 ? 12.227 -9.664 -15.414 1 94.31 189 ASP B CA 1
ATOM 3974 C C . ASP B 1 189 ? 11.938 -9.453 -16.906 1 94.31 189 ASP B C 1
ATOM 3976 O O . ASP B 1 189 ? 12.836 -9.57 -17.734 1 94.31 189 ASP B O 1
ATOM 3980 N N . PHE B 1 190 ? 10.664 -9.211 -17.172 1 93.06 190 PHE B N 1
ATOM 3981 C CA . PHE B 1 190 ? 10.156 -8.992 -18.516 1 93.06 190 PHE B CA 1
ATOM 3982 C C . PHE B 1 190 ? 9.273 -7.75 -18.578 1 93.06 190 PHE B C 1
ATOM 3984 O O . PHE B 1 190 ? 8.836 -7.246 -17.531 1 93.06 190 PHE B O 1
ATOM 3991 N N . ARG B 1 191 ? 9.109 -7.219 -19.812 1 89.44 191 ARG B N 1
ATOM 3992 C CA . ARG B 1 191 ? 8.18 -6.125 -20.078 1 89.44 191 ARG B CA 1
ATOM 3993 C C . ARG B 1 191 ? 7.043 -6.574 -20.984 1 89.44 191 ARG B C 1
ATOM 3995 O O . ARG B 1 191 ? 7.266 -7.32 -21.938 1 89.44 191 ARG B O 1
ATOM 4002 N N . VAL B 1 192 ? 5.863 -6.27 -20.547 1 85.5 192 VAL B N 1
ATOM 4003 C CA . VAL B 1 192 ? 4.727 -6.531 -21.422 1 85.5 192 VAL B CA 1
ATOM 4004 C C . VAL B 1 192 ? 4.074 -5.211 -21.828 1 85.5 192 VAL B C 1
ATOM 4006 O O . VAL B 1 192 ? 3.834 -4.344 -20.984 1 85.5 192 VAL B O 1
ATOM 4009 N N . GLN B 1 193 ? 4.035 -4.914 -23.047 1 72.5 193 GLN B N 1
ATOM 4010 C CA . GLN B 1 193 ? 3.426 -3.693 -23.578 1 72.5 193 GLN B CA 1
ATOM 4011 C C . GLN B 1 193 ? 2.227 -4.012 -24.469 1 72.5 193 GLN B C 1
ATOM 4013 O O . GLN B 1 193 ? 2.125 -5.117 -25 1 72.5 193 GLN B O 1
ATOM 4018 N N . PRO B 1 194 ? 1.331 -2.959 -24.406 1 62.34 194 PRO B N 1
ATOM 4019 C CA . PRO B 1 194 ? 0.239 -3.166 -25.359 1 62.34 194 PRO B CA 1
ATOM 4020 C C . PRO B 1 194 ? 0.722 -3.23 -26.812 1 62.34 194 PRO B C 1
ATOM 4022 O O . PRO B 1 194 ? 1.707 -2.576 -27.156 1 62.34 194 PRO B O 1
ATOM 4025 N N . PRO B 1 195 ? 0.221 -4.176 -27.453 1 56.53 195 PRO B N 1
ATOM 4026 C CA . PRO B 1 195 ? 0.638 -4.434 -28.844 1 56.53 195 PRO B CA 1
ATOM 4027 C C . PRO B 1 195 ? 0.655 -3.168 -29.703 1 56.53 195 PRO B C 1
ATOM 4029 O O . PRO B 1 195 ? 1.438 -3.07 -30.641 1 56.53 195 PRO B O 1
ATOM 4032 N N . ASP B 1 196 ? -0.197 -2.275 -29.391 1 55.59 196 ASP B N 1
ATOM 4033 C CA . ASP B 1 196 ? -0.432 -1.228 -30.375 1 55.59 196 ASP B CA 1
ATOM 4034 C C . ASP B 1 196 ? 0.603 -0.112 -30.25 1 55.59 196 ASP B C 1
ATOM 4036 O O . ASP B 1 196 ? 0.614 0.824 -31.062 1 55.59 196 ASP B O 1
ATOM 4040 N N . ASN B 1 197 ? 1.451 -0.283 -29.297 1 54.78 197 ASN B N 1
ATOM 4041 C CA . ASN B 1 197 ? 2.326 0.88 -29.188 1 54.78 197 ASN B CA 1
ATOM 4042 C C . ASN B 1 197 ? 3.791 0.499 -29.391 1 54.78 197 ASN B C 1
ATOM 4044 O O . ASN B 1 197 ? 4.449 0.038 -28.453 1 54.78 197 ASN B O 1
ATOM 4048 N N . MET B 1 198 ? 4.199 0.516 -30.672 1 53.91 198 MET B N 1
ATOM 4049 C CA . MET B 1 198 ? 5.547 0.163 -31.109 1 53.91 198 MET B CA 1
ATOM 4050 C C . MET B 1 198 ? 6.59 1.018 -30.406 1 53.91 198 MET B C 1
ATOM 4052 O O . MET B 1 198 ? 7.773 0.672 -30.375 1 53.91 198 MET B O 1
ATOM 4056 N N . ALA B 1 199 ? 6.145 2.117 -29.922 1 51.81 199 ALA B N 1
ATOM 4057 C CA . ALA B 1 199 ? 7.117 3.049 -29.359 1 51.81 199 ALA B CA 1
ATOM 4058 C C . ALA B 1 199 ? 7.758 2.477 -28.094 1 51.81 199 ALA B C 1
ATOM 4060 O O . ALA B 1 199 ? 8.867 2.869 -27.719 1 51.81 199 ALA B O 1
ATOM 4061 N N . TYR B 1 200 ? 7.156 1.459 -27.656 1 55.91 200 TYR B N 1
ATOM 4062 C CA . TYR B 1 200 ? 7.68 0.966 -26.391 1 55.91 200 TYR B CA 1
ATOM 4063 C C . TYR B 1 200 ? 8.328 -0.402 -26.562 1 55.91 200 TYR B C 1
ATOM 4065 O O . TYR B 1 200 ? 8.539 -1.123 -25.594 1 55.91 200 TYR B O 1
ATOM 4073 N N . PHE B 1 201 ? 8.648 -0.772 -27.781 1 53.53 201 PHE B N 1
ATOM 4074 C CA . PHE B 1 201 ? 9.242 -2.084 -28.031 1 53.53 201 PHE B CA 1
ATOM 4075 C C . PHE B 1 201 ? 10.703 -2.109 -27.594 1 53.53 201 PHE B C 1
ATOM 4077 O O . PHE B 1 201 ? 11.453 -1.169 -27.875 1 53.53 201 PHE B O 1
ATOM 4084 N N . SER B 1 202 ? 11.062 -2.746 -26.484 1 54.22 202 SER B N 1
ATOM 4085 C CA . SER B 1 202 ? 12.438 -2.986 -26.062 1 54.22 202 SER B CA 1
ATOM 4086 C C . SER B 1 202 ? 12.766 -4.477 -26.078 1 54.22 202 SER B C 1
ATOM 4088 O O . SER B 1 202 ? 11.891 -5.309 -26.312 1 54.22 202 SER B O 1
ATOM 4090 N N . ALA B 1 203 ? 14.117 -4.773 -26.094 1 49.66 203 ALA B N 1
ATOM 4091 C CA . ALA B 1 203 ? 14.617 -6.145 -26.031 1 49.66 203 ALA B CA 1
ATOM 4092 C C . ALA B 1 203 ? 13.891 -6.945 -24.953 1 49.66 203 ALA B C 1
ATOM 4094 O O . ALA B 1 203 ? 13.844 -8.18 -25.016 1 49.66 203 ALA B O 1
ATOM 4095 N N . TYR B 1 204 ? 13.305 -6.238 -24.078 1 54.03 204 TYR B N 1
ATOM 4096 C CA . TYR B 1 204 ? 12.672 -6.898 -22.953 1 54.03 204 TYR B CA 1
ATOM 4097 C C . TYR B 1 204 ? 11.18 -7.105 -23.203 1 54.03 204 TYR B C 1
ATOM 4099 O O . TYR B 1 204 ? 10.492 -7.727 -22.391 1 54.03 204 TYR B O 1
ATOM 4107 N N . HIS B 1 205 ? 10.828 -6.629 -24.391 1 61.81 205 HIS B N 1
ATOM 4108 C CA . HIS B 1 205 ? 9.422 -6.816 -24.719 1 61.81 205 HIS B CA 1
ATOM 4109 C C . HIS B 1 205 ? 9.125 -8.266 -25.078 1 61.81 205 HIS B C 1
ATOM 4111 O O . HIS B 1 205 ? 9.898 -8.898 -25.812 1 61.81 205 HIS B O 1
ATOM 4117 N N . ARG B 1 206 ? 8.32 -8.844 -24.328 1 65.25 206 ARG B N 1
ATOM 4118 C CA . ARG B 1 206 ? 7.848 -10.164 -24.719 1 65.25 206 ARG B CA 1
ATOM 4119 C C . ARG B 1 206 ? 6.32 -10.219 -24.734 1 65.25 206 ARG B C 1
ATOM 4121 O O . ARG B 1 206 ? 5.66 -9.508 -23.984 1 65.25 206 ARG B O 1
ATOM 4128 N N . ASP B 1 207 ? 5.945 -10.859 -25.781 1 82.31 207 ASP B N 1
ATOM 4129 C CA . ASP B 1 207 ? 4.551 -11.281 -25.75 1 82.31 207 ASP B CA 1
ATOM 4130 C C . ASP B 1 207 ? 4.281 -12.188 -24.547 1 82.31 207 ASP B C 1
ATOM 4132 O O . ASP B 1 207 ? 5.164 -12.93 -24.109 1 82.31 207 ASP B O 1
ATOM 4136 N N . PRO B 1 208 ? 3.145 -12.047 -23.938 1 89.62 208 PRO B N 1
ATOM 4137 C CA . PRO B 1 208 ? 2.801 -12.859 -22.766 1 89.62 208 PRO B CA 1
ATOM 4138 C C . PRO B 1 208 ? 3.127 -14.336 -22.969 1 89.62 208 PRO B C 1
ATOM 4140 O O . PRO B 1 208 ? 3.67 -14.984 -22.062 1 89.62 208 PRO B O 1
ATOM 4143 N N . TRP B 1 209 ? 2.908 -14.883 -24.125 1 90.44 209 TRP B N 1
ATOM 4144 C CA . TRP B 1 209 ? 3.193 -16.281 -24.391 1 90.44 209 TRP B CA 1
ATOM 4145 C C . TRP B 1 209 ? 4.699 -16.531 -24.453 1 90.44 209 TRP B C 1
ATOM 4147 O O . TRP B 1 209 ? 5.164 -17.641 -24.141 1 90.44 209 TRP B O 1
ATOM 4157 N N . GLY B 1 210 ? 5.422 -15.508 -24.906 1 90.06 210 GLY B N 1
ATOM 4158 C CA . GLY B 1 210 ? 6.871 -15.617 -24.844 1 90.06 210 GLY B CA 1
ATOM 4159 C C . GLY B 1 210 ? 7.402 -15.805 -23.438 1 90.06 210 GLY B C 1
ATOM 4160 O O . GLY B 1 210 ? 8.336 -16.578 -23.219 1 90.06 210 GLY B O 1
ATOM 4161 N N . ILE B 1 211 ? 6.824 -15.109 -22.5 1 93 211 ILE B N 1
ATOM 4162 C CA . ILE B 1 211 ? 7.199 -15.227 -21.094 1 93 211 ILE B CA 1
ATOM 4163 C C . ILE B 1 211 ? 6.879 -16.641 -20.594 1 93 211 ILE B C 1
ATOM 4165 O O . ILE B 1 211 ? 7.707 -17.266 -19.938 1 93 211 ILE B O 1
ATOM 4169 N N . VAL B 1 212 ? 5.711 -17.141 -20.953 1 93.75 212 VAL B N 1
ATOM 4170 C CA . VAL B 1 212 ? 5.273 -18.469 -20.547 1 93.75 212 VAL B CA 1
ATOM 4171 C C . VAL B 1 212 ? 6.223 -19.516 -21.125 1 93.75 212 VAL B C 1
ATOM 4173 O O . VAL B 1 212 ? 6.613 -20.453 -20.422 1 93.75 212 VAL B O 1
ATOM 4176 N N . ARG B 1 213 ? 6.578 -19.344 -22.359 1 91.88 213 ARG B N 1
ATOM 4177 C CA . ARG B 1 213 ? 7.504 -20.266 -23 1 91.88 213 ARG B CA 1
ATOM 4178 C C . ARG B 1 213 ? 8.828 -20.344 -22.25 1 91.88 213 ARG B C 1
ATOM 4180 O O . ARG B 1 213 ? 9.359 -21.422 -22.016 1 91.88 213 ARG B O 1
ATOM 4187 N N . ASP B 1 214 ? 9.32 -19.188 -21.922 1 91.31 214 ASP B N 1
ATOM 4188 C CA . ASP B 1 214 ? 10.586 -19.125 -21.188 1 91.31 214 ASP B CA 1
ATOM 4189 C C . ASP B 1 214 ? 10.477 -19.875 -19.859 1 91.31 214 ASP B C 1
ATOM 4191 O O . ASP B 1 214 ? 11.406 -20.578 -19.469 1 91.31 214 ASP B O 1
ATOM 4195 N N . LEU B 1 215 ? 9.398 -19.688 -19.172 1 92.88 215 LEU B N 1
ATOM 4196 C CA . LEU B 1 215 ? 9.172 -20.359 -17.891 1 92.88 215 LEU B CA 1
ATOM 4197 C C . LEU B 1 215 ? 9.117 -21.875 -18.078 1 92.88 215 LEU B C 1
ATOM 4199 O O . LEU B 1 215 ? 9.727 -22.625 -17.297 1 92.88 215 LEU B O 1
ATOM 4203 N N . LEU B 1 216 ? 8.469 -22.344 -19.094 1 91.44 216 LEU B N 1
ATOM 4204 C CA . LEU B 1 216 ? 8.32 -23.781 -19.359 1 91.44 216 LEU B CA 1
ATOM 4205 C C . LEU B 1 216 ? 9.656 -24.406 -19.734 1 91.44 216 LEU B C 1
ATOM 4207 O O . LEU B 1 216 ? 9.945 -25.531 -19.328 1 91.44 216 LEU B O 1
ATOM 4211 N N . LEU B 1 217 ? 10.398 -23.703 -20.516 1 90.56 217 LEU B N 1
ATOM 4212 C CA . LEU B 1 217 ? 11.719 -24.203 -20.875 1 90.56 217 LEU B CA 1
ATOM 4213 C C . LEU B 1 217 ? 12.594 -24.391 -19.641 1 90.56 217 LEU B C 1
ATOM 4215 O O . LEU B 1 217 ? 13.305 -25.391 -19.531 1 90.56 217 LEU B O 1
ATOM 4219 N N . THR B 1 218 ? 12.523 -23.422 -18.766 1 89.19 218 THR B N 1
ATOM 4220 C CA . THR B 1 218 ? 13.273 -23.516 -17.531 1 89.19 218 THR B CA 1
ATOM 4221 C C . THR B 1 218 ? 12.781 -24.688 -16.688 1 89.19 218 THR B C 1
ATOM 4223 O O . THR B 1 218 ? 13.586 -25.422 -16.109 1 89.19 218 THR B O 1
ATOM 4226 N N . ALA B 1 219 ? 11.5 -24.844 -16.594 1 87.94 219 ALA B N 1
ATOM 4227 C CA . ALA B 1 219 ? 10.898 -25.922 -15.82 1 87.94 219 ALA B CA 1
ATOM 4228 C C . ALA B 1 219 ? 11.289 -27.297 -16.375 1 87.94 219 ALA B C 1
ATOM 4230 O O . ALA B 1 219 ? 11.57 -28.219 -15.625 1 87.94 219 ALA B O 1
ATOM 4231 N N . ASN B 1 220 ? 11.305 -27.391 -17.656 1 86.38 220 ASN B N 1
ATOM 4232 C CA . ASN B 1 220 ? 11.648 -28.641 -18.312 1 86.38 220 ASN B CA 1
ATOM 4233 C C . ASN B 1 220 ? 13.117 -29.016 -18.094 1 86.38 220 ASN B C 1
ATOM 4235 O O . ASN B 1 220 ? 13.469 -30.188 -18.031 1 86.38 220 ASN B O 1
ATOM 4239 N N . ALA B 1 221 ? 13.859 -27.984 -18.031 1 83.5 221 ALA B N 1
ATOM 4240 C CA . ALA B 1 221 ? 15.281 -28.234 -17.797 1 83.5 221 ALA B CA 1
ATOM 4241 C C . ALA B 1 221 ? 15.508 -28.812 -16.391 1 83.5 221 ALA B C 1
ATOM 4243 O O . ALA B 1 221 ? 16.438 -29.578 -16.172 1 83.5 221 ALA B O 1
ATOM 4244 N N . ARG B 1 222 ? 14.789 -28.469 -15.383 1 77.31 222 ARG B N 1
ATOM 4245 C CA . ARG B 1 222 ? 14.859 -28.969 -14.016 1 77.31 222 ARG B CA 1
ATOM 4246 C C . ARG B 1 222 ? 14.109 -30.297 -13.875 1 77.31 222 ARG B C 1
ATOM 4248 O O . ARG B 1 222 ? 14.234 -30.984 -12.852 1 77.31 222 ARG B O 1
ATOM 4255 N N . ASP B 1 223 ? 13.609 -30.828 -14.766 1 64.31 223 ASP B N 1
ATOM 4256 C CA . ASP B 1 223 ? 12.57 -31.828 -14.633 1 64.31 223 ASP B CA 1
ATOM 4257 C C . ASP B 1 223 ? 11.398 -31.312 -13.805 1 64.31 223 ASP B C 1
ATOM 4259 O O . ASP B 1 223 ? 11.547 -31.031 -12.617 1 64.31 223 ASP B O 1
ATOM 4263 N N . ALA B 1 224 ? 10.336 -30.906 -14.305 1 55.53 224 ALA B N 1
ATOM 4264 C CA . ALA B 1 224 ? 9.156 -30.203 -13.805 1 55.53 224 ALA B CA 1
ATOM 4265 C C . ALA B 1 224 ? 8.734 -30.766 -12.445 1 55.53 224 ALA B C 1
ATOM 4267 O O . ALA B 1 224 ? 8.305 -30 -11.57 1 55.53 224 ALA B O 1
ATOM 4268 N N . GLN B 1 225 ? 8.945 -32.031 -12.305 1 59.41 225 GLN B N 1
ATOM 4269 C CA . GLN B 1 225 ? 8.469 -32.688 -11.094 1 59.41 225 GLN B CA 1
ATOM 4270 C C . GLN B 1 225 ? 9.258 -32.219 -9.875 1 59.41 225 GLN B C 1
ATOM 4272 O O . GLN B 1 225 ? 8.797 -32.375 -8.734 1 59.41 225 GLN B O 1
ATOM 4277 N N . ASP B 1 226 ? 10.203 -31.391 -10.266 1 64.75 226 ASP B N 1
ATOM 4278 C CA . ASP B 1 226 ? 11.102 -31.078 -9.156 1 64.75 226 ASP B CA 1
ATOM 4279 C C . ASP B 1 226 ? 10.852 -29.656 -8.641 1 64.75 226 ASP B C 1
ATOM 4281 O O . ASP B 1 226 ? 11.367 -29.281 -7.582 1 64.75 226 ASP B O 1
ATOM 4285 N N . VAL B 1 227 ? 9.922 -29.047 -9.312 1 71.25 227 VAL B N 1
ATOM 4286 C CA . VAL B 1 227 ? 9.742 -27.688 -8.828 1 71.25 227 VAL B CA 1
ATOM 4287 C C . VAL B 1 227 ? 8.617 -27.656 -7.789 1 71.25 227 VAL B C 1
ATOM 4289 O O . VAL B 1 227 ? 7.457 -27.922 -8.109 1 71.25 227 VAL B O 1
ATOM 4292 N N . ILE B 1 228 ? 8.984 -27.547 -6.562 1 77.69 228 ILE B N 1
ATOM 4293 C CA . ILE B 1 228 ? 8.031 -27.406 -5.469 1 77.69 228 ILE B CA 1
ATOM 4294 C C . ILE B 1 228 ? 8.219 -26.047 -4.789 1 77.69 228 ILE B C 1
ATOM 4296 O O . ILE B 1 228 ? 9.328 -25.703 -4.391 1 77.69 228 ILE B O 1
ATOM 4300 N N . LEU B 1 229 ? 7.145 -25.297 -4.82 1 80.5 229 LEU B N 1
ATOM 4301 C CA . LEU B 1 229 ? 7.215 -24.031 -4.113 1 80.5 229 LEU B CA 1
ATOM 4302 C C . LEU B 1 229 ? 7.395 -24.25 -2.613 1 80.5 229 LEU B C 1
ATOM 4304 O O . LEU B 1 229 ? 6.957 -25.266 -2.072 1 80.5 229 LEU B O 1
ATOM 4308 N N . GLN B 1 230 ? 8.016 -23.25 -2.031 1 80.75 230 GLN B N 1
ATOM 4309 C CA . GLN B 1 230 ? 8.281 -23.344 -0.6 1 80.75 230 GLN B CA 1
ATOM 4310 C C . GLN B 1 230 ? 6.996 -23.562 0.192 1 80.75 230 GLN B C 1
ATOM 4312 O O . GLN B 1 230 ? 6.965 -24.344 1.134 1 80.75 230 GLN B O 1
ATOM 4317 N N . ILE B 1 231 ? 5.965 -22.891 -0.203 1 77.44 231 ILE B N 1
ATOM 4318 C CA . ILE B 1 231 ? 4.707 -22.969 0.53 1 77.44 231 ILE B CA 1
ATOM 4319 C C . ILE B 1 231 ? 4.133 -24.391 0.403 1 77.44 231 ILE B C 1
ATOM 4321 O O . ILE B 1 231 ? 3.547 -24.906 1.352 1 77.44 231 ILE B O 1
ATOM 4325 N N . GLN B 1 232 ? 4.277 -24.984 -0.71 1 78.69 232 GLN B N 1
ATOM 4326 C CA . GLN B 1 232 ? 3.818 -26.344 -0.927 1 78.69 232 GLN B CA 1
ATOM 4327 C C . GLN B 1 232 ? 4.637 -27.344 -0.107 1 78.69 232 GLN B C 1
ATOM 4329 O O . GLN B 1 232 ? 4.078 -28.203 0.568 1 78.69 232 GLN B O 1
ATOM 4334 N N . HIS B 1 233 ? 5.91 -27.109 -0.195 1 83 233 HIS B N 1
ATOM 4335 C CA . HIS B 1 233 ? 6.797 -27.953 0.594 1 83 233 HIS B CA 1
ATOM 4336 C C . HIS B 1 233 ? 6.5 -27.828 2.084 1 83 233 HIS B C 1
ATOM 4338 O O . HIS B 1 233 ? 6.43 -28.828 2.797 1 83 233 HIS B O 1
ATOM 4344 N N . GLU B 1 234 ? 6.324 -26.703 2.514 1 78.31 234 GLU B N 1
ATOM 4345 C CA . GLU B 1 234 ? 6.129 -26.422 3.934 1 78.31 234 GLU B CA 1
ATOM 4346 C C . GLU B 1 234 ? 4.805 -27 4.426 1 78.31 234 GLU B C 1
ATOM 4348 O O . GLU B 1 234 ? 4.746 -27.609 5.488 1 78.31 234 GLU B O 1
ATOM 4353 N N . ILE B 1 235 ? 3.803 -26.859 3.648 1 71.25 235 ILE B N 1
ATOM 4354 C CA . ILE B 1 235 ? 2.473 -27.234 4.117 1 71.25 235 ILE B CA 1
ATOM 4355 C C . ILE B 1 235 ? 2.223 -28.719 3.828 1 71.25 235 ILE B C 1
ATOM 4357 O O . ILE B 1 235 ? 1.721 -29.453 4.688 1 71.25 235 ILE B O 1
ATOM 4361 N N . VAL B 1 236 ? 2.602 -29.203 2.682 1 74.31 236 VAL B N 1
ATOM 4362 C CA . VAL B 1 236 ? 2.232 -30.547 2.266 1 74.31 236 VAL B CA 1
ATOM 4363 C C . VAL B 1 236 ? 3.281 -31.547 2.756 1 74.31 236 VAL B C 1
ATOM 4365 O O . VAL B 1 236 ? 2.947 -32.531 3.414 1 74.31 236 VAL B O 1
ATOM 4368 N N . ASP B 1 237 ? 4.496 -31.266 2.508 1 80 237 ASP B N 1
ATOM 4369 C CA . ASP B 1 237 ? 5.547 -32.219 2.848 1 80 237 ASP B CA 1
ATOM 4370 C C . ASP B 1 237 ? 5.91 -32.125 4.328 1 80 237 ASP B C 1
ATOM 4372 O O . ASP B 1 237 ? 6.012 -33.156 5.012 1 80 237 ASP B O 1
ATOM 4376 N N . ARG B 1 238 ? 6.066 -30.891 4.848 1 80.75 238 ARG B N 1
ATOM 4377 C CA . ARG B 1 238 ? 6.504 -30.688 6.227 1 80.75 238 ARG B CA 1
ATOM 4378 C C . ARG B 1 238 ? 5.312 -30.562 7.168 1 80.75 238 ARG B C 1
ATOM 4380 O O . ARG B 1 238 ? 5.48 -30.516 8.391 1 80.75 238 ARG B O 1
ATOM 4387 N N . LYS B 1 239 ? 4.086 -30.469 6.586 1 77.69 239 LYS B N 1
ATOM 4388 C CA . LYS B 1 239 ? 2.828 -30.453 7.324 1 77.69 239 LYS B CA 1
ATOM 4389 C C . LYS B 1 239 ? 2.773 -29.266 8.281 1 77.69 239 LYS B C 1
ATOM 4391 O O . LYS B 1 239 ? 2.365 -29.406 9.438 1 77.69 239 LYS B O 1
ATOM 4396 N N . LEU B 1 240 ? 3.439 -28.203 7.742 1 67.25 240 LEU B N 1
ATOM 4397 C CA . LEU B 1 240 ? 3.367 -26.984 8.531 1 67.25 240 LEU B CA 1
ATOM 4398 C C . LEU B 1 240 ? 2.016 -26.297 8.352 1 67.25 240 LEU B C 1
ATOM 4400 O O . LEU B 1 240 ? 1.398 -26.406 7.285 1 67.25 240 LEU B O 1
ATOM 4404 N N . LEU B 1 241 ? 1.615 -25.656 9.359 1 63.25 241 LEU B N 1
ATOM 4405 C CA . LEU B 1 241 ? 0.479 -24.75 9.227 1 63.25 241 LEU B CA 1
ATOM 4406 C C . LEU B 1 241 ? 0.9 -23.438 8.57 1 63.25 241 LEU B C 1
ATOM 4408 O O . LEU B 1 241 ? 2.074 -23.062 8.617 1 63.25 241 LEU B O 1
ATOM 4412 N N . LEU B 1 242 ? -0.024 -22.75 7.93 1 62.78 242 LEU B N 1
ATOM 4413 C CA . LEU B 1 242 ? 0.262 -21.547 7.145 1 62.78 242 LEU B CA 1
ATOM 4414 C C . LEU B 1 242 ? 1.046 -20.531 7.969 1 62.78 242 LEU B C 1
ATOM 4416 O O . LEU B 1 242 ? 2.062 -20.016 7.512 1 62.78 242 LEU B O 1
ATOM 4420 N N . PRO B 1 243 ? 0.685 -20.281 9.219 1 59.78 243 PRO B N 1
ATOM 4421 C CA . PRO B 1 243 ? 1.415 -19.281 10 1 59.78 243 PRO B CA 1
ATOM 4422 C C . PRO B 1 243 ? 2.867 -19.672 10.258 1 59.78 243 PRO B C 1
ATOM 4424 O O . PRO B 1 243 ? 3.699 -18.828 10.578 1 59.78 243 PRO B O 1
ATOM 4427 N N . GLN B 1 244 ? 3.156 -20.953 10.039 1 60.94 244 GLN B N 1
ATOM 4428 C CA . GLN B 1 244 ? 4.5 -21.469 10.281 1 60.94 244 GLN B CA 1
ATOM 4429 C C . GLN B 1 244 ? 5.363 -21.359 9.031 1 60.94 244 GLN B C 1
ATOM 4431 O O . GLN B 1 244 ? 6.582 -21.531 9.094 1 60.94 244 GLN B O 1
ATOM 4436 N N . THR B 1 245 ? 4.738 -21.141 8.039 1 68.44 245 THR B N 1
ATOM 4437 C CA . THR B 1 245 ? 5.473 -21.031 6.785 1 68.44 245 THR B CA 1
ATOM 4438 C C . THR B 1 245 ? 6.227 -19.703 6.711 1 68.44 245 THR B C 1
ATOM 4440 O O . THR B 1 245 ? 5.934 -18.781 7.465 1 68.44 245 THR B O 1
ATOM 4443 N N . GLU B 1 246 ? 7.219 -19.625 5.859 1 70.44 246 GLU B N 1
ATOM 4444 C CA . GLU B 1 246 ? 7.957 -18.391 5.656 1 70.44 246 GLU B CA 1
ATOM 4445 C C . GLU B 1 246 ? 7.039 -17.266 5.176 1 70.44 246 GLU B C 1
ATOM 4447 O O . GLU B 1 246 ? 7.188 -16.109 5.586 1 70.44 246 GLU B O 1
ATOM 4452 N N . ALA B 1 247 ? 6.105 -17.578 4.352 1 70.38 247 ALA B N 1
ATOM 4453 C CA . ALA B 1 247 ? 5.137 -16.594 3.893 1 70.38 247 ALA B CA 1
ATOM 4454 C C . ALA B 1 247 ? 4.238 -16.125 5.035 1 70.38 247 ALA B C 1
ATOM 4456 O O . ALA B 1 247 ? 3.93 -14.93 5.148 1 70.38 247 ALA B O 1
ATOM 4457 N N . GLY B 1 248 ? 3.873 -17.062 5.793 1 63.91 248 GLY B N 1
ATOM 4458 C CA . GLY B 1 248 ? 3.078 -16.719 6.961 1 63.91 248 GLY B CA 1
ATOM 4459 C C . GLY B 1 248 ? 3.814 -15.828 7.945 1 63.91 248 GLY B C 1
ATOM 4460 O O . GLY B 1 248 ? 3.234 -14.883 8.492 1 63.91 248 GLY B O 1
ATOM 4461 N N . LYS B 1 249 ? 5.094 -16.125 8.109 1 62.94 249 LYS B N 1
ATOM 4462 C CA . LYS B 1 249 ? 5.934 -15.336 9 1 62.94 249 LYS B CA 1
ATOM 4463 C C . LYS B 1 249 ? 6.098 -13.914 8.484 1 62.94 249 LYS B C 1
ATOM 4465 O O . LYS B 1 249 ? 6.156 -12.961 9.266 1 62.94 249 LYS B O 1
ATOM 4470 N N . GLU B 1 250 ? 6.246 -13.789 7.227 1 65.94 250 GLU B N 1
ATOM 4471 C CA . GLU B 1 250 ? 6.367 -12.469 6.625 1 65.94 250 GLU B CA 1
ATOM 4472 C C . GLU B 1 250 ? 5.152 -11.602 6.953 1 65.94 250 GLU B C 1
ATOM 4474 O O . GLU B 1 250 ? 5.293 -10.398 7.203 1 65.94 250 GLU B O 1
ATOM 4479 N N . LEU B 1 251 ? 4.117 -12.117 6.875 1 61.19 251 LEU B N 1
ATOM 4480 C CA . LEU B 1 251 ? 2.898 -11.383 7.199 1 61.19 251 LEU B CA 1
ATOM 4481 C C . LEU B 1 251 ? 2.891 -10.961 8.664 1 61.19 251 LEU B C 1
ATOM 4483 O O . LEU B 1 251 ? 2.443 -9.859 9 1 61.19 251 LEU B O 1
ATOM 4487 N N . GLN B 1 252 ? 3.635 -11.812 9.406 1 54.91 252 GLN B N 1
ATOM 4488 C CA . GLN B 1 252 ? 3.695 -11.57 10.844 1 54.91 252 GLN B CA 1
ATOM 4489 C C . GLN B 1 252 ? 4.738 -10.516 11.188 1 54.91 252 GLN B C 1
ATOM 4491 O O . GLN B 1 252 ? 4.539 -9.711 12.102 1 54.91 252 GLN B O 1
ATOM 4496 N N . MET B 1 253 ? 5.844 -10.586 10.562 1 51.56 253 MET B N 1
ATOM 4497 C CA . MET B 1 253 ? 6.945 -9.656 10.82 1 51.56 253 MET B CA 1
ATOM 4498 C C . MET B 1 253 ? 6.484 -8.211 10.672 1 51.56 253 MET B C 1
ATOM 4500 O O . MET B 1 253 ? 6.871 -7.348 11.461 1 51.56 253 MET B O 1
ATOM 4504 N N . SER B 1 254 ? 5.758 -7.965 9.75 1 50.25 254 SER B N 1
ATOM 4505 C CA . SER B 1 254 ? 5.289 -6.586 9.641 1 50.25 254 SER B CA 1
ATOM 4506 C C . SER B 1 254 ? 4.562 -6.145 10.906 1 50.25 254 SER B C 1
ATOM 4508 O O . SER B 1 254 ? 4.75 -5.023 11.375 1 50.25 254 SER B O 1
ATOM 4510 N N . LEU B 1 255 ? 3.986 -7.012 11.484 1 46.09 255 LEU B N 1
ATOM 4511 C CA . LEU B 1 255 ? 3.271 -6.762 12.727 1 46.09 255 LEU B CA 1
ATOM 4512 C C . LEU B 1 255 ? 4.242 -6.656 13.898 1 46.09 255 LEU B C 1
ATOM 4514 O O . LEU B 1 255 ? 4.105 -5.773 14.75 1 46.09 255 LEU B O 1
ATOM 4518 N N . ALA B 1 256 ? 5.145 -7.516 13.867 1 45.75 256 ALA B N 1
ATOM 4519 C CA . ALA B 1 256 ? 6.16 -7.555 14.922 1 45.75 256 ALA B CA 1
ATOM 4520 C C . ALA B 1 256 ? 6.969 -6.262 14.953 1 45.75 256 ALA B C 1
ATOM 4522 O O . ALA B 1 256 ? 7.27 -5.734 16.031 1 45.75 256 ALA B O 1
ATOM 4523 N N . ASN B 1 257 ? 7.262 -5.859 13.859 1 45.31 257 ASN B N 1
ATOM 4524 C CA . ASN B 1 257 ? 8.008 -4.609 13.797 1 45.31 257 ASN B CA 1
ATOM 4525 C C . ASN B 1 257 ? 7.227 -3.453 14.406 1 45.31 257 ASN B C 1
ATOM 4527 O O . ASN B 1 257 ? 7.793 -2.611 15.102 1 45.31 257 ASN B O 1
ATOM 4531 N N . LEU B 1 258 ? 6.02 -3.479 14.086 1 44.22 258 LEU B N 1
ATOM 4532 C CA . LEU B 1 258 ? 5.176 -2.436 14.656 1 44.22 258 LEU B CA 1
ATOM 4533 C C . LEU B 1 258 ? 5.105 -2.566 16.172 1 44.22 258 LEU B C 1
ATOM 4535 O O . LEU B 1 258 ? 5.172 -1.564 16.891 1 44.22 258 LEU B O 1
ATOM 4539 N N . LEU B 1 259 ? 5.031 -3.779 16.516 1 44.25 259 LEU B N 1
ATOM 4540 C CA . LEU B 1 259 ? 4.969 -4.035 17.953 1 44.25 259 LEU B CA 1
ATOM 4541 C C . LEU B 1 259 ? 6.27 -3.633 18.641 1 44.25 259 LEU B C 1
ATOM 4543 O O . LEU B 1 259 ? 6.254 -3.076 19.734 1 44.25 259 LEU B O 1
ATOM 4547 N N . LYS B 1 260 ? 7.305 -3.928 17.984 1 43.94 260 LYS B N 1
ATOM 4548 C CA . LYS B 1 260 ? 8.617 -3.514 18.469 1 43.94 260 LYS B CA 1
ATOM 4549 C C . LYS B 1 260 ? 8.703 -1.996 18.609 1 43.94 260 LYS B C 1
ATOM 4551 O O . LYS B 1 260 ? 9.18 -1.484 19.625 1 43.94 260 LYS B O 1
ATOM 4556 N N . LYS B 1 261 ? 8.297 -1.362 17.688 1 41.81 261 LYS B N 1
ATOM 4557 C CA . LYS B 1 261 ? 8.344 0.096 17.703 1 41.81 261 LYS B CA 1
ATOM 4558 C C . LYS B 1 261 ? 7.434 0.655 18.797 1 41.81 261 LYS B C 1
ATOM 4560 O O . LYS B 1 261 ? 7.805 1.604 19.5 1 41.81 261 LYS B O 1
ATOM 4565 N N . ALA B 1 262 ? 6.191 0.023 18.828 1 42.03 262 ALA B N 1
ATOM 4566 C CA . ALA B 1 262 ? 5.293 0.403 19.922 1 42.03 262 ALA B CA 1
ATOM 4567 C C . ALA B 1 262 ? 5.961 0.214 21.281 1 42.03 262 ALA B C 1
ATOM 4569 O O . ALA B 1 262 ? 5.828 1.06 22.156 1 42.03 262 ALA B O 1
ATOM 4570 N N . LYS B 1 263 ? 6.672 -0.811 21.266 1 43.78 263 LYS B N 1
ATOM 4571 C CA . LYS B 1 263 ? 7.426 -1.104 22.469 1 43.78 263 LYS B CA 1
ATOM 4572 C C . LYS B 1 263 ? 8.5 -0.051 22.719 1 43.78 263 LYS B C 1
ATOM 4574 O O . LYS B 1 263 ? 8.695 0.39 23.859 1 43.78 263 LYS B O 1
ATOM 4579 N N . ASP B 1 264 ? 9.125 0.266 21.656 1 45.34 264 ASP B N 1
ATOM 4580 C CA . ASP B 1 264 ? 10.148 1.306 21.75 1 45.34 264 ASP B CA 1
ATOM 4581 C C . ASP B 1 264 ? 9.539 2.641 22.172 1 45.34 264 ASP B C 1
ATOM 4583 O O . ASP B 1 264 ? 10.125 3.367 22.969 1 45.34 264 ASP B O 1
ATOM 4587 N N . LEU B 1 265 ? 8.398 2.811 21.625 1 43.25 265 LEU B N 1
ATOM 4588 C CA . LEU B 1 265 ? 7.688 4.031 22 1 43.25 265 LEU B CA 1
ATOM 4589 C C . LEU B 1 265 ? 7.305 4.012 23.484 1 43.25 265 LEU B C 1
ATOM 4591 O O . LEU B 1 265 ? 7.426 5.027 24.172 1 43.25 265 LEU B O 1
ATOM 4595 N N . ARG B 1 266 ? 6.828 2.924 23.812 1 43.94 266 ARG B N 1
ATOM 4596 C CA . ARG B 1 266 ? 6.484 2.76 25.219 1 43.94 266 ARG B CA 1
ATOM 4597 C C . ARG B 1 266 ? 7.699 2.992 26.109 1 43.94 266 ARG B C 1
ATOM 4599 O O . ARG B 1 266 ? 7.594 3.633 27.156 1 43.94 266 ARG B O 1
ATOM 4606 N N . ARG B 1 267 ? 8.758 2.439 25.656 1 46.69 267 ARG B N 1
ATOM 4607 C CA . ARG B 1 267 ? 10.016 2.627 26.359 1 46.69 267 ARG B CA 1
ATOM 4608 C C . ARG B 1 267 ? 10.383 4.105 26.453 1 46.69 267 ARG B C 1
ATOM 4610 O O . ARG B 1 267 ? 10.797 4.586 27.516 1 46.69 267 ARG B O 1
ATOM 4617 N N . ARG B 1 268 ? 10.102 4.781 25.438 1 45 268 ARG B N 1
ATOM 4618 C CA . ARG B 1 268 ? 10.391 6.211 25.422 1 45 268 ARG B CA 1
ATOM 4619 C C . ARG B 1 268 ? 9.461 6.965 26.375 1 45 268 ARG B C 1
ATOM 4621 O O . ARG B 1 268 ? 9.898 7.875 27.078 1 45 268 ARG B O 1
ATOM 4628 N N . ILE B 1 269 ? 8.289 6.434 26.25 1 45.5 269 ILE B N 1
ATOM 4629 C CA . ILE B 1 269 ? 7.316 7.055 27.156 1 45.5 269 ILE B CA 1
ATOM 4630 C C . ILE B 1 269 ? 7.723 6.816 28.609 1 45.5 269 ILE B C 1
ATOM 4632 O O . ILE B 1 269 ? 7.672 7.73 29.422 1 45.5 269 ILE B O 1
ATOM 4636 N N . LYS B 1 270 ? 8.094 5.617 28.812 1 49.84 270 LYS B N 1
ATOM 4637 C CA . LYS B 1 270 ? 8.523 5.246 30.156 1 49.84 270 LYS B CA 1
ATOM 4638 C C . LYS B 1 270 ? 9.758 6.047 30.578 1 49.84 270 LYS B C 1
ATOM 4640 O O . LYS B 1 270 ? 9.852 6.484 31.719 1 49.84 270 LYS B O 1
ATOM 4645 N N . GLU B 1 271 ? 10.602 6.309 29.719 1 49.88 271 GLU B N 1
ATOM 4646 C CA . GLU B 1 271 ? 11.797 7.109 29.969 1 49.88 271 GLU B CA 1
ATOM 4647 C C . GLU B 1 271 ? 11.43 8.562 30.25 1 49.88 271 GLU B C 1
ATOM 4649 O O . GLU B 1 271 ? 12 9.195 31.141 1 49.88 271 GLU B O 1
ATOM 4654 N N . ASP B 1 272 ? 10.445 8.977 29.547 1 45.34 272 ASP B N 1
ATOM 4655 C CA . ASP B 1 272 ? 10 10.352 29.766 1 45.34 272 ASP B CA 1
ATOM 4656 C C . ASP B 1 272 ? 9.297 10.492 31.125 1 45.34 272 ASP B C 1
ATOM 4658 O O . ASP B 1 272 ? 9.445 11.508 31.797 1 45.34 272 ASP B O 1
ATOM 4662 N N . LYS B 1 273 ? 8.508 9.453 31.5 1 49.62 273 LYS B N 1
ATOM 4663 C CA . LYS B 1 273 ? 7.867 9.461 32.812 1 49.62 273 LYS B CA 1
ATOM 4664 C C . LYS B 1 273 ? 8.898 9.5 33.938 1 49.62 273 LYS B C 1
ATOM 4666 O O . LYS B 1 273 ? 8.672 10.109 34.969 1 49.62 273 LYS B O 1
ATOM 4671 N N . ARG B 1 274 ? 9.898 8.938 33.844 1 47.72 274 ARG B N 1
ATOM 4672 C CA . ARG B 1 274 ? 10.938 8.922 34.875 1 47.72 274 ARG B CA 1
ATOM 4673 C C . ARG B 1 274 ? 11.508 10.32 35.062 1 47.72 274 ARG B C 1
ATOM 4675 O O . ARG B 1 274 ? 11.859 10.68 36.188 1 47.72 274 ARG B O 1
ATOM 4682 N N . VAL B 1 275 ? 11.438 11.172 34.125 1 45.84 275 VAL B N 1
ATOM 4683 C CA . VAL B 1 275 ? 11.922 12.539 34.281 1 45.84 275 VAL B CA 1
ATOM 4684 C C . VAL B 1 275 ? 10.82 13.406 34.906 1 45.84 275 VAL B C 1
ATOM 4686 O O . VAL B 1 275 ? 11.102 14.344 35.656 1 45.84 275 VAL B O 1
ATOM 4689 N N . GLY B 1 276 ? 9.438 13.273 34.719 1 42.72 276 GLY B N 1
ATOM 4690 C CA . GLY B 1 276 ? 8.359 14.094 35.25 1 42.72 276 GLY B CA 1
ATOM 4691 C C . GLY B 1 276 ? 7.844 13.602 36.594 1 42.72 276 GLY B C 1
ATOM 4692 O O . GLY B 1 276 ? 7.031 12.68 36.656 1 42.72 276 GLY B O 1
ATOM 4693 N N . THR B 1 277 ? 8.391 13.602 37.812 1 38.75 277 THR B N 1
ATOM 4694 C CA . THR B 1 277 ? 8.047 13.258 39.188 1 38.75 277 THR B CA 1
ATOM 4695 C C . THR B 1 277 ? 6.836 14.062 39.656 1 38.75 277 THR B C 1
ATOM 4697 O O . THR B 1 277 ? 6.176 13.688 40.625 1 38.75 277 THR B O 1
ATOM 4700 N N . GLU B 1 278 ? 6.594 15.461 39.625 1 35.84 278 GLU B N 1
ATOM 4701 C CA . GLU B 1 278 ? 5.723 16.016 40.656 1 35.84 278 GLU B CA 1
ATOM 4702 C C . GLU B 1 278 ? 4.285 15.531 40.469 1 35.84 278 GLU B C 1
ATOM 4704 O O . GLU B 1 278 ? 3.652 15.086 41.438 1 35.84 278 GLU B O 1
ATOM 4709 N N . SER B 1 279 ? 3.133 16.406 39.938 1 40.03 279 SER B N 1
ATOM 4710 C CA . SER B 1 279 ? 1.696 16.328 40.188 1 40.03 279 SER B CA 1
ATOM 4711 C C . SER B 1 279 ? 1.093 15.062 39.594 1 40.03 279 SER B C 1
ATOM 4713 O O . SER B 1 279 ? 1.094 14.891 38.375 1 40.03 279 SER B O 1
ATOM 4715 N N . SER B 1 280 ? 0.813 13.82 40.344 1 39.19 280 SER B N 1
ATOM 4716 C CA . SER B 1 280 ? 1.041 12.383 40.438 1 39.19 280 SER B CA 1
ATOM 4717 C C . SER B 1 280 ? -0.167 11.602 39.938 1 39.19 280 SER B C 1
ATOM 4719 O O . SER B 1 280 ? -0.015 10.562 39.281 1 39.19 280 SER B O 1
ATOM 4721 N N . ALA B 1 281 ? -1.448 11.773 40.344 1 43.84 281 ALA B N 1
ATOM 4722 C CA . ALA B 1 281 ? -2.578 10.859 40.469 1 43.84 281 ALA B CA 1
ATOM 4723 C C . ALA B 1 281 ? -3.252 10.602 39.125 1 43.84 281 ALA B C 1
ATOM 4725 O O . ALA B 1 281 ? -3.547 9.453 38.812 1 43.84 281 ALA B O 1
ATOM 4726 N N . ARG B 1 282 ? -3.666 11.695 38.531 1 42.81 282 ARG B N 1
ATOM 4727 C CA . ARG B 1 282 ? -4.43 11.594 37.312 1 42.81 282 ARG B CA 1
ATOM 4728 C C . ARG B 1 282 ? -3.637 10.859 36.219 1 42.81 282 ARG B C 1
ATOM 4730 O O . ARG B 1 282 ? -4.207 10.117 35.406 1 42.81 282 ARG B O 1
ATOM 4737 N N . SER B 1 283 ? -2.361 11.172 36.375 1 39.69 283 SER B N 1
ATOM 4738 C CA . SER B 1 283 ? -1.476 10.477 35.438 1 39.69 283 SER B CA 1
ATOM 4739 C C . SER B 1 283 ? -1.487 8.977 35.688 1 39.69 283 SER B C 1
ATOM 4741 O O . SER B 1 283 ? -1.494 8.188 34.719 1 39.69 283 SER B O 1
ATOM 4743 N N . LEU B 1 284 ? -1.805 8.586 36.875 1 43.97 284 LEU B N 1
ATOM 4744 C CA . LEU B 1 284 ? -1.942 7.207 37.344 1 43.97 284 LEU B CA 1
ATOM 4745 C C . LEU B 1 284 ? -3.256 6.602 36.844 1 43.97 284 LEU B C 1
ATOM 4747 O O . LEU B 1 284 ? -3.291 5.445 36.438 1 43.97 284 LEU B O 1
ATOM 4751 N N . GLU B 1 285 ? -4.293 7.266 36.906 1 44.25 285 GLU B N 1
ATOM 4752 C CA . GLU B 1 285 ? -5.613 6.785 36.5 1 44.25 285 GLU B CA 1
ATOM 4753 C C . GLU B 1 285 ? -5.684 6.543 35 1 44.25 285 GLU B C 1
ATOM 4755 O O . GLU B 1 285 ? -6.234 5.535 34.562 1 44.25 285 GLU B O 1
ATOM 4760 N N . MET B 1 286 ? -5.105 7.516 34.469 1 40.5 286 MET B N 1
ATOM 4761 C CA . MET B 1 286 ? -5.137 7.402 33 1 40.5 286 MET B CA 1
ATOM 4762 C C . MET B 1 286 ? -4.297 6.219 32.531 1 40.5 286 MET B C 1
ATOM 4764 O O . MET B 1 286 ? -4.688 5.5 31.609 1 40.5 286 MET B O 1
ATOM 4768 N N . LEU B 1 287 ? -3.359 5.977 33.344 1 43.28 287 LEU B N 1
ATOM 4769 C CA . LEU B 1 287 ? -2.527 4.793 33.188 1 43.28 287 LEU B CA 1
ATOM 4770 C C . LEU B 1 287 ? -3.316 3.523 33.469 1 43.28 287 LEU B C 1
ATOM 4772 O O . LEU B 1 287 ? -3.213 2.535 32.75 1 43.28 287 LEU B O 1
ATOM 4776 N N . GLU B 1 288 ? -4.168 3.582 34.375 1 45.56 288 GLU B N 1
ATOM 4777 C CA . GLU B 1 288 ? -5.012 2.461 34.781 1 45.56 288 GLU B CA 1
ATOM 4778 C C . GLU B 1 288 ? -6.094 2.182 33.75 1 45.56 288 GLU B C 1
ATOM 4780 O O . GLU B 1 288 ? -6.352 1.025 33.406 1 45.56 288 GLU B O 1
ATOM 4785 N N . MET B 1 289 ? -6.629 3.051 33.344 1 43.75 289 MET B N 1
ATOM 4786 C CA . MET B 1 289 ? -7.699 2.875 32.375 1 43.75 289 MET B CA 1
ATOM 4787 C C . MET B 1 289 ? -7.156 2.314 31.062 1 43.75 289 MET B C 1
ATOM 4789 O O . MET B 1 289 ? -7.762 1.419 30.469 1 43.75 289 MET B O 1
ATOM 4793 N N . ARG B 1 290 ? -6.031 2.889 30.828 1 41 290 ARG B N 1
ATOM 4794 C CA . ARG B 1 290 ? -5.434 2.402 29.578 1 41 290 ARG B CA 1
ATOM 4795 C C . ARG B 1 290 ? -4.953 0.964 29.734 1 41 290 ARG B C 1
ATOM 4797 O O . ARG B 1 290 ? -5.109 0.151 28.828 1 41 290 ARG B O 1
ATOM 4804 N N . GLN B 1 291 ? -4.766 0.567 30.938 1 44.16 291 GLN B N 1
ATOM 4805 C CA . GLN B 1 291 ? -4.477 -0.811 31.328 1 44.16 291 GLN B CA 1
ATOM 4806 C C . GLN B 1 291 ? -5.734 -1.671 31.266 1 44.16 291 GLN B C 1
ATOM 4808 O O . GLN B 1 291 ? -5.691 -2.822 30.828 1 44.16 291 GLN B O 1
ATOM 4813 N N . GLU B 1 292 ? -6.773 -1.27 31.625 1 45.03 292 GLU B N 1
ATOM 4814 C CA . GLU B 1 292 ? -8.039 -1.991 31.562 1 45.03 292 GLU B CA 1
ATOM 4815 C C . GLU B 1 292 ? -8.484 -2.213 30.125 1 45.03 292 GLU B C 1
ATOM 4817 O O . GLU B 1 292 ? -8.969 -3.291 29.781 1 45.03 292 GLU B O 1
ATOM 4822 N N . GLU B 1 293 ? -8.328 -1.331 29.469 1 42.31 293 GLU B N 1
ATOM 4823 C CA . GLU B 1 293 ? -8.734 -1.46 28.078 1 42.31 293 GLU B CA 1
ATOM 4824 C C . GLU B 1 293 ? -7.844 -2.451 27.328 1 42.31 293 GLU B C 1
ATOM 4826 O O . GLU B 1 293 ? -8.336 -3.279 26.562 1 42.31 293 GLU B O 1
ATOM 4831 N N . ILE B 1 294 ? -6.703 -2.459 27.75 1 42.94 294 ILE B N 1
ATOM 4832 C CA . ILE B 1 294 ? -5.789 -3.49 27.266 1 42.94 294 ILE B CA 1
ATOM 4833 C C . ILE B 1 294 ? -6.207 -4.852 27.828 1 42.94 294 ILE B C 1
ATOM 4835 O O . ILE B 1 294 ? -6.242 -5.844 27.094 1 42.94 294 ILE B O 1
ATOM 4839 N N . SER B 1 295 ? -6.688 -4.844 28.969 1 42.88 295 SER B N 1
ATOM 4840 C CA . SER B 1 295 ? -7.191 -6.055 29.609 1 42.88 295 SER B CA 1
ATOM 4841 C C . SER B 1 295 ? -8.477 -6.535 28.953 1 42.88 295 SER B C 1
ATOM 4843 O O . SER B 1 295 ? -8.648 -7.73 28.703 1 42.88 295 SER B O 1
ATOM 4845 N N . LYS B 1 296 ? -9.32 -5.879 28.734 1 42.91 296 LYS B N 1
ATOM 4846 C CA . LYS B 1 296 ? -10.562 -6.266 28.078 1 42.91 296 LYS B CA 1
ATOM 4847 C C . LYS B 1 296 ? -10.297 -6.785 26.672 1 42.91 296 LYS B C 1
ATOM 4849 O O . LYS B 1 296 ? -10.898 -7.777 26.234 1 42.91 296 LYS B O 1
ATOM 4854 N N . ILE B 1 297 ? -9.438 -6.121 26.078 1 41 297 ILE B N 1
ATOM 4855 C CA . ILE B 1 297 ? -9.07 -6.605 24.75 1 41 297 ILE B CA 1
ATOM 4856 C C . ILE B 1 297 ? -8.359 -7.949 24.875 1 41 297 ILE B C 1
ATOM 4858 O O . ILE B 1 297 ? -8.664 -8.891 24.125 1 41 297 ILE B O 1
ATOM 4862 N N . ILE B 1 298 ? -7.773 -8.062 25.984 1 39.34 298 ILE B N 1
ATOM 4863 C CA . ILE B 1 298 ? -7.176 -9.336 26.375 1 39.34 298 ILE B CA 1
ATOM 4864 C C . ILE B 1 298 ? -8.273 -10.312 26.781 1 39.34 298 ILE B C 1
ATOM 4866 O O . ILE B 1 298 ? -8.258 -11.484 26.375 1 39.34 298 ILE B O 1
ATOM 4870 N N . ASP B 1 299 ? -9.266 -9.93 27.438 1 41.03 299 ASP B N 1
ATOM 4871 C CA . ASP B 1 299 ? -10.391 -10.75 27.875 1 41.03 299 ASP B CA 1
ATOM 4872 C C . ASP B 1 299 ? -11.242 -11.18 26.688 1 41.03 299 ASP B C 1
ATOM 4874 O O . ASP B 1 299 ? -11.68 -12.328 26.609 1 41.03 299 ASP B O 1
ATOM 4878 N N . GLN B 1 300 ? -11.547 -10.367 25.922 1 38.16 300 GLN B N 1
ATOM 4879 C CA . GLN B 1 300 ? -12.328 -10.727 24.75 1 38.16 300 GLN B CA 1
ATOM 4880 C C . GLN B 1 300 ? -11.539 -11.656 23.828 1 38.16 300 GLN B C 1
ATOM 4882 O O . GLN B 1 300 ? -12.109 -12.586 23.25 1 38.16 300 GLN B O 1
ATOM 4887 N N . LEU B 1 301 ? -10.344 -11.391 23.906 1 36.66 301 LEU B N 1
ATOM 4888 C CA . LEU B 1 301 ? -9.469 -12.391 23.297 1 36.66 301 LEU B CA 1
ATOM 4889 C C . LEU B 1 301 ? -9.562 -13.719 24.047 1 36.66 301 LEU B C 1
ATOM 4891 O O . LEU B 1 301 ? -9.508 -14.789 23.438 1 36.66 301 LEU B O 1
ATOM 4895 N N . LYS B 1 302 ? -9.844 -13.703 25.234 1 37.03 302 LYS B N 1
ATOM 4896 C CA . LYS B 1 302 ? -10.062 -14.836 26.109 1 37.03 302 LYS B CA 1
ATOM 4897 C C . LYS B 1 302 ? -11.383 -15.539 25.797 1 37.03 302 LYS B C 1
ATOM 4899 O O . LYS B 1 302 ? -11.492 -16.766 25.922 1 37.03 302 LYS B O 1
ATOM 4904 N N . THR B 1 303 ? -12.445 -14.938 25.703 1 34.44 303 THR B N 1
ATOM 4905 C CA . THR B 1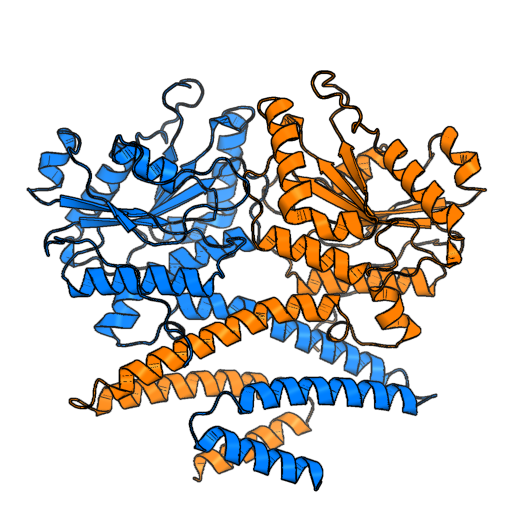 303 ? -13.758 -15.523 25.469 1 34.44 303 THR B CA 1
ATOM 4906 C C . THR B 1 303 ? -13.836 -16.156 24.094 1 34.44 303 THR B C 1
ATOM 4908 O O . THR B 1 303 ? -14.828 -16.812 23.75 1 34.44 303 THR B O 1
ATOM 4911 N N . LEU B 1 304 ? -13.203 -15.922 23.109 1 35.19 304 LEU B N 1
ATOM 4912 C CA . LEU B 1 304 ? -13.148 -16.719 21.891 1 35.19 304 LEU B CA 1
ATOM 4913 C C . LEU B 1 304 ? -12.656 -18.141 22.188 1 35.19 304 LEU B C 1
ATOM 4915 O O . LEU B 1 304 ? -11.523 -18.328 22.625 1 35.19 304 LEU B O 1
ATOM 4919 N N . LYS B 1 305 ? -13.672 -19.172 22.859 1 34.06 305 LYS B N 1
ATOM 4920 C CA . LYS B 1 305 ? -14.031 -20.297 23.719 1 34.06 305 LYS B CA 1
ATOM 4921 C C . LYS B 1 305 ? -13.266 -21.562 23.328 1 34.06 305 LYS B C 1
ATOM 4923 O O . LYS B 1 305 ? -13.461 -22.625 23.906 1 34.06 305 LYS B O 1
ATOM 4928 N N . GLY B 1 306 ? -12.523 -22.234 22.781 1 33.62 306 GLY B N 1
ATOM 4929 C CA . GLY B 1 306 ? -12.734 -23.609 23.234 1 33.62 306 GLY B CA 1
ATOM 4930 C C . GLY B 1 306 ? -12.641 -23.75 24.75 1 33.62 306 GLY B C 1
ATOM 4931 O O . GLY B 1 306 ? -12.141 -22.844 25.422 1 33.62 306 GLY B O 1
ATOM 4932 N N . PRO B 1 307 ? -13.367 -24.609 25.656 1 31.73 307 PRO B N 1
ATOM 4933 C CA . PRO B 1 307 ? -13.578 -24.734 27.094 1 31.73 307 PRO B CA 1
ATOM 4934 C C . PRO B 1 307 ? -12.398 -24.203 27.906 1 31.73 307 PRO B C 1
ATOM 4936 O O . PRO B 1 307 ? -12.586 -23.438 28.859 1 31.73 307 PRO B O 1
ATOM 4939 N N . GLY B 1 308 ? -11.273 -24.703 27.828 1 33.84 308 GLY B N 1
ATOM 4940 C CA . GLY B 1 308 ? -10.273 -24.531 28.859 1 33.84 308 GLY B CA 1
ATOM 4941 C C . GLY B 1 308 ? -9.586 -23.188 28.812 1 33.84 308 GLY B C 1
ATOM 4942 O O . GLY B 1 308 ? -9 -22.734 29.797 1 33.84 308 GLY B O 1
ATOM 4943 N N . LEU B 1 309 ? -9.727 -22.547 27.844 1 33.06 309 LEU B N 1
ATOM 4944 C CA . LEU B 1 309 ? -8.922 -21.328 27.734 1 33.06 309 LEU B CA 1
ATOM 4945 C C . LEU B 1 309 ? -9.602 -20.156 28.438 1 33.06 309 LEU B C 1
ATOM 4947 O O . LEU B 1 309 ? -8.93 -19.312 29.047 1 33.06 309 LEU B O 1
ATOM 4951 N N . VAL B 1 310 ? -10.844 -20.281 28.547 1 33.12 310 VAL B N 1
ATOM 4952 C CA . VAL B 1 310 ? -11.648 -19.281 29.25 1 33.12 310 VAL B CA 1
ATOM 4953 C C . VAL B 1 310 ? -11.445 -19.422 30.75 1 33.12 310 VAL B C 1
ATOM 4955 O O . VAL B 1 310 ? -11.281 -18.422 31.453 1 33.12 310 VAL B O 1
ATOM 4958 N N . SER B 1 311 ? -11.562 -20.641 31.188 1 33.12 311 SER B N 1
ATOM 4959 C CA . SER B 1 311 ? -11.461 -20.906 32.625 1 33.12 311 SER B CA 1
ATOM 4960 C C . SER B 1 311 ? -10.117 -20.438 33.188 1 33.12 311 SER B C 1
ATOM 4962 O O . SER B 1 311 ? -10.062 -19.812 34.25 1 33.12 311 SER B O 1
ATOM 4964 N N . ARG B 1 312 ? -8.992 -20.594 32.469 1 34.88 312 ARG B N 1
ATOM 4965 C CA . ARG B 1 312 ? -7.695 -20.25 33.031 1 34.88 312 ARG B CA 1
ATOM 4966 C C . ARG B 1 312 ? -7.395 -18.766 32.875 1 34.88 312 ARG B C 1
ATOM 4968 O O . ARG B 1 312 ? -6.781 -18.156 33.75 1 34.88 312 ARG B O 1
ATOM 4975 N N . ALA B 1 313 ? -8.031 -18.234 32.062 1 34.22 313 ALA B N 1
ATOM 4976 C CA . ALA B 1 313 ? -7.988 -16.781 31.938 1 34.22 313 ALA B CA 1
ATOM 4977 C C . ALA B 1 313 ? -8.758 -16.109 33.062 1 34.22 313 ALA B C 1
ATOM 4979 O O . ALA B 1 313 ? -8.281 -15.141 33.688 1 34.22 313 ALA B O 1
ATOM 4980 N N . ARG B 1 314 ? -9.812 -16.703 33.344 1 33.59 314 ARG B N 1
ATOM 4981 C CA . ARG B 1 314 ? -10.625 -16.219 34.469 1 33.59 314 ARG B CA 1
ATOM 4982 C C . ARG B 1 314 ? -9.867 -16.344 35.781 1 33.59 314 ARG B C 1
ATOM 4984 O O . ARG B 1 314 ? -9.867 -15.422 36.594 1 33.59 314 ARG B O 1
ATOM 4991 N N . ARG B 1 315 ? -9.336 -17.469 36.031 1 36.41 315 ARG B N 1
ATOM 4992 C CA . ARG B 1 315 ? -8.633 -17.734 37.281 1 36.41 315 ARG B CA 1
ATOM 4993 C C . ARG B 1 315 ? -7.379 -16.875 37.406 1 36.41 315 ARG B C 1
ATOM 4995 O O . ARG B 1 315 ? -7.078 -16.359 38.469 1 36.41 315 ARG B O 1
ATOM 5002 N N . LEU B 1 316 ? -6.809 -16.672 36.438 1 32.56 316 LEU B N 1
ATOM 5003 C CA . LEU B 1 316 ? -5.625 -15.82 36.375 1 32.56 316 LEU B CA 1
ATOM 5004 C C . LEU B 1 316 ? -6 -14.352 36.5 1 32.56 316 LEU B C 1
ATOM 5006 O O . LEU B 1 316 ? -5.324 -13.602 37.219 1 32.56 316 LEU B O 1
ATOM 5010 N N . PHE B 1 317 ? -7.105 -14.07 36.125 1 35.16 317 PHE B N 1
ATOM 5011 C CA . PHE B 1 317 ? -7.617 -12.719 36.375 1 35.16 317 PHE B CA 1
ATOM 5012 C C . PHE B 1 317 ? -8.148 -12.578 37.781 1 35.16 317 PHE B C 1
ATOM 5014 O O . PHE B 1 317 ? -8.039 -11.508 38.375 1 35.16 317 PHE B O 1
ATOM 5021 N N . GLN B 1 318 ? -8.812 -13.57 38.219 1 32.75 318 GLN B N 1
ATOM 5022 C CA . GLN B 1 318 ? -9.234 -13.578 39.625 1 32.75 318 GLN B CA 1
ATOM 5023 C C . GLN B 1 318 ? -8.039 -13.422 40.562 1 32.75 318 GLN B C 1
ATOM 5025 O O . GLN B 1 318 ? -8.133 -12.75 41.594 1 32.75 318 GLN B O 1
ATOM 5030 N N . LEU B 1 319 ? -6.918 -13.906 40.188 1 33.44 319 LEU B N 1
ATOM 5031 C CA . LEU B 1 319 ? -5.734 -13.805 41.031 1 33.44 319 LEU B CA 1
ATOM 5032 C C . LEU B 1 319 ? -5.055 -12.445 40.844 1 33.44 319 LEU B C 1
ATOM 5034 O O . LEU B 1 319 ? -4.441 -11.93 41.781 1 33.44 319 LEU B O 1
ATOM 5038 N N . PHE B 1 320 ? -5.301 -11.883 39.781 1 35.53 320 PHE B N 1
ATOM 5039 C CA . PHE B 1 320 ? -4.871 -10.5 39.625 1 35.53 320 PHE B CA 1
ATOM 5040 C C . PHE B 1 320 ? -5.805 -9.547 40.375 1 35.53 320 PHE B C 1
ATOM 5042 O O . PHE B 1 320 ? -5.395 -8.461 40.781 1 35.53 320 PHE B O 1
ATOM 5049 N N . SER B 1 321 ? -6.93 -9.867 40.406 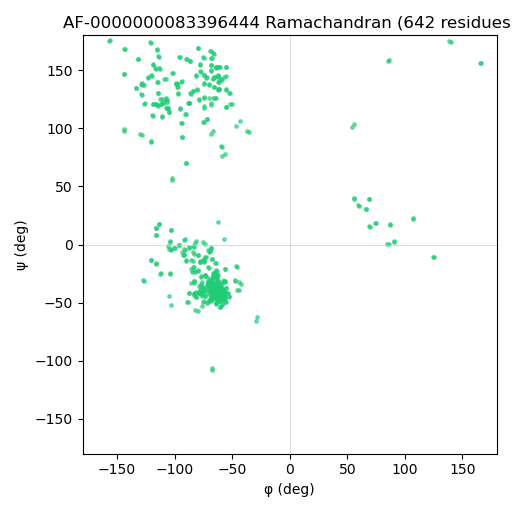1 31.05 321 SER B N 1
ATOM 5050 C CA . SER B 1 321 ? -7.852 -9.07 41.219 1 31.05 321 SER B CA 1
ATOM 5051 C C . SER B 1 321 ? -7.562 -9.242 42.719 1 31.05 321 SER B C 1
ATOM 5053 O O . SER B 1 321 ? -7.949 -8.391 43.531 1 31.05 321 SER B O 1
ATOM 5055 N N . ASN B 1 322 ? -7.172 -10.453 43.031 1 31.77 322 ASN B N 1
ATOM 5056 C CA . ASN B 1 322 ? -6.926 -10.617 44.469 1 31.77 322 ASN B CA 1
ATOM 5057 C C . ASN B 1 322 ? -5.523 -10.148 44.844 1 31.77 322 ASN B C 1
ATOM 5059 O O . ASN B 1 322 ? -5.117 -10.273 46 1 31.77 322 ASN B O 1
ATOM 5063 N N . SER B 1 323 ? -4.668 -9.953 43.906 1 28.86 323 SER B N 1
ATOM 5064 C CA . SER B 1 323 ? -3.498 -9.305 44.5 1 28.86 323 SER B CA 1
ATOM 5065 C C . SER B 1 323 ? -3.557 -7.793 44.312 1 28.86 323 SER B C 1
ATOM 5067 O O . SER B 1 323 ? -4.016 -7.301 43.281 1 28.86 323 SER B O 1
#

Foldseek 3Di:
DPPPPDAFDADDPDALLEAEEEEAEAAPLCQQVLVCLQQVHNPRDDDPDPAGDDDAKDKDWRPDGDPVCCVLSVPHTYIYIRAHHAPGPPDHNVNRLVNVLVRQLVCVVNNHFHLAYEYGDALLDPDCDPSRLLRVQLVCQQADLQRLLRYEYEYDDCVNDPALVSSVVSVVCCCPPRCVVSVVSNYYYAYEDDPVPPRNDDPRYDDSSRSVSSSSVVCVVVVRSPRDGQSNCCCPVVVDDQCPGSSVVSVVVVVVVVVVVVVVVVVVVVVVVVVVPDPDPVVVVVVVVVVVVVVVVVLVVQVPDPPPSVVVSVVVVVVVVVD/DPPPPDAFDADDPDALLEAEEEEAEAAPLCQQVLVCLQQVHNPRDDDPDPAGDDDAKDKDWRPDGDPVCCVLSVPHTYIYIRAHHAPGPPDHNVNRLVNVLVRQLVCVVNNHFHLAYEYGDALLDPDCDPSRLLRVQLVCQQADLQRLLRYEYEYDDPVNDPALVSSVVSVVCCCPPRCVVSVVSNYYYAYEDDPVPPRNDDPRYDDSSRSVSSSSVVCVVVVRSPRDGQSNCCCPVVVDDQCPGSSNVSVVVVVVVVVVVVVVVVVVVVVVVVVVPDPDPVVVVVVVVVVVVVVVVVLVVQVPDPPPSNVVSVVVVVVVVVD

Secondary structure (DSSP, 8-state):
----PPPPPPPTT--TTPEEEEEE-BTTSSHHHHHHHHHTS--S----SSS----S-EEE--S---GGGHHHHTTPPEEEEE-PPBS-SSS-HHHHHHHHHHHHHHHHHTT-EE--EEEEEETT-S---HHHHHHHHHHHHHH-GGGGGGEEEEEE-GGGSS-HHHHHHHHHHIIIIISHHHHHTT-EEEE---TT-GGG--TTB--HHHHHHHHHHHHHHH-GGG---HHHIIIIIS---GGGSHHHHHHHHHHHHHHHHHHHHHHHHHHHHHH--SS-HHHHHHHHHHHHHHHHHHHHHHHS-SHHHHHHHHHHHHHHHH-/----PPPPPPPTT--TTPEEEEEE-BTTSSHHHHHHHHHTS--S----SSS----S-EEE--S---GGGHHHHTTPPEEEEE-PPBS-SSS-HHHHHHHHHHHHHHHHHTT-EE--EEEEEETT-S---HHHHHHHHHHHHHH-GGGGGGEEEEEE-GGGSS-HHHHHHHHHHIIIIISHHHHHTT-EEEE---TT-GGG--TTB--HHHHHHHHHHHHHHH-GGG---HHHIIIIIS---GGGSHHHHHHHHHHHHHHHHHHHHHHHHHHHHHH--SS-HHHHHHHHHHHHHHHHHHHHHHHS-SHHHHHHHHHHHHHHH--

Organism: Coprinellus micaceus (NCBI:txid71717)

Solvent-accessible surface area (backbone atoms only — not comparable to full-atom values): 34579 Å² total; per-residue (Å²): 128,84,78,75,74,78,77,54,62,60,55,87,84,67,45,53,64,27,34,30,32,44,34,42,39,46,52,80,26,45,52,39,55,51,51,19,61,71,46,73,42,80,78,44,71,69,61,92,47,44,57,80,65,56,84,55,48,42,60,42,65,53,86,71,74,62,74,89,42,49,77,78,44,71,86,44,48,57,31,42,26,44,47,44,30,44,51,28,59,86,50,52,52,63,58,47,50,49,46,52,48,49,34,53,39,49,36,45,75,56,45,26,31,48,34,27,35,36,34,35,37,47,60,57,56,68,47,56,29,29,65,53,51,47,48,53,50,38,51,46,32,35,31,24,72,92,37,23,58,35,28,36,38,32,34,22,54,58,84,56,42,96,46,55,66,60,50,52,52,49,50,51,47,40,44,67,74,72,37,41,65,52,41,72,47,41,27,44,75,39,33,41,64,66,83,85,48,70,84,60,69,48,97,48,50,37,56,72,65,52,52,52,48,55,29,44,54,52,24,57,70,65,42,41,89,63,46,60,38,34,48,36,42,35,36,67,75,65,61,37,55,66,69,71,29,62,34,33,38,52,66,44,46,62,40,48,53,48,50,49,48,50,47,49,47,48,48,48,48,52,55,51,49,70,71,66,71,80,101,60,61,67,64,47,50,55,50,46,51,55,48,48,54,52,43,49,55,49,44,58,59,28,58,73,50,71,76,67,52,36,57,54,46,47,52,53,46,52,50,52,69,70,96,126,83,79,73,74,78,76,55,63,60,55,86,86,67,44,54,64,27,33,30,31,43,34,42,41,46,53,78,26,46,54,39,56,50,52,19,62,70,46,73,43,80,79,46,70,69,62,92,46,44,56,82,68,55,84,55,47,43,60,42,65,52,86,70,74,61,75,89,43,49,77,78,43,69,87,44,48,54,32,42,26,43,47,43,29,44,50,28,57,86,50,53,52,61,59,48,51,49,47,52,49,51,34,53,38,49,36,44,74,57,45,26,30,48,35,29,35,38,34,35,39,47,61,58,56,68,47,54,30,29,64,54,51,48,48,52,50,38,52,46,32,35,31,24,72,91,36,22,58,33,29,36,38,31,33,23,54,59,83,56,42,95,46,56,68,60,49,52,53,49,50,52,48,38,44,67,74,71,37,41,64,52,42,72,47,41,27,44,78,41,33,41,62,65,84,86,47,70,82,60,69,46,96,48,50,37,56,73,65,53,53,52,49,55,27,43,55,52,26,57,71,65,43,42,91,63,47,60,37,35,49,38,43,34,37,67,75,65,62,39,54,65,70,70,29,64,34,34,38,52,66,42,46,62,40,47,50,48,48,50,48,52,47,50,47,48,49,48,48,52,55,51,49,71,70,65,71,78,98,62,61,67,65,47,49,55,48,46,51,56,47,46,53,52,43,48,56,47,43,56,59,31,61,73,46,73,78,66,54,34,57,53,49,48,52,55,45,51,50,54,69,70,94

Radius of gyration: 26.93 Å; Cα contacts (8 Å, |Δi|>4): 999; chains: 2; bounding box: 42×82×76 Å

Sequence (646 aa):
MAHSRPRDPVLEGGQNTDLVIPVMGPTKAGKSSFVNQLLGSHLCEVGGKLASCTSLVTGYVPPQPPDNLTTVLGGRRIVFVDTPGFDDTHIGDEEILSRISDWLTGSYRKGMHVSGVIYLHDISRDGFTESLSRNLTMMSKLCGEGAMDQVAIVTTKWDRLQDVKEGDGKVEELRKDFWSKILADGARDFRVQPPDNMAYFSAYHRDPWGIVRDLLLTANARDAQDVILQIQHEIVDRKLLLPQTEAGKELQMSLANLLKKAKDLRRRIKEDKRVGTESSARSLEMLEMRQEEISKIIDQLKTLKGPGLVSRARRLFQLFSNSMAHSRPRDPVLEGGQNTDLVIPVMGPTKAGKSSFVNQLLGSHLCEVGGKLASCTSLVTGYVPPQPPDNLTTVLGGRRIVFVDTPGFDDTHIGDEEILSRISDWLTGSYRKGMHVSGVIYLHDISRDGFTESLSRNLTMMSKLCGEGAMDQVAIVTTKWDRLQDVKEGDGKVEELRKDFWSKILADGARDFRVQPPDNMAYFSAYHRDPWGIVRDLLLTANARDAQDVILQIQHEIVDRKLLLPQTEAGKELQMSLANLLKKAKDLRRRIKEDKRVGTESSARSLEMLEMRQEEISKIIDQLKTLKGPGLVSRARRLFQLFSNS

InterPro domains:
  IPR006703 AIG1-type guanine nucleotide-binding (G) domain [PF04548] (22-164)
  IPR027417 P-loop containing nucleoside triphosphate hydrolase [G3DSA:3.40.50.300] (10-202)
  IPR027417 P-loop containing nucleoside triphosphate hydrolase [SSF52540] (16-180)

Nearest PDB structures (foldseek):
  3zjc-assembly2_B  TM=6.034E-01  e=2.307E-10  Homo sapiens
  3bb1-assembly2_C  TM=6.810E-01  e=7.436E-09  Pisum sativum
  2xtp-assembly1_A  TM=6.410E-01  e=2.115E-09  Homo sapiens
  3bb1-assembly2_D  TM=6.482E-01  e=1.003E-08  Pisum sativum
  2xtm-assembly1_A  TM=6.755E-01  e=2.058E-08  Homo sapiens